Protein 4LMG (pdb70)

B-factor: mean 43.49, std 18.52, range [9.23, 263.34]

Foldseek 3Di:
DAWDPDDDADPFPVVVQLVVCLVCLLVLFAKDWPDDDGFKTKIDGDPCPFPWIKIWGADPPVRGIIIGIPPPDTPDDRANLVVCVDPVVVVSLVVCVVVVVVVSNVVVVVSNVCVVVVHD/DFKDPPDDADPDPVVVQLVVCLVCLLVLFDKDWPDDDDFKTKIDGDPCPFPWIKIWGQDPVVRGIIIGTPPDDGPDDRDNLVVCPDPVNVVSLVVCVVVVVVVSNVVVVVVNVCVVVVHDD/DAWDPDDDADPFPVVPVLVVCLVCLLVLFAKDWPDDDRFKTKIDGDPVPFPWIWIWGADPVVRGIIIDGPDDDGPDDRQSQVVCVDPVVVVSLVVCVVVVVVVSNVVVVVSNVCVVVVHDD/DDKDPDDDADPAPVVVVLVVCLVCLLVLFAWDFPDDDRFWTKIDGDDPWPWIWIWGQDPVVRGIIIDTPDPDTPDDRQSQVVCPDPVNVVSLVVCVVVPVVVSNVVVVVSNVCVVVVHDD

Organism: Saccharomyces cerevisiae (strain ATCC 204508 / S288c) (NCBI:txid559292)

Nearest PDB structures (foldseek):
  4lmg-assembly1_D  TM=1.008E+00  e=1.379E-22  Saccharomyces cerevisiae S288C
  4lmg-assembly1_A  TM=9.923E-01  e=2.365E-20  Saccharomyces cerevisiae S288C
  8iha-assembly1_B  TM=4.458E-01  e=4.469E-01  Mycobacterium tuberculosis H37Rv
  3dpt-assembly1_A  TM=5.019E-01  e=1.569E+00  Chlorobaculum tepidum
  5tre-assembly1_M  TM=2.528E-01  e=3.626E+00  Saccharomyces cerevisiae

GO terms:
  GO:0000978 RNA polymerase II cis-regulatory region sequence-specific DNA binding (F, IDA)
  GO:0000981 DNA-binding transcription factor activity, RNA polymerase II-specific (F, IDA)
  GO:0045944 positive regulation of transcription by RNA polymerase II (P, IDA)
  GO:0045944 positive regulation of transcription by RNA polymerase II (P, IGI)
  GO:0010106 cellular response to iron ion starvation (P, IGI)
  GO:0006879 intracellular iron ion homeostasis (P, IGI)
  GO:0051536 iron-sulfur cluster binding (F, IMP)
  GO:0005739 mitochondrion (C, HDA)
  GO:0045944 positive regulation of transcription by RNA polymerase II (P, IMP)
  GO:2000185 regulation of phosphate transmembrane transport (P, IMP)
  GO:0032048 cardiolipin metabolic process (P, IMP)

InterPro domains:
  IPR014842 Iron-regulated transcriptional activator AFT [PF08731] (51-137)

Structure (mmCIF, N/CA/C/O backbone):
data_4LMG
#
_entry.id   4LMG
#
_cell.length_a   41.536
_cell.length_b   127.453
_cell.length_c   70.766
_cell.angle_alpha   90.00
_cell.angle_beta   90.04
_cell.angle_gamma   90.00
#
_symmetry.space_group_name_H-M   'P 1 21 1'
#
loop_
_entity.id
_entity.type
_entity.pdbx_description
1 polymer 'Iron-regulated transcriptional activator AFT2'
2 polymer "5'-D(*TP*AP*AP*TP*GP*GP*GP*TP*GP*CP*AP*CP*T)-3'"
3 polymer "5'-D(*AP*AP*GP*TP*GP*CP*AP*CP*CP*CP*AP*TP*T)-3'"
4 non-polymer 'ZINC ION'
5 water water
#
loop_
_atom_site.group_PDB
_atom_site.id
_atom_site.type_symbol
_atom_site.label_atom_id
_atom_site.label_alt_id
_atom_site.label_comp_id
_atom_site.label_asym_id
_atom_site.label_entity_id
_atom_site.label_seq_id
_atom_site.pdbx_PDB_ins_code
_atom_site.Cartn_x
_atom_site.Cartn_y
_atom_site.Cartn_z
_atom_site.occupancy
_atom_site.B_iso_or_equiv
_atom_site.auth_seq_id
_atom_site.auth_comp_id
_atom_site.auth_asym_id
_atom_site.auth_atom_id
_atom_site.pdbx_PDB_model_num
ATOM 1 N N . LEU A 1 6 ? 46.833 62.055 41.607 1.00 58.45 42 LEU A N 1
ATOM 2 C CA . LEU A 1 6 ? 47.516 62.700 40.492 1.00 56.81 42 LEU A CA 1
ATOM 3 C C . LEU A 1 6 ? 47.863 61.680 39.416 1.00 54.07 42 LEU A C 1
ATOM 4 O O . LEU A 1 6 ? 48.868 60.978 39.519 1.00 59.61 42 LEU A O 1
ATOM 9 N N . ILE A 1 7 ? 47.033 61.605 38.381 1.00 50.19 43 ILE A N 1
ATOM 10 C CA . ILE A 1 7 ? 47.203 60.599 37.338 1.00 48.14 43 ILE A CA 1
ATOM 11 C C . ILE A 1 7 ? 47.397 61.221 35.959 1.00 45.84 43 ILE A C 1
ATOM 12 O O . ILE A 1 7 ? 46.511 61.903 35.446 1.00 44.50 43 ILE A O 1
ATOM 17 N N . HIS A 1 8 ? 48.559 60.981 35.361 1.00 42.66 44 HIS A N 1
ATOM 18 C CA . HIS A 1 8 ? 48.838 61.470 34.016 1.00 47.62 44 HIS A CA 1
ATOM 19 C C . HIS A 1 8 ? 48.244 60.538 32.970 1.00 48.81 44 HIS A C 1
ATOM 20 O O . HIS A 1 8 ? 48.376 59.320 33.069 1.00 59.55 44 HIS A O 1
ATOM 27 N N . LEU A 1 9 ? 47.587 61.117 31.970 1.00 43.00 45 LEU A N 1
ATOM 28 C CA . LEU A 1 9 ? 46.970 60.339 30.903 1.00 47.04 45 LEU A CA 1
ATOM 29 C C . LEU A 1 9 ? 47.918 60.151 29.724 1.00 55.69 45 LEU A C 1
ATOM 30 O O . LEU A 1 9 ? 48.602 61.086 29.313 1.00 52.29 45 LEU A O 1
ATOM 35 N N . ASP A 1 10 ? 47.952 58.933 29.191 1.00 67.25 46 ASP A N 1
ATOM 36 C CA . ASP A 1 10 ? 48.783 58.609 28.037 1.00 73.56 46 ASP A CA 1
ATOM 37 C C . ASP A 1 10 ? 48.138 57.515 27.194 1.00 78.60 46 ASP A C 1
ATOM 38 O O . ASP A 1 10 ? 47.535 56.586 27.731 1.00 81.25 46 ASP A O 1
ATOM 43 N N . PRO A 1 11 ? 48.261 57.626 25.863 1.00 77.04 47 PRO A N 1
ATOM 44 C CA . PRO A 1 11 ? 48.936 58.750 25.210 1.00 70.85 47 PRO A CA 1
ATOM 45 C C . PRO A 1 11 ? 47.978 59.914 24.988 1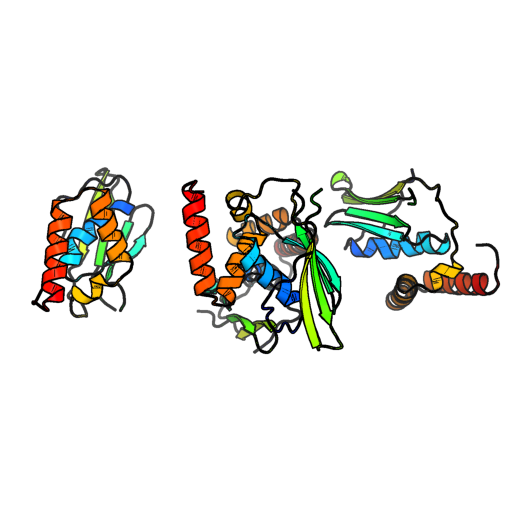.00 64.33 47 PRO A C 1
ATOM 46 O O . PRO A 1 11 ? 46.761 59.722 25.009 1.00 65.50 47 PRO A O 1
ATOM 50 N N . VAL A 1 12 ? 48.524 61.107 24.781 1.00 54.68 48 VAL A N 1
ATOM 51 C CA . VAL A 1 12 ? 47.706 62.284 24.523 1.00 54.41 48 VAL A CA 1
ATOM 52 C C . VAL A 1 12 ? 47.891 62.755 23.085 1.00 54.25 48 VAL A C 1
ATOM 53 O O . VAL A 1 12 ? 49.012 63.026 22.657 1.00 64.02 48 VAL A O 1
ATOM 57 N N . PRO A 1 13 ? 46.787 62.845 22.330 1.00 52.02 49 PRO A N 1
ATOM 58 C CA . PRO A 1 13 ? 46.831 63.296 20.935 1.00 53.85 49 PRO A CA 1
ATOM 59 C C . PRO A 1 13 ? 47.450 64.685 20.801 1.00 54.92 49 PRO A C 1
ATOM 60 O O . PRO A 1 13 ? 47.548 65.414 21.788 1.00 54.63 49 PRO A O 1
ATOM 64 N N . SER A 1 14 ? 47.863 65.042 19.590 1.00 53.66 50 SER A N 1
ATOM 65 C CA . SER A 1 14 ? 48.532 66.317 19.358 1.00 55.79 50 SER A CA 1
ATOM 66 C C . SER A 1 14 ? 47.542 67.459 19.135 1.00 53.49 50 SER A C 1
ATOM 67 O O . SER A 1 14 ? 47.397 67.957 18.018 1.00 52.65 50 SER A O 1
ATOM 70 N N . PHE A 1 15 ? 46.869 67.873 20.204 1.00 43.80 51 PHE A N 1
ATOM 71 C CA . PHE A 1 15 ? 45.915 68.973 20.132 1.00 48.62 51 PHE A CA 1
ATOM 72 C C . PHE A 1 15 ? 46.561 70.246 19.591 1.00 56.39 51 PHE A C 1
ATOM 73 O O . PHE A 1 15 ? 47.683 70.590 19.962 1.00 54.34 51 PHE A O 1
ATOM 81 N N . GLU A 1 16 ? 45.844 70.943 18.717 1.00 60.82 52 GLU A N 1
ATOM 82 C CA . GLU A 1 16 ? 46.324 72.210 18.180 1.00 63.05 52 GLU A CA 1
ATOM 83 C C . GLU A 1 16 ? 45.532 73.386 18.746 1.00 52.26 52 GLU A C 1
ATOM 84 O O . GLU A 1 16 ? 45.766 74.540 18.382 1.00 47.56 52 GLU A O 1
ATOM 90 N N . ASP A 1 17 ? 44.600 73.085 19.644 1.00 48.38 53 ASP A N 1
ATOM 91 C CA . ASP A 1 17 ? 43.752 74.109 20.243 1.00 45.79 53 ASP A CA 1
ATOM 92 C C . ASP A 1 17 ? 43.072 73.574 21.501 1.00 38.66 53 ASP A C 1
ATOM 93 O O . ASP A 1 17 ? 42.640 72.423 21.542 1.00 34.99 53 ASP A O 1
ATOM 98 N N . ARG A 1 18 ? 42.990 74.417 22.527 1.00 33.94 54 ARG A N 1
ATOM 99 C CA . ARG A 1 18 ? 42.337 74.060 23.783 1.00 36.05 54 ARG A CA 1
ATOM 100 C C . ARG A 1 18 ? 40.963 73.428 23.565 1.00 40.28 54 ARG A C 1
ATOM 101 O O . ARG A 1 18 ? 40.543 72.558 24.326 1.00 41.55 54 ARG A O 1
ATOM 109 N N . HIS A 1 19 ? 40.269 73.869 22.521 1.00 41.02 55 HIS A N 1
ATOM 110 C CA . HIS A 1 19 ? 38.884 73.472 22.293 1.00 49.02 55 HIS A CA 1
ATOM 111 C C . HIS A 1 19 ? 38.724 72.051 21.755 1.00 48.79 55 HIS A C 1
ATOM 112 O O . HIS A 1 19 ? 37.619 71.512 21.735 1.00 46.99 55 HIS A O 1
ATOM 119 N N . GLU A 1 20 ? 39.827 71.445 21.330 1.00 40.59 56 GLU A N 1
ATOM 120 C CA . GLU A 1 20 ? 39.791 70.080 20.814 1.00 39.01 56 GLU A CA 1
ATOM 121 C C . GLU A 1 20 ? 39.867 69.064 21.949 1.00 37.84 56 GLU A C 1
ATOM 122 O O . GLU A 1 20 ? 39.684 67.865 21.740 1.00 40.60 56 GLU A O 1
ATOM 128 N N . ILE A 1 21 ? 40.132 69.552 23.155 1.00 37.10 57 ILE A N 1
ATOM 129 C CA . ILE A 1 21 ? 40.382 68.673 24.292 1.00 30.61 57 ILE A CA 1
ATOM 130 C C . ILE A 1 21 ? 39.103 68.114 24.916 1.00 27.61 57 ILE A C 1
ATOM 131 O O . ILE A 1 21 ? 39.021 66.919 25.202 1.00 30.02 57 ILE A O 1
ATOM 136 N N . LYS A 1 22 ? 38.112 68.976 25.124 1.00 19.88 58 LYS A N 1
ATOM 137 C CA . LYS A 1 22 ? 36.851 68.559 25.734 1.00 24.83 58 LYS A CA 1
ATOM 138 C C . LYS A 1 22 ? 36.192 67.380 25.008 1.00 26.08 58 LYS A C 1
ATOM 139 O O . LYS A 1 22 ? 35.832 66.388 25.643 1.00 25.00 58 LYS A O 1
ATOM 145 N N . PRO A 1 23 ? 36.035 67.483 23.675 1.00 31.72 59 PRO A N 1
ATOM 146 C CA . PRO A 1 23 ? 35.438 66.394 22.890 1.00 33.03 59 PRO A CA 1
ATOM 147 C C . PRO A 1 23 ? 36.189 65.075 23.061 1.00 32.86 59 PRO A C 1
ATOM 148 O O . PRO A 1 23 ? 35.574 64.008 23.095 1.00 32.40 59 PRO A O 1
ATOM 152 N N . TRP A 1 24 ? 37.510 65.150 23.164 1.00 29.98 60 TRP A N 1
ATOM 153 C CA . TRP A 1 24 ? 38.317 63.954 23.356 1.00 31.73 60 TRP A CA 1
ATOM 154 C C . TRP A 1 24 ? 38.054 63.356 24.731 1.00 25.22 60 TRP A C 1
ATOM 155 O O . TRP A 1 24 ? 37.877 62.147 24.872 1.00 29.43 60 TRP A O 1
ATOM 166 N N . LEU A 1 25 ? 38.014 64.213 25.744 1.00 30.38 61 LEU A N 1
ATOM 167 C CA . LEU A 1 25 ? 37.767 63.767 27.109 1.00 26.30 61 LEU A CA 1
ATOM 168 C C . LEU A 1 25 ? 36.374 63.162 27.273 1.00 28.38 61 LEU A C 1
ATOM 169 O O . LEU A 1 25 ? 36.184 62.236 28.060 1.00 31.22 61 LEU A O 1
ATOM 174 N N . GLN A 1 26 ? 35.404 63.686 26.528 1.00 24.23 62 GLN A N 1
ATOM 175 C CA . GLN A 1 26 ? 34.038 63.173 26.587 1.00 26.26 62 GLN A CA 1
ATOM 176 C C . GLN A 1 26 ? 33.965 61.738 26.077 1.00 28.54 62 GLN A C 1
ATOM 177 O O . GLN A 1 26 ? 33.254 60.908 26.638 1.00 27.51 62 GLN A O 1
ATOM 183 N N . LYS A 1 27 ? 34.699 61.452 25.007 1.00 29.11 63 LYS A N 1
ATOM 184 C CA . LYS A 1 27 ? 34.744 60.104 24.463 1.00 32.53 63 LYS A CA 1
ATOM 185 C C . LYS A 1 27 ? 35.228 59.118 25.515 1.00 33.80 63 LYS A C 1
ATOM 186 O O . LYS A 1 27 ? 34.795 57.969 25.543 1.00 37.79 63 LYS A O 1
ATOM 192 N N . ILE A 1 28 ? 36.117 59.579 26.387 1.00 30.72 64 ILE A N 1
ATOM 193 C CA . ILE A 1 28 ? 36.725 58.712 27.389 1.00 27.77 64 ILE A CA 1
ATOM 194 C C . ILE A 1 28 ? 35.897 58.612 28.666 1.00 26.13 64 ILE A C 1
ATOM 195 O O . ILE A 1 28 ? 35.754 57.531 29.239 1.00 26.71 64 ILE A O 1
ATOM 200 N N . PHE A 1 29 ? 35.348 59.735 29.113 1.00 24.32 65 PHE A N 1
ATOM 201 C CA . PHE A 1 29 ? 34.699 59.764 30.420 1.00 29.59 65 PHE A CA 1
ATOM 202 C C . PHE A 1 29 ? 33.189 59.535 30.414 1.00 28.79 65 PHE A C 1
ATOM 203 O O . PHE A 1 29 ? 32.630 59.056 31.401 1.00 26.95 65 PHE A O 1
ATOM 211 N N . TYR A 1 30 ? 32.533 59.865 29.308 1.00 28.63 66 TYR A N 1
ATOM 212 C CA . TYR A 1 30 ? 31.105 59.593 29.177 1.00 31.31 66 TYR A CA 1
ATOM 213 C C . TYR A 1 30 ? 30.774 58.127 29.476 1.00 29.25 66 TYR A C 1
ATOM 214 O O . TYR A 1 30 ? 29.849 57.845 30.232 1.00 28.10 66 TYR A O 1
ATOM 223 N N . PRO A 1 31 ? 31.531 57.187 28.886 1.00 28.95 67 PRO A N 1
ATOM 224 C CA . PRO A 1 31 ? 31.252 55.775 29.168 1.00 33.70 67 PRO A CA 1
ATOM 225 C C . PRO A 1 31 ? 31.406 55.437 30.649 1.00 31.45 67 PRO A C 1
ATOM 226 O O . PRO A 1 31 ? 30.884 54.417 31.091 1.00 26.25 67 PRO A O 1
ATOM 230 N N . GLN A 1 32 ? 32.102 56.284 31.401 1.00 32.06 68 GLN A N 1
ATOM 231 C CA . GLN A 1 32 ? 32.323 56.040 32.824 1.00 31.90 68 GLN A CA 1
ATOM 232 C C . GLN A 1 32 ? 31.259 56.712 33.694 1.00 30.56 68 GLN A C 1
ATOM 233 O O . GLN A 1 32 ? 31.386 56.762 34.918 1.00 31.74 68 GLN A O 1
ATOM 239 N N . GLY A 1 33 ? 30.214 57.233 33.061 1.00 28.94 69 GLY A N 1
ATOM 240 C CA . GLY A 1 33 ? 29.166 57.929 33.787 1.00 33.48 69 GLY A CA 1
ATOM 241 C C . GLY A 1 33 ? 29.653 59.264 34.320 1.00 28.73 69 GLY A C 1
ATOM 242 O O . GLY A 1 33 ? 29.148 59.775 35.321 1.00 24.99 69 GLY A O 1
ATOM 243 N N . ILE A 1 34 ? 30.647 59.827 33.644 1.00 22.62 70 ILE A N 1
ATOM 244 C CA . ILE A 1 34 ? 31.223 61.102 34.050 1.00 24.92 70 ILE A CA 1
ATOM 245 C C . ILE A 1 34 ? 30.955 62.164 32.996 1.00 22.87 70 ILE A C 1
ATOM 246 O O . ILE A 1 34 ? 31.339 62.011 31.835 1.00 23.25 70 ILE A O 1
ATOM 251 N N . ASP A 1 35 ? 30.289 63.237 33.417 1.00 27.39 71 ASP A N 1
ATOM 252 C CA . ASP A 1 35 ? 29.873 64.312 32.525 1.00 24.53 71 ASP A CA 1
ATOM 253 C C . ASP A 1 35 ? 30.768 65.532 32.739 1.00 26.52 71 ASP A C 1
ATOM 254 O O . ASP A 1 35 ? 30.573 66.294 33.684 1.00 24.52 71 ASP A O 1
ATOM 259 N N . ILE A 1 36 ? 31.748 65.715 31.862 1.00 25.16 72 ILE A N 1
ATOM 260 C CA . ILE A 1 36 ? 32.735 66.774 32.047 1.00 25.45 72 ILE A CA 1
ATOM 261 C C . ILE A 1 36 ? 32.268 68.132 31.528 1.00 22.28 72 ILE A C 1
ATOM 262 O O . ILE A 1 36 ? 31.693 68.235 30.445 1.00 24.80 72 ILE A O 1
ATOM 267 N N . VAL A 1 37 ? 32.523 69.172 32.313 1.00 17.36 73 VAL A N 1
ATOM 268 C CA . VAL A 1 37 ? 32.328 70.542 31.851 1.00 22.90 73 VAL A CA 1
ATOM 269 C C . VAL A 1 37 ? 33.619 71.335 32.037 1.00 19.80 73 VAL A C 1
ATOM 270 O O . VAL A 1 37 ? 34.509 70.918 32.780 1.00 26.28 73 VAL A O 1
ATOM 274 N N . ILE A 1 38 ? 33.722 72.469 31.352 1.00 26.01 74 ILE A N 1
ATOM 275 C CA . ILE A 1 38 ? 34.881 73.340 31.498 1.00 30.17 74 ILE A CA 1
ATOM 276 C C . ILE A 1 38 ? 34.693 74.299 32.666 1.00 32.29 74 ILE A C 1
ATOM 277 O O . ILE A 1 38 ? 33.748 75.093 32.692 1.00 28.22 74 ILE A O 1
ATOM 282 N N . GLU A 1 39 ? 35.590 74.210 33.640 1.00 19.68 75 GLU A N 1
ATOM 283 C CA . GLU A 1 39 ? 35.588 75.141 34.756 1.00 24.73 75 GLU A CA 1
ATOM 284 C C . GLU A 1 39 ? 36.227 76.444 34.310 1.00 33.49 75 GLU A C 1
ATOM 285 O O . GLU A 1 39 ? 35.780 77.532 34.679 1.00 33.68 75 GLU A O 1
ATOM 291 N N . ARG A 1 40 ? 37.270 76.320 33.497 1.00 26.20 76 ARG A N 1
ATOM 292 C CA . ARG A 1 40 ? 38.070 77.465 33.091 1.00 34.73 76 ARG A CA 1
ATOM 293 C C . ARG A 1 40 ? 38.963 77.089 31.919 1.00 27.66 76 ARG A C 1
ATOM 294 O O . ARG A 1 40 ? 39.419 75.953 31.819 1.00 30.69 76 ARG A O 1
ATOM 302 N N . SER A 1 41 ? 39.207 78.041 31.026 1.00 25.88 77 SER A N 1
ATOM 303 C CA . SER A 1 41 ? 40.155 77.817 29.942 1.00 26.89 77 SER A CA 1
ATOM 304 C C . SER A 1 41 ? 40.882 79.091 29.523 1.00 26.39 77 SER A C 1
ATOM 305 O O . SER A 1 41 ? 40.355 80.199 29.652 1.00 23.05 77 SER A O 1
ATOM 308 N N . ASP A 1 42 ? 42.109 78.911 29.045 1.00 24.11 78 ASP A N 1
ATOM 309 C CA . ASP A 1 42 ? 42.850 79.948 28.340 1.00 32.71 78 ASP A CA 1
ATOM 310 C C . ASP A 1 42 ? 43.617 79.256 27.216 1.00 32.97 78 ASP A C 1
ATOM 311 O O . ASP A 1 42 ? 43.488 78.048 27.037 1.00 28.69 78 ASP A O 1
ATOM 316 N N . SER A 1 43 ? 44.406 80.005 26.455 1.00 25.32 79 SER A N 1
ATOM 317 C CA . SER A 1 43 ? 45.050 79.439 25.270 1.00 34.68 79 SER A CA 1
ATOM 318 C C . SER A 1 43 ? 46.000 78.270 25.557 1.00 35.82 79 SER A C 1
ATOM 319 O O . SER A 1 43 ? 46.313 77.488 24.659 1.00 36.10 79 SER A O 1
ATOM 322 N N . SER A 1 44 ? 46.448 78.144 26.801 1.00 28.08 80 SER A N 1
ATOM 323 C CA . SER A 1 44 ? 47.424 77.114 27.142 1.00 27.61 80 SER A CA 1
ATOM 324 C C . SER A 1 44 ? 47.037 76.274 28.356 1.00 28.58 80 SER A C 1
ATOM 325 O O . SER A 1 44 ? 47.890 75.622 28.955 1.00 31.31 80 SER A O 1
ATOM 328 N N . LYS A 1 45 ? 45.757 76.285 28.716 1.00 32.94 81 LYS A N 1
ATOM 329 C CA . LYS A 1 45 ? 45.285 75.494 29.849 1.00 30.18 81 LYS A CA 1
ATOM 330 C C . LYS A 1 45 ? 43.766 75.380 29.888 1.00 34.25 81 LYS A C 1
ATOM 331 O O . LYS A 1 45 ? 43.052 76.368 29.710 1.00 38.54 81 LYS A O 1
ATOM 337 N N . VAL A 1 46 ? 43.280 74.167 30.125 1.00 27.00 82 VAL A N 1
ATOM 338 C CA . VAL A 1 46 ? 41.853 73.936 30.304 1.00 28.68 82 VAL A CA 1
ATOM 339 C C . VAL A 1 46 ? 41.621 73.072 31.535 1.00 34.29 82 VAL A C 1
ATOM 340 O O . VAL A 1 46 ? 42.244 72.022 31.695 1.00 29.63 82 VAL A O 1
ATOM 344 N N . THR A 1 47 ? 40.733 73.527 32.410 1.00 30.62 83 THR A N 1
ATOM 345 C CA . THR A 1 47 ? 40.382 72.768 33.601 1.00 32.85 83 THR A CA 1
ATOM 346 C C . THR A 1 47 ? 38.955 72.252 33.483 1.00 31.60 83 THR A C 1
ATOM 347 O O . THR A 1 47 ? 38.033 73.009 33.192 1.00 35.21 83 THR A O 1
ATOM 351 N N . PHE A 1 48 ? 38.787 70.954 33.704 1.00 29.40 84 PHE A N 1
ATOM 352 C CA . PHE A 1 48 ? 37.489 70.313 33.580 1.00 27.07 84 PHE A CA 1
ATOM 353 C C . PHE A 1 48 ? 37.005 69.815 34.933 1.00 29.70 84 PHE A C 1
ATOM 354 O O . PHE A 1 48 ? 37.806 69.544 35.828 1.00 27.99 84 PHE A O 1
ATOM 362 N N . LYS A 1 49 ? 35.690 69.697 35.074 1.00 28.10 85 LYS A N 1
ATOM 363 C CA . LYS A 1 49 ? 35.100 69.090 36.261 1.00 31.46 85 LYS A CA 1
ATOM 364 C C . LYS A 1 49 ? 33.755 68.461 35.917 1.00 21.49 85 LYS A C 1
ATOM 365 O O . LYS A 1 49 ? 33.286 68.562 34.783 1.00 17.16 85 LYS A O 1
ATOM 371 N N . CYS A 1 50 ? 33.139 67.807 36.895 1.00 20.50 86 CYS A N 1
ATOM 372 C CA . CYS A 1 50 ? 31.827 67.207 36.683 1.00 34.35 86 CYS A CA 1
ATOM 373 C C . CYS A 1 50 ? 30.764 68.286 36.584 1.00 30.11 86 CYS A C 1
ATOM 374 O O . CYS A 1 50 ? 30.754 69.229 37.374 1.00 25.98 86 CYS A O 1
ATOM 377 N N . ARG A 1 51 ? 29.873 68.150 35.609 1.00 23.35 87 ARG A N 1
ATOM 378 C CA . ARG A 1 51 ? 28.734 69.048 35.521 1.00 28.25 87 ARG A CA 1
ATOM 379 C C . ARG A 1 51 ? 28.047 69.108 36.876 1.00 31.00 87 ARG A C 1
ATOM 380 O O . ARG A 1 51 ? 27.910 68.091 37.560 1.00 30.53 87 ARG A O 1
ATOM 388 N N . SER A 1 52 ? 27.625 70.305 37.264 1.00 26.17 88 SER A N 1
ATOM 389 C CA . SER A 1 52 ? 26.947 70.498 38.533 1.00 31.03 88 SER A CA 1
ATOM 390 C C . SER A 1 52 ? 25.486 70.075 38.402 1.00 45.09 88 SER A C 1
ATOM 391 O O . SER A 1 52 ? 24.738 70.630 37.593 1.00 45.98 88 SER A O 1
ATOM 394 N N . VAL A 1 53 ? 25.087 69.082 39.190 1.00 38.96 89 VAL A N 1
ATOM 395 C CA . VAL A 1 53 ? 23.706 68.608 39.184 1.00 53.52 89 VAL A CA 1
ATOM 396 C C . VAL A 1 53 ? 23.080 68.708 40.572 1.00 52.77 89 VAL A C 1
ATOM 397 O O . VAL A 1 53 ? 22.185 69.521 40.805 1.00 50.85 89 VAL A O 1
ATOM 401 N N . ALA A 1 72 ? 29.282 69.432 46.234 1.00 48.57 108 ALA A N 1
ATOM 402 C CA . ALA A 1 72 ? 30.266 69.756 45.206 1.00 48.95 108 ALA A CA 1
ATOM 403 C C . ALA A 1 72 ? 31.278 68.628 45.032 1.00 52.80 108 ALA A C 1
ATOM 404 O O . ALA A 1 72 ? 31.817 68.107 46.009 1.00 57.45 108 ALA A O 1
ATOM 406 N N . CYS A 1 73 ? 31.532 68.256 43.781 1.00 43.86 109 CYS A N 1
ATOM 407 C CA . CYS A 1 73 ? 32.455 67.171 43.477 1.00 42.92 109 CYS A CA 1
ATOM 408 C C . CYS A 1 73 ? 33.870 67.688 43.243 1.00 35.89 109 CYS A C 1
ATOM 409 O O . CYS A 1 73 ? 34.071 68.625 42.473 1.00 30.53 109 CYS A O 1
ATOM 412 N N . PRO A 1 74 ? 34.858 67.064 43.903 1.00 40.60 110 PRO A N 1
ATOM 413 C CA . PRO A 1 74 ? 36.265 67.479 43.872 1.00 40.56 110 PRO A CA 1
ATOM 414 C C . PRO A 1 74 ? 37.004 67.034 42.610 1.00 41.30 110 PRO A C 1
ATOM 415 O O . PRO A 1 74 ? 38.067 67.576 42.308 1.00 41.59 110 PRO A O 1
ATOM 419 N N . PHE A 1 75 ? 36.451 66.057 41.896 1.00 38.18 111 PHE A N 1
ATOM 420 C CA . PHE A 1 75 ? 37.061 65.547 40.669 1.00 32.39 111 PHE A CA 1
ATOM 421 C C . PHE A 1 75 ? 37.502 66.681 39.747 1.00 37.44 111 PHE A C 1
ATOM 422 O O . PHE A 1 75 ? 36.743 67.619 39.496 1.00 35.42 111 PHE A O 1
ATOM 430 N N . ARG A 1 76 ? 38.732 66.592 39.247 1.00 24.35 112 ARG A N 1
ATOM 431 C CA . ARG A 1 76 ? 39.270 67.617 38.359 1.00 31.15 112 ARG A CA 1
ATOM 432 C C . ARG A 1 76 ? 40.167 67.031 37.276 1.00 35.78 112 ARG A C 1
ATOM 433 O O . ARG A 1 76 ? 40.968 66.135 37.534 1.00 29.46 112 ARG A O 1
ATOM 441 N N . ILE A 1 77 ? 40.025 67.544 36.061 1.00 34.28 113 ILE A N 1
ATOM 442 C CA . ILE A 1 77 ? 40.951 67.218 34.986 1.00 30.74 113 ILE A CA 1
ATOM 443 C C . ILE A 1 77 ? 41.623 68.500 34.513 1.00 38.30 113 ILE A C 1
ATOM 444 O O . ILE A 1 77 ? 40.956 69.504 34.258 1.00 34.15 113 ILE A O 1
ATOM 449 N N . ARG A 1 78 ? 42.945 68.470 34.407 1.00 32.63 114 ARG A N 1
ATOM 450 C CA . ARG A 1 78 ? 43.690 69.649 33.990 1.00 29.73 114 ARG A CA 1
ATOM 451 C C . ARG A 1 78 ? 44.568 69.348 32.783 1.00 25.81 114 ARG A C 1
ATOM 452 O O . ARG A 1 78 ? 45.463 68.510 32.848 1.00 28.35 114 ARG A O 1
ATOM 460 N N . ALA A 1 79 ? 44.285 70.018 31.673 1.00 24.85 115 ALA A N 1
ATOM 461 C CA . ALA A 1 79 ? 45.114 69.910 30.484 1.00 28.56 115 ALA A CA 1
ATOM 462 C C . ALA A 1 79 ? 45.947 71.175 30.355 1.00 33.19 115 ALA A C 1
ATOM 463 O O . ALA A 1 79 ? 45.408 72.281 30.351 1.00 39.09 115 ALA A O 1
ATOM 465 N N . ALA A 1 80 ? 47.261 71.011 30.256 1.00 33.67 116 ALA A N 1
ATOM 466 C CA . ALA A 1 80 ? 48.169 72.151 30.203 1.00 32.38 116 ALA A CA 1
ATOM 467 C C . ALA A 1 80 ? 49.166 72.035 29.054 1.00 32.55 116 ALA A C 1
ATOM 468 O O . ALA A 1 80 ? 49.738 70.974 28.819 1.00 37.50 116 ALA A O 1
ATOM 470 N N . TYR A 1 81 ? 49.375 73.138 28.345 1.00 30.04 117 TYR A N 1
ATOM 471 C CA . TYR A 1 81 ? 50.309 73.151 27.231 1.00 29.49 117 TYR A CA 1
ATOM 472 C C . TYR A 1 81 ? 51.724 73.492 27.683 1.00 32.65 117 TYR A C 1
ATOM 473 O O . TYR A 1 81 ? 51.971 74.561 28.241 1.00 38.79 117 TYR A O 1
ATOM 482 N N . SER A 1 82 ? 52.648 72.569 27.445 1.00 30.28 118 SER A N 1
ATOM 483 C CA . SER A 1 82 ? 54.060 72.822 27.690 1.00 30.00 118 SER A CA 1
ATOM 484 C C . SER A 1 82 ? 54.655 73.536 26.483 1.00 31.85 118 SER A C 1
ATOM 485 O O . SER A 1 82 ? 54.717 72.975 25.392 1.00 44.66 118 SER A O 1
ATOM 488 N N . VAL A 1 83 ? 55.069 74.783 26.671 1.00 37.22 119 VAL A N 1
ATOM 489 C CA . VAL A 1 83 ? 55.745 75.515 25.610 1.00 46.59 119 VAL A CA 1
ATOM 490 C C . VAL A 1 83 ? 57.078 74.836 25.309 1.00 49.74 119 VAL A C 1
ATOM 491 O O . VAL A 1 83 ? 57.495 74.734 24.154 1.00 46.12 119 VAL A O 1
ATOM 495 N N . ARG A 1 84 ? 57.729 74.357 26.364 1.00 43.97 120 ARG A N 1
ATOM 496 C CA . ARG A 1 84 ? 59.026 73.695 26.253 1.00 50.79 120 ARG A CA 1
ATOM 497 C C . ARG A 1 84 ? 58.948 72.428 25.406 1.00 45.34 120 ARG A C 1
ATOM 498 O O . ARG A 1 84 ? 59.755 72.227 24.499 1.00 53.39 120 ARG A O 1
ATOM 506 N N . LEU A 1 85 ? 57.972 71.576 25.707 1.00 42.22 121 LEU A N 1
ATOM 507 C CA . LEU A 1 85 ? 57.799 70.317 24.988 1.00 38.00 121 LEU A CA 1
ATOM 508 C C . LEU A 1 85 ? 56.880 70.479 23.785 1.00 43.53 121 LEU A C 1
ATOM 509 O O . LEU A 1 85 ? 56.752 69.570 22.963 1.00 41.21 121 LEU A O 1
ATOM 514 N N . GLN A 1 86 ? 56.240 71.641 23.695 1.00 47.03 122 GLN A N 1
ATOM 515 C CA . GLN A 1 86 ? 55.276 71.920 22.635 1.00 48.39 122 GLN A CA 1
ATOM 516 C C . GLN A 1 86 ? 54.229 70.817 22.514 1.00 52.05 122 GLN A C 1
ATOM 517 O O . GLN A 1 86 ? 53.874 70.401 21.412 1.00 56.23 122 GLN A O 1
ATOM 523 N N . LYS A 1 87 ? 53.740 70.347 23.658 1.00 49.43 123 LYS A N 1
ATOM 524 C CA . LYS A 1 87 ? 52.680 69.347 23.685 1.00 48.43 123 LYS A CA 1
ATOM 525 C C . LYS A 1 87 ? 51.763 69.586 24.877 1.00 40.63 123 LYS A C 1
ATOM 526 O O . LYS A 1 87 ? 52.144 70.252 25.841 1.00 43.65 123 LYS A O 1
ATOM 532 N N . TRP A 1 88 ? 50.554 69.038 24.809 1.00 43.02 124 TRP A N 1
ATOM 533 C CA . TRP A 1 88 ? 49.612 69.122 25.917 1.00 36.31 124 TRP A CA 1
ATOM 534 C C . TRP A 1 88 ? 49.776 67.927 26.839 1.00 32.98 124 TRP A C 1
ATOM 535 O O . TRP A 1 88 ? 49.888 66.793 26.376 1.00 34.41 124 TRP A O 1
ATOM 546 N N . ASN A 1 89 ? 49.797 68.173 28.143 1.00 29.36 125 ASN A N 1
ATOM 547 C CA . ASN A 1 89 ? 49.715 67.075 29.095 1.00 34.61 125 ASN A CA 1
ATOM 548 C C . ASN A 1 89 ? 48.391 67.103 29.859 1.00 39.95 125 ASN A C 1
ATOM 549 O O . ASN A 1 89 ? 47.873 68.171 30.197 1.00 30.57 125 ASN A O 1
ATOM 554 N N . VAL A 1 90 ? 47.832 65.924 30.103 1.00 31.63 126 VAL A N 1
ATOM 555 C CA . VAL A 1 90 ? 46.541 65.830 30.762 1.00 33.00 126 VAL A CA 1
ATOM 556 C C . VAL A 1 90 ? 46.656 65.042 32.057 1.00 34.20 126 VAL A C 1
ATOM 557 O O . VAL A 1 90 ? 47.148 63.912 32.069 1.00 40.30 126 VAL A O 1
ATOM 561 N N . VAL A 1 91 ? 46.205 65.648 33.149 1.00 33.22 127 VAL A N 1
ATOM 562 C CA . VAL A 1 91 ? 46.283 65.011 34.454 1.00 35.74 127 VAL A CA 1
ATOM 563 C C . VAL A 1 91 ? 44.921 64.967 35.135 1.00 41.78 127 VAL A C 1
ATOM 564 O O . VAL A 1 91 ? 44.161 65.937 35.091 1.00 41.53 127 VAL A O 1
ATOM 568 N N . VAL A 1 92 ? 44.619 63.834 35.759 1.00 40.98 128 VAL A N 1
ATOM 569 C CA . VAL A 1 92 ? 43.405 63.691 36.548 1.00 36.62 128 VAL A CA 1
ATOM 570 C C . VAL A 1 92 ? 43.729 63.879 38.027 1.00 42.48 128 VAL A C 1
ATOM 571 O O . VAL A 1 92 ? 44.671 63.280 38.546 1.00 42.04 128 VAL A O 1
ATOM 575 N N . MET A 1 93 ? 42.944 64.715 38.698 1.00 43.49 129 MET A N 1
ATOM 576 C CA . MET A 1 93 ? 43.137 64.996 40.115 1.00 50.27 129 MET A CA 1
ATOM 577 C C . MET A 1 93 ? 41.899 64.587 40.908 1.00 59.74 129 MET A C 1
ATOM 578 O O . MET A 1 93 ? 40.807 64.480 40.351 1.00 60.49 129 MET A O 1
ATOM 583 N N . ASN A 1 94 ? 42.074 64.369 42.209 1.00 68.48 130 ASN A N 1
ATOM 584 C CA . ASN A 1 94 ? 40.972 63.966 43.080 1.00 71.08 130 ASN A CA 1
ATOM 585 C C . ASN A 1 94 ? 40.013 63.011 42.385 1.00 71.43 130 ASN A C 1
ATOM 586 O O . ASN A 1 94 ? 38.869 63.362 42.100 1.00 79.48 130 ASN A O 1
ATOM 591 N N . ASN A 1 95 ? 40.487 61.800 42.116 1.00 64.37 131 ASN A N 1
ATOM 592 C CA . ASN A 1 95 ? 39.702 60.820 41.379 1.00 69.37 131 ASN A CA 1
ATOM 593 C C . ASN A 1 95 ? 38.434 60.385 42.114 1.00 65.44 131 ASN A C 1
ATOM 594 O O . ASN A 1 95 ? 37.700 59.517 41.641 1.00 60.06 131 ASN A O 1
ATOM 599 N N . ILE A 1 96 ? 38.182 60.998 43.267 1.00 68.19 132 ILE A N 1
ATOM 600 C CA . ILE A 1 96 ? 37.015 60.672 44.076 1.00 72.56 132 ILE A CA 1
ATOM 601 C C . ILE A 1 96 ? 35.832 61.561 43.717 1.00 72.13 132 ILE A C 1
ATOM 602 O O . ILE A 1 96 ? 35.991 62.762 43.505 1.00 81.76 132 ILE A O 1
ATOM 607 N N . HIS A 1 97 ? 34.646 60.967 43.652 1.00 62.70 133 HIS A N 1
ATOM 608 C CA . HIS A 1 97 ? 33.432 61.720 43.357 1.00 53.00 133 HIS A CA 1
ATOM 609 C C . HIS A 1 97 ? 32.507 61.781 44.567 1.00 54.79 133 HIS A C 1
ATOM 610 O O . HIS A 1 97 ? 32.525 60.894 45.420 1.00 65.66 133 HIS A O 1
ATOM 617 N N . SER A 1 98 ? 31.699 62.833 44.632 1.00 48.72 134 SER A N 1
ATOM 618 C CA . SER A 1 98 ? 30.758 63.016 45.728 1.00 52.77 134 SER A CA 1
ATOM 619 C C . SER A 1 98 ? 29.356 62.626 45.284 1.00 57.93 134 SER A C 1
ATOM 620 O O . SER A 1 98 ? 28.365 63.028 45.895 1.00 59.58 134 SER A O 1
ATOM 623 N N . HIS A 1 99 ? 29.281 61.843 44.213 1.00 50.08 135 HIS A N 1
ATOM 624 C CA . HIS A 1 99 ? 28.003 61.522 43.597 1.00 43.71 135 HIS A CA 1
ATOM 625 C C . HIS A 1 99 ? 28.097 60.231 42.803 1.00 46.96 135 HIS A C 1
ATOM 626 O O . HIS A 1 99 ? 29.190 59.772 42.472 1.00 52.87 135 HIS A O 1
ATOM 633 N N . GLU A 1 100 ? 26.943 59.652 42.491 1.00 44.42 136 GLU A N 1
ATOM 634 C CA . GLU A 1 100 ? 26.897 58.424 41.714 1.00 51.65 136 GLU A CA 1
ATOM 635 C C . GLU A 1 100 ? 27.161 58.714 40.243 1.00 44.32 136 GLU A C 1
ATOM 636 O O . GLU A 1 100 ? 26.807 59.779 39.735 1.00 44.00 136 GLU A O 1
ATOM 642 N N . LEU A 1 101 ? 27.792 57.763 39.567 1.00 36.34 137 LEU A N 1
ATOM 643 C CA . LEU A 1 101 ? 28.096 57.907 38.151 1.00 38.32 137 LEU A CA 1
ATOM 644 C C . LEU A 1 101 ? 27.097 57.107 37.324 1.00 46.23 137 LEU A C 1
ATOM 645 O O . LEU A 1 101 ? 27.176 55.879 37.250 1.00 44.05 137 LEU A O 1
ATOM 650 N N . ARG A 1 102 ? 26.152 57.808 36.709 1.00 50.66 138 ARG A N 1
ATOM 651 C CA . ARG A 1 102 ? 25.107 57.151 35.937 1.00 59.71 138 ARG A CA 1
ATOM 652 C C . ARG A 1 102 ? 25.126 57.601 34.483 1.00 56.01 138 ARG A C 1
ATOM 653 O O . ARG A 1 102 ? 24.923 58.777 34.183 1.00 55.81 138 ARG A O 1
ATOM 661 N N . PHE A 1 103 ? 25.373 56.654 33.586 1.00 46.27 139 PHE A N 1
ATOM 662 C CA . PHE A 1 103 ? 25.400 56.941 32.159 1.00 40.99 139 PHE A CA 1
ATOM 663 C C . PHE A 1 103 ? 23.993 57.130 31.600 1.00 46.61 139 PHE A C 1
ATOM 664 O O . PHE A 1 103 ? 23.779 57.940 30.698 1.00 44.95 139 PHE A O 1
ATOM 672 N N . ASP A 1 104 ? 23.035 56.382 32.138 1.00 44.72 140 ASP A N 1
ATOM 673 C CA . ASP A 1 104 ? 21.654 56.476 31.677 1.00 47.84 140 ASP A CA 1
ATOM 674 C C . ASP A 1 104 ? 21.107 57.901 31.782 1.00 49.82 140 ASP A C 1
ATOM 675 O O . ASP A 1 104 ? 20.437 58.383 30.870 1.00 56.52 140 ASP A O 1
ATOM 680 N N . LEU A 1 105 ? 21.401 58.571 32.892 1.00 42.19 141 LEU A N 1
ATOM 681 C CA . LEU A 1 105 ? 20.943 59.938 33.098 1.00 46.42 141 LEU A CA 1
ATOM 682 C C . LEU A 1 105 ? 21.657 60.884 32.142 1.00 51.34 141 LEU A C 1
ATOM 683 O O . LEU A 1 105 ? 21.071 61.846 31.644 1.00 54.82 141 LEU A O 1
ATOM 688 N N . ILE A 1 106 ? 22.930 60.598 31.889 1.00 39.47 142 ILE A N 1
ATOM 689 C CA . ILE A 1 106 ? 23.738 61.402 30.983 1.00 29.32 142 ILE A CA 1
ATOM 690 C C . ILE A 1 106 ? 23.158 61.447 29.570 1.00 33.07 142 ILE A C 1
ATOM 691 O O . ILE A 1 106 ? 23.158 62.496 28.925 1.00 38.00 142 ILE A O 1
ATOM 696 N N . THR A 1 107 ? 22.655 60.310 29.097 1.00 29.03 143 THR A N 1
ATOM 697 C CA . THR A 1 107 ? 22.154 60.206 27.729 1.00 36.21 143 THR A CA 1
ATOM 698 C C . THR A 1 10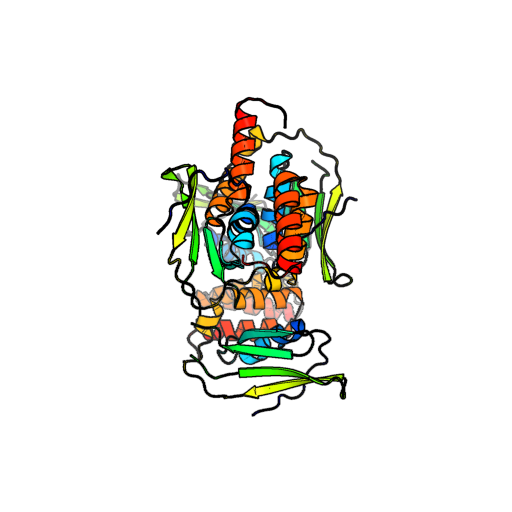7 ? 20.939 61.093 27.467 1.00 45.64 143 THR A C 1
ATOM 699 O O . THR A 1 107 ? 20.546 61.293 26.318 1.00 46.70 143 THR A O 1
ATOM 703 N N . LYS A 1 108 ? 20.344 61.617 28.533 1.00 48.28 144 LYS A N 1
ATOM 704 C CA . LYS A 1 108 ? 19.135 62.424 28.406 1.00 58.26 144 LYS A CA 1
ATOM 705 C C . LYS A 1 108 ? 19.453 63.916 28.391 1.00 56.13 144 LYS A C 1
ATOM 706 O O . LYS A 1 108 ? 18.554 64.751 28.283 1.00 58.62 144 LYS A O 1
ATOM 712 N N . THR A 1 109 ? 20.737 64.242 28.493 1.00 43.19 145 THR A N 1
ATOM 713 C CA . THR A 1 109 ? 21.173 65.631 28.540 1.00 41.78 145 THR A CA 1
ATOM 714 C C . THR A 1 109 ? 21.380 66.198 27.144 1.00 44.22 145 THR A C 1
ATOM 715 O O . THR A 1 109 ? 21.576 65.454 26.182 1.00 43.25 145 THR A O 1
ATOM 719 N N . ASP A 1 110 ? 21.345 67.523 27.047 1.00 47.96 146 ASP A N 1
ATOM 720 C CA . ASP A 1 110 ? 21.528 68.211 25.776 1.00 46.37 146 ASP A CA 1
ATOM 721 C C . ASP A 1 110 ? 22.972 68.141 25.290 1.00 41.45 146 ASP A C 1
ATOM 722 O O . ASP A 1 110 ? 23.229 68.084 24.087 1.00 38.83 146 ASP A O 1
ATOM 727 N N . ASP A 1 111 ? 23.916 68.147 26.225 1.00 39.92 147 ASP A N 1
ATOM 728 C CA . ASP A 1 111 ? 25.326 68.101 25.855 1.00 46.37 147 ASP A CA 1
ATOM 729 C C . ASP A 1 111 ? 25.732 66.737 25.305 1.00 36.79 147 ASP A C 1
ATOM 730 O O . ASP A 1 111 ? 26.552 66.654 24.392 1.00 39.36 147 ASP A O 1
ATOM 735 N N . TYR A 1 112 ? 25.159 65.669 25.851 1.00 31.36 148 TYR A N 1
ATOM 736 C CA . TYR A 1 112 ? 25.427 64.342 25.312 1.00 31.84 148 TYR A CA 1
ATOM 737 C C . TYR A 1 112 ? 24.884 64.234 23.894 1.00 34.51 148 TYR A C 1
ATOM 738 O O . TYR A 1 112 ? 25.562 63.748 22.990 1.00 28.87 148 TYR A O 1
ATOM 747 N N . LYS A 1 113 ? 23.655 64.697 23.703 1.00 36.09 149 LYS A N 1
ATOM 748 C CA . LYS A 1 113 ? 23.033 64.664 22.388 1.00 38.54 149 LYS A CA 1
ATOM 749 C C . LYS A 1 113 ? 23.847 65.481 21.393 1.00 34.03 149 LYS A C 1
ATOM 750 O O . LYS A 1 113 ? 24.056 65.060 20.255 1.00 41.36 149 LYS A O 1
ATOM 756 N N . LYS A 1 114 ? 24.315 66.645 21.831 1.00 34.31 150 LYS A N 1
ATOM 757 C CA . LYS A 1 114 ? 25.179 67.471 20.999 1.00 29.88 150 LYS A CA 1
ATOM 758 C C . LYS A 1 114 ? 26.514 66.770 20.767 1.00 27.49 150 LYS A C 1
ATOM 759 O O . LYS A 1 114 ? 27.084 66.847 19.679 1.00 26.23 150 LYS A O 1
ATOM 765 N N . PHE A 1 115 ? 27.007 66.090 21.797 1.00 27.27 151 PHE A N 1
ATOM 766 C CA . PHE A 1 115 ? 28.234 65.305 21.685 1.00 30.35 151 PHE A CA 1
ATOM 767 C C . PHE A 1 115 ? 28.060 64.210 20.642 1.00 31.19 151 PHE A C 1
ATOM 768 O O . PHE A 1 115 ? 28.939 63.976 19.814 1.00 31.29 151 PHE A O 1
ATOM 776 N N . LYS A 1 116 ? 26.908 63.549 20.688 1.00 33.60 152 LYS A N 1
ATOM 777 C CA . LYS A 1 116 ? 26.602 62.459 19.773 1.00 32.16 152 LYS A CA 1
ATOM 778 C C . LYS A 1 116 ? 26.498 62.962 18.337 1.00 33.19 152 LYS A C 1
ATOM 779 O O . LYS A 1 116 ? 26.978 62.314 17.407 1.00 33.37 152 LYS A O 1
ATOM 785 N N . GLU A 1 117 ? 25.870 64.121 18.159 1.00 32.39 153 GLU A N 1
ATOM 786 C CA . GLU A 1 117 ? 25.714 64.709 16.832 1.00 32.50 153 GLU A CA 1
ATOM 787 C C . GLU A 1 117 ? 27.059 65.163 16.265 1.00 30.72 153 GLU A C 1
ATOM 788 O O . GLU A 1 117 ? 27.279 65.128 15.053 1.00 25.32 153 GLU A O 1
ATOM 794 N N . ASN A 1 118 ? 27.955 65.593 17.146 1.00 26.22 154 ASN A N 1
ATOM 795 C CA . ASN A 1 118 ? 29.288 66.009 16.727 1.00 32.16 154 ASN A CA 1
ATOM 796 C C . ASN A 1 118 ? 30.081 64.837 16.149 1.00 34.79 154 ASN A C 1
ATOM 797 O O . ASN A 1 118 ? 30.795 64.985 15.156 1.00 34.63 154 ASN A O 1
ATOM 802 N N . LEU A 1 119 ? 29.942 63.671 16.772 1.00 31.34 155 LEU A N 1
ATOM 803 C CA . LEU A 1 119 ? 30.563 62.452 16.267 1.00 35.03 155 LEU A CA 1
ATOM 804 C C . LEU A 1 119 ? 30.088 62.162 14.850 1.00 39.39 155 LEU A C 1
ATOM 805 O O . LEU A 1 119 ? 30.888 61.843 13.970 1.00 33.43 155 LEU A O 1
ATOM 810 N N . ARG A 1 120 ? 28.780 62.270 14.637 1.00 34.13 156 ARG A N 1
ATOM 811 C CA . ARG A 1 120 ? 28.206 62.040 13.317 1.00 36.35 156 ARG A CA 1
ATOM 812 C C . ARG A 1 120 ? 28.736 63.057 12.316 1.00 34.39 156 ARG A C 1
ATOM 813 O O . ARG A 1 120 ? 29.075 62.708 11.187 1.00 44.55 156 ARG A O 1
ATOM 821 N N . GLN A 1 121 ? 28.811 64.314 12.739 1.00 35.32 157 GLN A N 1
ATOM 822 C CA . GLN A 1 121 ? 29.375 65.365 11.902 1.00 38.96 157 GLN A CA 1
ATOM 823 C C . GLN A 1 121 ? 30.794 65.006 11.474 1.00 43.13 157 GLN A C 1
ATOM 824 O O . GLN A 1 121 ? 31.149 65.140 10.305 1.00 41.59 157 GLN A O 1
ATOM 830 N N . LYS A 1 122 ? 31.597 64.540 12.427 1.00 46.94 158 LYS A N 1
ATOM 831 C CA . LYS A 1 122 ? 32.997 64.209 12.168 1.00 49.14 158 LYS A CA 1
ATOM 832 C C . LYS A 1 122 ? 33.175 62.845 11.504 1.00 50.06 158 LYS A C 1
ATOM 833 O O . LYS A 1 122 ? 34.299 62.437 11.211 1.00 54.61 158 LYS A O 1
ATOM 839 N N . ASN A 1 123 ? 32.071 62.141 11.277 1.00 48.58 159 ASN A N 1
ATOM 840 C CA . ASN A 1 123 ? 32.118 60.818 10.660 1.00 44.01 159 ASN A CA 1
ATOM 841 C C . ASN A 1 123 ? 32.906 59.811 11.491 1.00 47.87 159 ASN A C 1
ATOM 842 O O . ASN A 1 123 ? 33.505 58.882 10.949 1.00 47.93 159 ASN A O 1
ATOM 847 N N . ASP A 1 124 ? 32.906 59.998 12.807 1.00 49.85 160 ASP A N 1
ATOM 848 C CA . ASP A 1 124 ? 33.609 59.090 13.704 1.00 52.01 160 ASP A CA 1
ATOM 849 C C . ASP A 1 124 ? 32.827 57.789 13.853 1.00 53.86 160 ASP A C 1
ATOM 850 O O . ASP A 1 124 ? 32.156 57.566 14.862 1.00 53.05 160 ASP A O 1
ATOM 855 N N . GLU A 1 125 ? 32.925 56.932 12.842 1.00 55.95 161 GLU A N 1
ATOM 856 C CA . GLU A 1 125 ? 32.140 55.702 12.784 1.00 59.16 161 GLU A CA 1
ATOM 857 C C . GLU A 1 125 ? 32.324 54.797 14.001 1.00 58.46 161 GLU A C 1
ATOM 858 O O . GLU A 1 125 ? 31.349 54.282 14.548 1.00 60.07 161 GLU A O 1
ATOM 864 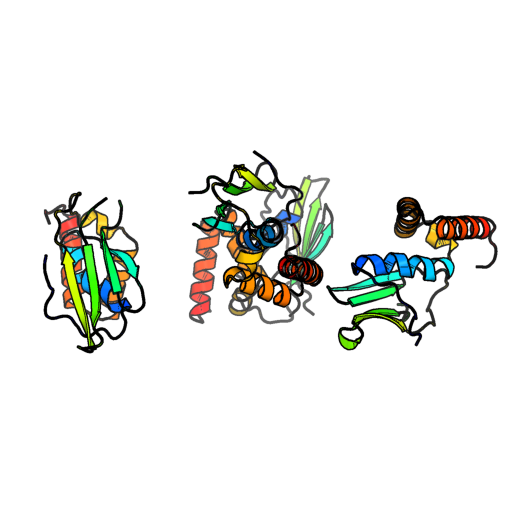N N . LYS A 1 126 ? 33.570 54.601 14.421 1.00 53.97 162 LYS A N 1
ATOM 865 C CA . LYS A 1 126 ? 33.856 53.714 15.544 1.00 53.95 162 LYS A CA 1
ATOM 866 C C . LYS A 1 126 ? 33.248 54.224 16.849 1.00 50.99 162 LYS A C 1
ATOM 867 O O . LYS A 1 126 ? 32.647 53.457 17.604 1.00 46.90 162 LYS A O 1
ATOM 873 N N . ALA A 1 127 ? 33.406 55.517 17.113 1.00 44.41 163 ALA A N 1
ATOM 874 C CA . ALA A 1 127 ? 32.864 56.106 18.332 1.00 37.05 163 ALA A CA 1
ATOM 875 C C . ALA A 1 127 ? 31.344 55.987 18.354 1.00 39.60 163 ALA A C 1
ATOM 876 O O . ALA A 1 127 ? 30.755 55.636 19.375 1.00 36.90 163 ALA A O 1
ATOM 878 N N . ILE A 1 128 ? 30.716 56.279 17.219 1.00 39.62 164 ILE A N 1
ATOM 879 C CA . ILE A 1 128 ? 29.266 56.177 17.102 1.00 38.85 164 ILE A CA 1
ATOM 880 C C . ILE A 1 128 ? 28.794 54.767 17.450 1.00 49.00 164 ILE A C 1
ATOM 881 O O . ILE A 1 128 ? 27.826 54.593 18.191 1.00 44.47 164 ILE A O 1
ATOM 886 N N . LYS A 1 129 ? 29.487 53.766 16.918 1.00 52.48 165 LYS A N 1
ATOM 887 C CA . LYS A 1 129 ? 29.179 52.374 17.229 1.00 61.34 165 LYS A CA 1
ATOM 888 C C . LYS A 1 129 ? 29.296 52.117 18.727 1.00 52.56 165 LYS A C 1
ATOM 889 O O . LYS A 1 129 ? 28.393 51.551 19.343 1.00 47.14 165 LYS A O 1
ATOM 895 N N . THR A 1 130 ? 30.415 52.540 19.307 1.00 49.54 166 THR A N 1
ATOM 896 C CA . THR A 1 130 ? 30.666 52.341 20.729 1.00 42.77 166 THR A CA 1
ATOM 897 C C . THR A 1 130 ? 29.542 52.897 21.594 1.00 42.39 166 THR A C 1
ATOM 898 O O . THR A 1 130 ? 29.038 52.214 22.485 1.00 40.13 166 THR A O 1
ATOM 902 N N . PHE A 1 131 ? 29.150 54.139 21.328 1.00 37.89 167 PHE A N 1
ATOM 903 C CA . PHE A 1 131 ? 28.128 54.796 22.136 1.00 34.38 167 PHE A CA 1
ATOM 904 C C . PHE A 1 131 ? 26.720 54.289 21.841 1.00 36.94 167 PHE A C 1
ATOM 905 O O . PHE A 1 131 ? 25.853 54.315 22.714 1.00 41.50 167 PHE A O 1
ATOM 913 N N . ASP A 1 132 ? 26.498 53.819 20.618 1.00 39.70 168 ASP A N 1
ATOM 914 C CA . ASP A 1 132 ? 25.233 53.174 20.284 1.00 50.22 168 ASP A CA 1
ATOM 915 C C . ASP A 1 132 ? 24.999 51.972 21.193 1.00 52.00 168 ASP A C 1
ATOM 916 O O . ASP A 1 132 ? 23.900 51.779 21.711 1.00 51.60 168 ASP A O 1
ATOM 921 N N . GLU A 1 133 ? 26.043 51.173 21.385 1.00 55.45 169 GLU A N 1
ATOM 922 C CA . GLU A 1 133 ? 25.965 49.995 22.242 1.00 55.10 169 GLU A CA 1
ATOM 923 C C . GLU A 1 133 ? 25.801 50.380 23.709 1.00 50.07 169 GLU A C 1
ATOM 924 O O . GLU A 1 133 ? 25.062 49.732 24.448 1.00 51.02 169 GLU A O 1
ATOM 930 N N . LEU A 1 134 ? 26.495 51.434 24.125 1.00 41.26 170 LEU A N 1
ATOM 931 C CA . LEU A 1 134 ? 26.384 51.921 25.495 1.00 42.93 170 LEU A CA 1
ATOM 932 C C . LEU A 1 134 ? 24.964 52.391 25.796 1.00 45.34 170 LEU A C 1
ATOM 933 O O . LEU A 1 134 ? 24.444 52.162 26.886 1.00 48.84 170 LEU A O 1
ATOM 938 N N . GLU A 1 135 ? 24.343 53.051 24.824 1.00 43.96 171 GLU A N 1
ATOM 939 C CA . GLU A 1 135 ? 22.969 53.511 24.971 1.00 44.20 171 GLU A CA 1
ATOM 940 C C . GLU A 1 135 ? 22.022 52.317 24.955 1.00 50.79 171 GLU A C 1
ATOM 941 O O . GLU A 1 135 ? 21.079 52.249 25.742 1.00 51.17 171 GLU A O 1
ATOM 947 N N . TYR A 1 136 ? 22.287 51.376 24.053 1.00 57.45 172 TYR A N 1
ATOM 948 C CA . TYR A 1 136 ? 21.477 50.169 23.935 1.00 68.08 172 TYR A CA 1
ATOM 949 C C . TYR A 1 136 ? 21.453 49.395 25.246 1.00 66.61 172 TYR A C 1
ATOM 950 O O . TYR A 1 136 ? 20.391 48.991 25.720 1.00 64.70 172 TYR A O 1
ATOM 959 N N . LYS A 1 137 ? 22.628 49.189 25.830 1.00 62.51 173 LYS A N 1
ATOM 960 C CA . LYS A 1 137 ? 22.725 48.490 27.104 1.00 65.45 173 LYS A CA 1
ATOM 961 C C . LYS A 1 137 ? 22.071 49.303 28.219 1.00 63.42 173 LYS A C 1
ATOM 962 O O . LYS A 1 137 ? 21.462 48.747 29.131 1.00 63.74 173 LYS A O 1
ATOM 968 N N . ALA A 1 138 ? 22.194 50.624 28.131 1.00 61.41 174 ALA A N 1
ATOM 969 C CA . ALA A 1 138 ? 21.600 51.512 29.123 1.00 57.21 174 ALA A CA 1
ATOM 970 C C . ALA A 1 138 ? 20.078 51.417 29.102 1.00 61.92 174 ALA A C 1
ATOM 971 O O . ALA A 1 138 ? 19.433 51.430 30.150 1.00 60.93 174 ALA A O 1
ATOM 973 N N . SER A 1 139 ? 19.509 51.321 27.905 1.00 62.77 175 SER A N 1
ATOM 974 C CA . SER A 1 139 ? 18.061 51.264 27.752 1.00 71.02 175 SER A CA 1
ATOM 975 C C . SER A 1 139 ? 17.506 49.958 28.308 1.00 80.24 175 SER A C 1
ATOM 976 O O . SER A 1 139 ? 16.334 49.875 28.675 1.00 84.70 175 SER A O 1
ATOM 979 N N . LEU A 1 140 ? 18.357 48.940 28.370 1.00 78.63 176 LEU A N 1
ATOM 980 C CA . LEU A 1 140 ? 17.948 47.638 28.875 1.00 81.50 176 LEU A CA 1
ATOM 981 C C . LEU A 1 140 ? 18.310 47.476 30.348 1.00 81.05 176 LEU A C 1
ATOM 982 O O . LEU A 1 140 ? 18.357 46.360 30.865 1.00 84.68 176 LEU A O 1
ATOM 987 N N . ASN A 1 141 ? 18.568 48.596 31.017 1.00 75.80 177 ASN A N 1
ATOM 988 C CA . ASN A 1 141 ? 18.918 48.587 32.434 1.00 81.46 177 ASN A CA 1
ATOM 989 C C . ASN A 1 141 ? 20.165 47.758 32.726 1.00 82.59 177 ASN A C 1
ATOM 990 O O . ASN A 1 141 ? 20.492 47.498 33.884 1.00 83.57 177 ASN A O 1
ATOM 995 N N . LEU A 1 142 ? 20.857 47.347 31.669 1.00 80.24 178 LEU A N 1
ATOM 996 C CA . LEU A 1 142 ? 22.054 46.528 31.808 1.00 81.22 178 LEU A CA 1
ATOM 997 C C . LEU A 1 142 ? 23.201 47.330 32.410 1.00 90.09 178 LEU A C 1
ATOM 998 O O . LEU A 1 142 ? 23.524 48.416 31.928 1.00 97.34 178 LEU A O 1
ATOM 1003 N N . PRO A 1 143 ? 23.818 46.796 33.474 1.00 95.89 179 PRO A N 1
ATOM 1004 C CA . PRO A 1 143 ? 24.955 47.445 34.134 1.00 103.09 179 PRO A CA 1
ATOM 1005 C C . PRO A 1 143 ? 26.235 47.308 33.316 1.00 106.89 179 PRO A C 1
ATOM 1006 O O . PRO A 1 143 ? 26.395 46.303 32.622 1.00 110.40 179 PRO A O 1
ATOM 1010 N N . LEU B 1 6 ? -4.476 43.795 -13.563 1.00 63.69 42 LEU B N 1
ATOM 1011 C CA . LEU B 1 6 ? -5.096 44.304 -12.345 1.00 63.73 42 LEU B CA 1
ATOM 1012 C C . LEU B 1 6 ? -5.646 43.154 -11.506 1.00 62.58 42 LEU B C 1
ATOM 1013 O O . LEU B 1 6 ? -6.428 42.340 -11.994 1.00 67.66 42 LEU B O 1
ATOM 1018 N N . ILE B 1 7 ? -5.235 43.090 -10.244 1.00 59.61 43 ILE B N 1
ATOM 1019 C CA . ILE B 1 7 ? -5.604 41.973 -9.380 1.00 58.92 43 ILE B CA 1
ATOM 1020 C C . ILE B 1 7 ? -6.111 42.434 -8.018 1.00 61.79 43 ILE B C 1
ATOM 1021 O O . ILE B 1 7 ? -5.429 43.171 -7.311 1.00 58.39 43 ILE B O 1
ATOM 1026 N N . HIS B 1 8 ? -7.309 41.988 -7.654 1.00 63.29 44 HIS B N 1
ATOM 1027 C CA . HIS B 1 8 ? -7.870 42.287 -6.342 1.00 53.66 44 HIS B CA 1
ATOM 1028 C C . HIS B 1 8 ? -7.606 41.138 -5.377 1.00 46.43 44 HIS B C 1
ATOM 1029 O O . HIS B 1 8 ? -8.157 40.049 -5.531 1.00 51.60 44 HIS B O 1
ATOM 1036 N N . LEU B 1 9 ? -6.755 41.381 -4.387 1.00 46.59 45 LEU B N 1
ATOM 1037 C CA . LEU B 1 9 ? -6.442 40.364 -3.391 1.00 51.25 45 LEU B CA 1
ATOM 1038 C C . LEU B 1 9 ? -7.676 39.997 -2.577 1.00 63.10 45 LEU B C 1
ATOM 1039 O O . LEU B 1 9 ? -8.498 40.854 -2.254 1.00 70.23 45 LEU B O 1
ATOM 1044 N N . ASP B 1 10 ? -7.794 38.714 -2.249 1.00 61.29 46 ASP B N 1
ATOM 1045 C CA . ASP B 1 10 ? -8.942 38.206 -1.510 1.00 68.75 46 ASP B CA 1
ATOM 1046 C C . ASP B 1 10 ? -8.660 36.785 -1.036 1.00 70.79 46 ASP B C 1
ATOM 1047 O O . ASP B 1 10 ? -8.314 35.919 -1.840 1.00 73.96 46 ASP B O 1
ATOM 1052 N N . PRO B 1 11 ? -8.812 36.538 0.274 1.00 71.10 47 PRO B N 1
ATOM 1053 C CA . PRO B 1 11 ? -9.259 37.531 1.254 1.00 70.20 47 PRO B CA 1
ATOM 1054 C C . PRO B 1 11 ? -8.106 38.317 1.873 1.00 59.35 47 PRO B C 1
ATOM 1055 O O . PRO B 1 11 ? -6.954 37.881 1.824 1.00 51.03 47 PRO B O 1
ATOM 1059 N N . VAL B 1 12 ? -8.431 39.469 2.452 1.00 48.08 48 VAL B N 1
ATOM 1060 C CA . VAL B 1 12 ? -7.446 40.311 3.115 1.00 49.18 48 VAL B CA 1
ATOM 1061 C C . VAL B 1 12 ? -7.631 40.264 4.627 1.00 52.43 48 VAL B C 1
ATOM 1062 O O . VAL B 1 12 ? -8.750 40.400 5.123 1.00 63.28 48 VAL B O 1
ATOM 1066 N N . PRO B 1 13 ? -6.530 40.069 5.368 1.00 48.15 49 PRO B N 1
ATOM 1067 C CA . PRO B 1 13 ? -6.574 40.077 6.833 1.00 46.02 49 PRO B CA 1
ATOM 1068 C C . PRO B 1 13 ? -7.206 41.363 7.350 1.00 50.83 49 PRO B C 1
ATOM 1069 O O . PRO B 1 13 ? -7.233 42.362 6.634 1.00 46.26 49 PRO B O 1
ATOM 1073 N N . SER B 1 14 ? -7.708 41.336 8.578 1.00 53.78 50 SER B N 1
ATOM 1074 C CA . SER B 1 14 ? -8.306 42.522 9.176 1.00 65.52 50 SER B CA 1
ATOM 1075 C C . SER B 1 14 ? -7.294 43.263 10.045 1.00 68.88 50 SER B C 1
ATOM 1076 O O . SER B 1 14 ? -7.357 43.210 11.273 1.00 79.69 50 SER B O 1
ATOM 1079 N N . PHE B 1 15 ? -6.360 43.953 9.398 1.00 62.84 51 PHE B N 1
ATOM 1080 C CA . PHE B 1 15 ? -5.326 44.693 10.110 1.00 63.99 51 PHE B CA 1
ATOM 1081 C C . PHE B 1 15 ? -5.937 45.686 11.091 1.00 66.65 51 PHE B C 1
ATOM 1082 O O . PHE B 1 15 ? -6.946 46.322 10.792 1.00 69.37 51 PHE B O 1
ATOM 1090 N N . GLU B 1 16 ? -5.320 45.816 12.262 1.00 71.18 52 GLU B N 1
ATOM 1091 C CA . GLU B 1 16 ? -5.743 46.816 13.235 1.00 84.60 52 GLU B CA 1
ATOM 1092 C C . GLU B 1 16 ? -4.886 48.072 13.111 1.00 79.50 52 GLU B C 1
ATOM 1093 O O . GLU B 1 16 ? -5.194 49.109 13.698 1.00 84.33 52 GLU B O 1
ATOM 1099 N N . ASP B 1 17 ? -3.809 47.963 12.340 1.00 69.88 53 ASP B N 1
ATOM 1100 C CA . ASP B 1 17 ? -2.960 49.107 12.027 1.00 67.00 53 ASP B CA 1
ATOM 1101 C C . ASP B 1 17 ? -2.517 49.019 10.570 1.00 56.46 53 ASP B C 1
ATOM 1102 O O . ASP B 1 17 ? -2.142 47.947 10.092 1.00 50.96 53 ASP B O 1
ATOM 1107 N N . ARG B 1 18 ? -2.564 50.147 9.867 1.00 47.14 54 ARG B N 1
ATOM 1108 C CA . ARG B 1 18 ? -2.168 50.186 8.463 1.00 49.84 54 ARG B CA 1
ATOM 1109 C C . ARG B 1 18 ? -0.689 49.853 8.300 1.00 50.97 54 ARG B C 1
ATOM 1110 O O . ARG B 1 18 ? -0.191 49.735 7.180 1.00 46.16 54 ARG B O 1
ATOM 1118 N N . HIS B 1 19 ? 0.008 49.706 9.422 1.00 54.03 55 HIS B N 1
ATOM 1119 C CA . HIS B 1 19 ? 1.428 49.383 9.407 1.00 57.06 55 HIS B CA 1
ATOM 1120 C C . HIS B 1 19 ? 1.654 47.877 9.416 1.00 47.37 55 HIS B C 1
ATOM 1121 O O . HIS B 1 19 ? 2.791 47.412 9.358 1.00 53.15 55 HIS B O 1
ATOM 1128 N N . GLU B 1 20 ? 0.565 47.120 9.489 1.00 39.18 56 GLU B N 1
ATOM 1129 C CA . GLU B 1 20 ? 0.647 45.668 9.434 1.00 45.92 56 GLU B CA 1
ATOM 1130 C C . GLU B 1 20 ? 0.572 45.200 7.988 1.00 46.09 56 GLU B C 1
ATOM 1131 O O . GLU B 1 20 ? 0.803 44.027 7.690 1.00 47.71 56 GLU B O 1
ATOM 1137 N N . ILE B 1 21 ? 0.256 46.129 7.092 1.00 37.08 57 ILE B N 1
ATOM 1138 C CA . ILE B 1 21 ? 0.069 45.800 5.684 1.00 37.21 57 ILE B CA 1
ATOM 1139 C C . ILE B 1 21 ? 1.383 45.455 4.984 1.00 29.90 57 ILE B C 1
ATOM 1140 O O . ILE B 1 21 ? 1.463 44.464 4.258 1.00 27.82 57 ILE B O 1
ATOM 1145 N N . LYS B 1 22 ? 2.410 46.269 5.206 1.00 35.49 58 LYS B N 1
ATOM 1146 C CA . LYS B 1 22 ? 3.707 46.047 4.571 1.00 32.44 58 LYS B CA 1
ATOM 1147 C C . LYS B 1 22 ? 4.259 44.643 4.840 1.00 25.07 58 LYS B C 1
ATOM 1148 O O . LYS B 1 22 ? 4.552 43.903 3.902 1.00 29.20 58 LYS B O 1
ATOM 1154 N N . PRO B 1 23 ? 4.397 44.267 6.122 1.00 29.19 59 PRO B N 1
ATOM 1155 C CA . PRO B 1 23 ? 4.928 42.937 6.439 1.00 30.59 59 PRO B CA 1
ATOM 1156 C C . PRO B 1 23 ? 4.122 41.830 5.767 1.00 29.25 59 PRO B C 1
ATOM 1157 O O . PRO B 1 23 ? 4.697 40.857 5.279 1.00 37.48 59 PRO B O 1
ATOM 1161 N N . TRP B 1 24 ? 2.802 41.985 5.741 1.00 33.36 60 TRP B N 1
ATOM 1162 C CA . TRP B 1 24 ? 1.930 41.004 5.107 1.00 35.70 60 TRP B CA 1
ATOM 1163 C C . TRP B 1 24 ? 2.226 40.899 3.615 1.00 35.51 60 TRP B C 1
ATOM 1164 O O . TRP B 1 24 ? 2.295 39.802 3.063 1.00 30.20 60 TRP B O 1
ATOM 1175 N N . LEU B 1 25 ? 2.401 42.047 2.967 1.00 26.19 61 LEU B N 1
ATOM 1176 C CA . LEU B 1 25 ? 2.714 42.081 1.543 1.00 24.59 61 LEU B CA 1
ATOM 1177 C C . LEU B 1 25 ? 4.120 41.560 1.256 1.00 23.72 61 LEU B C 1
ATOM 1178 O O . LEU B 1 25 ? 4.379 41.006 0.190 1.00 24.42 61 LEU B O 1
ATOM 1183 N N . GLN B 1 26 ? 5.026 41.744 2.210 1.00 28.27 62 GLN B N 1
ATOM 1184 C CA . GLN B 1 26 ? 6.399 41.274 2.060 1.00 27.69 62 GLN B CA 1
ATOM 1185 C C . GLN B 1 26 ? 6.451 39.752 1.999 1.00 35.17 62 GLN B C 1
ATOM 1186 O O . GLN B 1 26 ? 7.147 39.181 1.159 1.00 38.74 62 GLN B O 1
ATOM 1192 N N . LYS B 1 27 ? 5.710 39.102 2.891 1.00 27.57 63 LYS B N 1
ATOM 1193 C CA . LYS B 1 27 ? 5.606 37.650 2.885 1.00 33.37 63 LYS B CA 1
ATOM 1194 C C . LYS B 1 27 ? 5.245 37.150 1.495 1.00 35.01 63 LYS B C 1
ATOM 1195 O O . LYS B 1 27 ? 5.780 36.152 1.023 1.00 42.23 63 LYS B O 1
ATOM 1201 N N . ILE B 1 28 ? 4.334 37.860 0.844 1.00 29.58 64 ILE B N 1
ATOM 1202 C CA . ILE B 1 28 ? 3.824 37.451 -0.457 1.00 27.20 64 ILE B CA 1
ATOM 1203 C C . ILE B 1 28 ? 4.787 37.746 -1.603 1.00 27.86 64 ILE B C 1
ATOM 1204 O O . ILE B 1 28 ? 4.942 36.932 -2.512 1.00 28.73 64 ILE B O 1
ATOM 1209 N N . PHE B 1 29 ? 5.434 38.906 -1.560 1.00 26.98 65 PHE B N 1
ATOM 1210 C CA . PHE B 1 29 ? 6.170 39.393 -2.726 1.00 28.82 65 PHE B CA 1
ATOM 1211 C C . PHE B 1 29 ? 7.682 39.197 -2.676 1.00 23.16 65 PHE B C 1
ATOM 1212 O O . PHE B 1 29 ? 8.323 39.054 -3.716 1.00 27.70 65 PHE B O 1
ATOM 1220 N N . TYR B 1 30 ? 8.251 39.196 -1.477 1.00 22.64 66 TYR B N 1
ATOM 1221 C CA . TYR B 1 30 ? 9.669 38.898 -1.319 1.00 24.46 66 TYR B CA 1
ATOM 1222 C C . TYR B 1 30 ? 10.053 37.616 -2.062 1.00 32.71 66 TYR B C 1
ATOM 1223 O O . TYR B 1 30 ? 11.025 37.606 -2.816 1.00 32.58 66 TYR B O 1
ATOM 1232 N N . PRO B 1 31 ? 9.286 36.530 -1.858 1.00 31.58 67 PRO B N 1
ATOM 1233 C CA . PRO B 1 31 ? 9.599 35.267 -2.537 1.00 27.23 67 PRO B CA 1
ATOM 1234 C C . PRO B 1 31 ? 9.559 35.398 -4.057 1.00 30.68 67 PRO B C 1
ATOM 1235 O O . PRO B 1 31 ? 10.202 34.614 -4.752 1.00 30.00 67 PRO B O 1
ATOM 1239 N N . GLN B 1 32 ? 8.815 36.377 -4.564 1.00 27.38 68 GLN B N 1
ATOM 1240 C CA . GLN B 1 32 ? 8.714 36.588 -6.004 1.00 25.64 68 GLN B CA 1
ATOM 1241 C C . GLN B 1 32 ? 9.874 37.434 -6.515 1.00 25.68 68 GLN B C 1
ATOM 1242 O O . GLN B 1 32 ? 9.975 37.708 -7.711 1.00 27.43 68 GLN B O 1
ATOM 1248 N N . GLY B 1 33 ? 10.749 37.844 -5.603 1.00 22.15 69 GLY B N 1
ATOM 1249 C CA . GLY B 1 33 ? 11.871 38.696 -5.957 1.00 30.25 69 GLY B CA 1
ATOM 1250 C C . GLY B 1 33 ? 11.443 40.147 -6.063 1.00 31.64 69 GLY B C 1
ATOM 1251 O O . GLY B 1 33 ? 12.072 40.948 -6.755 1.00 30.33 69 GLY B O 1
ATOM 1252 N N . ILE B 1 34 ? 10.356 40.482 -5.376 1.00 29.23 70 ILE B N 1
ATOM 1253 C CA . ILE B 1 34 ? 9.824 41.838 -5.392 1.00 25.26 70 ILE B CA 1
ATOM 1254 C C . ILE B 1 34 ? 10.045 42.517 -4.046 1.00 23.30 70 ILE B C 1
ATOM 1255 O O . ILE B 1 34 ? 9.570 42.041 -3.016 1.00 32.89 70 ILE B O 1
ATOM 1260 N N . ASP B 1 35 ? 10.781 43.625 -4.064 1.00 22.17 71 ASP B N 1
ATOM 1261 C CA . ASP B 1 35 ? 11.084 44.374 -2.852 1.00 18.01 71 ASP B CA 1
ATOM 1262 C C . ASP B 1 35 ? 10.239 45.642 -2.811 1.00 24.14 71 ASP B C 1
ATOM 1263 O O . ASP B 1 35 ? 10.523 46.608 -3.520 1.00 25.88 71 ASP B O 1
ATOM 1268 N N . ILE B 1 36 ? 9.202 45.635 -1.977 1.00 29.25 72 ILE B N 1
ATOM 1269 C CA . ILE B 1 36 ? 8.252 46.742 -1.930 1.00 22.31 72 ILE B CA 1
ATOM 1270 C C . ILE B 1 36 ? 8.640 47.841 -0.943 1.00 21.74 72 ILE B C 1
ATOM 1271 O O . ILE B 1 36 ? 9.158 47.574 0.144 1.00 21.94 72 ILE B O 1
ATOM 1276 N N . VAL B 1 37 ? 8.380 49.080 -1.341 1.00 22.16 73 VAL B N 1
ATOM 1277 C CA . VAL B 1 37 ? 8.548 50.229 -0.467 1.00 22.97 73 VAL B CA 1
ATOM 1278 C C . VAL B 1 37 ? 7.265 51.048 -0.515 1.00 22.58 73 VAL B C 1
ATOM 1279 O O . VAL B 1 37 ? 6.472 50.909 -1.442 1.00 21.89 73 VAL B O 1
ATOM 1283 N N . ILE B 1 38 ? 7.065 51.896 0.487 1.00 24.69 74 ILE B N 1
ATOM 1284 C CA . ILE B 1 38 ? 5.896 52.761 0.535 1.00 27.44 74 ILE B CA 1
ATOM 1285 C C . ILE B 1 38 ? 6.141 54.011 -0.300 1.00 29.37 74 ILE B C 1
ATOM 1286 O O . ILE B 1 38 ? 7.077 54.766 -0.042 1.00 25.05 74 ILE B O 1
ATOM 1291 N N . GLU B 1 39 ? 5.305 54.209 -1.313 1.00 32.54 75 GLU B N 1
ATOM 1292 C CA . GLU B 1 39 ? 5.345 55.419 -2.124 1.00 31.84 75 GLU B CA 1
ATOM 1293 C C . GLU B 1 39 ? 4.629 56.543 -1.392 1.00 28.40 75 GLU B C 1
ATOM 1294 O O . GLU B 1 39 ? 5.094 57.682 -1.366 1.00 25.92 75 GLU B O 1
ATOM 1300 N N . ARG B 1 40 ? 3.488 56.211 -0.798 1.00 28.63 76 ARG B N 1
ATOM 1301 C CA . ARG B 1 40 ? 2.681 57.193 -0.085 1.00 34.94 76 ARG B CA 1
ATOM 1302 C C . ARG B 1 40 ? 1.742 56.522 0.909 1.00 33.43 76 ARG B C 1
ATOM 1303 O O . ARG B 1 40 ? 1.101 55.522 0.595 1.00 32.91 76 ARG B O 1
ATOM 1311 N N . SER B 1 41 ? 1.663 57.078 2.112 1.00 29.52 77 SER B N 1
ATOM 1312 C CA . SER B 1 41 ? 0.691 56.617 3.090 1.00 25.59 77 SER B CA 1
ATOM 1313 C C . SER B 1 41 ? -0.062 57.800 3.676 1.00 33.24 77 SER B C 1
ATOM 1314 O O . SER B 1 41 ? 0.460 58.917 3.735 1.00 22.91 77 SER B O 1
ATOM 1317 N N . ASP B 1 42 ? -1.298 57.550 4.092 1.00 34.26 78 ASP B N 1
ATOM 1318 C CA . ASP B 1 42 ? -2.095 58.550 4.787 1.00 47.20 78 ASP B CA 1
ATOM 1319 C C . ASP B 1 42 ? -3.171 57.877 5.637 1.00 56.00 78 ASP B C 1
ATOM 1320 O O . ASP B 1 42 ? -3.067 56.695 5.965 1.00 54.46 78 ASP B O 1
ATOM 1325 N N . SER B 1 43 ? -4.203 58.636 5.987 1.00 64.44 79 SER B N 1
ATOM 1326 C CA . SER B 1 43 ? -5.265 58.136 6.853 1.00 68.30 79 SER B CA 1
ATOM 1327 C C . SER B 1 43 ? -5.957 56.896 6.288 1.00 64.39 79 SER B C 1
ATOM 1328 O O . SER B 1 43 ? -6.187 55.924 7.007 1.00 61.41 79 SER B O 1
ATOM 1331 N N . SER B 1 44 ? -6.272 56.930 4.997 1.00 63.00 80 SER B N 1
ATOM 1332 C CA . SER B 1 44 ? -7.104 55.896 4.390 1.00 70.22 80 SER B CA 1
ATOM 1333 C C . SER B 1 44 ? -6.380 55.005 3.380 1.00 66.12 80 SER B C 1
ATOM 1334 O O . SER B 1 44 ? -6.852 53.912 3.069 1.00 63.41 80 SER B O 1
ATOM 1337 N N . LYS B 1 45 ? -5.244 55.468 2.866 1.00 57.05 81 LYS B N 1
ATOM 1338 C CA . LYS B 1 45 ? -4.592 54.784 1.753 1.00 40.09 81 LYS B CA 1
ATOM 1339 C C . LYS B 1 45 ? -3.094 54.591 1.946 1.00 38.37 81 LYS B C 1
ATOM 1340 O O . LYS B 1 45 ? -2.398 55.470 2.450 1.00 43.28 81 LYS B O 1
ATOM 1346 N N . VAL B 1 46 ? -2.611 53.424 1.538 1.00 37.01 82 VAL B N 1
ATOM 1347 C CA . VAL B 1 46 ? -1.186 53.138 1.512 1.00 36.50 82 VAL B CA 1
ATOM 1348 C C . VAL B 1 46 ? -0.841 52.560 0.148 1.00 36.06 82 VAL B C 1
ATOM 1349 O O . VAL B 1 46 ? -1.400 51.542 -0.264 1.00 32.29 82 VAL B O 1
ATOM 1353 N N . THR B 1 47 ? 0.068 53.224 -0.557 1.00 28.69 83 THR B N 1
ATOM 1354 C CA . THR B 1 47 ? 0.468 52.792 -1.888 1.00 34.08 83 THR B CA 1
ATOM 1355 C C . THR B 1 47 ? 1.906 52.293 -1.879 1.00 29.18 83 THR B C 1
ATOM 1356 O O . THR B 1 47 ? 2.790 52.943 -1.326 1.00 34.02 83 THR B O 1
ATOM 1360 N N . PHE B 1 48 ? 2.125 51.135 -2.491 1.00 28.13 84 PHE B N 1
ATOM 1361 C CA . PHE B 1 48 ? 3.439 50.505 -2.524 1.00 21.21 84 PHE B CA 1
ATOM 1362 C C . PHE B 1 48 ? 3.974 50.435 -3.948 1.00 24.61 84 PHE B C 1
ATOM 1363 O O . PHE B 1 48 ? 3.207 50.403 -4.909 1.00 24.91 84 PHE B O 1
ATOM 1371 N N . LYS B 1 49 ? 5.295 50.410 -4.076 1.00 24.75 85 LYS B N 1
ATOM 1372 C CA . LYS B 1 49 ? 5.936 50.178 -5.364 1.00 28.80 85 LYS B CA 1
ATOM 1373 C C . LYS B 1 49 ? 7.288 49.507 -5.151 1.00 22.10 85 LYS B C 1
ATOM 1374 O O . LYS B 1 49 ? 7.719 49.316 -4.015 1.00 20.87 85 LYS B O 1
ATOM 1380 N N . CYS B 1 50 ? 7.952 49.150 -6.244 1.00 22.52 86 CYS B N 1
ATOM 1381 C CA . CYS B 1 50 ? 9.276 48.542 -6.166 1.00 31.16 86 CYS B CA 1
ATOM 1382 C C . CYS B 1 50 ? 10.334 49.523 -5.684 1.00 28.33 86 CYS B C 1
ATOM 1383 O O . CYS B 1 50 ? 10.410 50.653 -6.160 1.00 38.62 86 CYS B O 1
ATOM 1386 N N . ARG B 1 51 ? 11.151 49.081 -4.736 1.00 29.32 87 ARG B N 1
ATOM 1387 C CA . ARG B 1 51 ? 12.295 49.865 -4.292 1.00 35.35 87 ARG B CA 1
ATOM 1388 C C . ARG B 1 51 ? 13.165 50.248 -5.487 1.00 31.77 87 ARG B C 1
ATOM 1389 O O . ARG B 1 51 ? 13.358 49.448 -6.401 1.00 25.60 87 ARG B O 1
ATOM 1397 N N . SER B 1 52 ? 13.673 51.477 -5.490 1.00 33.44 88 SER B N 1
ATOM 1398 C CA . SER B 1 52 ? 14.578 51.914 -6.549 1.00 42.50 88 SER B CA 1
ATOM 1399 C C . SER B 1 52 ? 15.981 51.361 -6.314 1.00 47.05 88 SER B C 1
ATOM 1400 O O . SER B 1 52 ? 16.521 51.462 -5.211 1.00 48.22 88 SER B O 1
ATOM 1403 N N . VAL B 1 53 ? 16.568 50.774 -7.351 1.00 59.43 89 VAL B N 1
ATOM 1404 C CA . VAL B 1 53 ? 17.909 50.203 -7.244 1.00 69.04 89 VAL B CA 1
ATOM 1405 C C . VAL B 1 53 ? 18.889 50.849 -8.220 1.00 70.75 89 VAL B C 1
ATOM 1406 O O . VAL B 1 53 ? 18.529 51.189 -9.347 1.00 73.10 89 VAL B O 1
ATOM 1410 N N . ALA B 1 72 ? 12.158 53.413 -12.070 1.00 53.35 108 ALA B N 1
ATOM 1411 C CA . ALA B 1 72 ? 11.024 53.798 -12.901 1.00 52.70 108 ALA B CA 1
ATOM 1412 C C . ALA B 1 72 ? 10.164 52.590 -13.259 1.00 52.04 108 ALA B C 1
ATOM 1413 O O . ALA B 1 72 ? 9.843 52.370 -14.426 1.00 56.08 108 ALA B O 1
ATOM 1415 N N . CYS B 1 73 ? 9.797 51.809 -12.249 1.00 44.80 109 CYS B N 1
ATOM 1416 C CA . CYS B 1 73 ? 8.955 50.636 -12.453 1.00 40.23 109 CYS B CA 1
ATOM 1417 C C . CYS B 1 73 ? 7.498 50.966 -12.148 1.00 36.14 109 CYS B C 1
ATOM 1418 O O . CYS B 1 73 ? 7.199 51.567 -11.118 1.00 38.08 109 CYS B O 1
ATOM 1421 N N . PRO B 1 74 ? 6.588 50.568 -13.049 1.00 32.96 110 PRO B N 1
ATOM 1422 C CA . PRO B 1 74 ? 5.159 50.889 -12.965 1.00 39.70 110 PRO B CA 1
ATOM 1423 C C . PRO B 1 74 ? 4.387 50.016 -11.978 1.00 47.04 110 PRO B C 1
ATOM 1424 O O . PRO B 1 74 ? 3.246 50.341 -11.650 1.00 47.00 110 PRO B O 1
ATOM 1428 N N . PHE B 1 75 ? 4.991 48.924 -11.519 1.00 47.38 111 PHE B N 1
ATOM 1429 C CA . PHE B 1 75 ? 4.321 48.037 -10.573 1.00 38.10 111 PHE B CA 1
ATOM 1430 C C . PHE B 1 75 ? 3.820 48.825 -9.370 1.00 32.48 111 PHE B C 1
ATOM 1431 O O . PHE B 1 75 ? 4.548 49.634 -8.801 1.00 29.78 111 PHE B O 1
ATOM 1439 N N . ARG B 1 76 ? 2.569 48.589 -8.990 1.00 35.23 112 ARG B N 1
ATOM 1440 C CA . ARG B 1 76 ? 1.959 49.307 -7.878 1.00 29.81 112 ARG B CA 1
ATOM 1441 C C . ARG B 1 76 ? 1.015 48.416 -7.085 1.00 31.86 112 ARG B C 1
ATOM 1442 O O . ARG B 1 76 ? 0.265 47.623 -7.656 1.00 26.94 112 ARG B O 1
ATOM 1450 N N . ILE B 1 77 ? 1.053 48.550 -5.765 1.00 30.49 113 ILE B N 1
ATOM 1451 C CA . ILE B 1 77 ? 0.049 47.922 -4.916 1.00 32.07 113 ILE B CA 1
ATOM 1452 C C . ILE B 1 77 ? -0.695 49.017 -4.166 1.00 29.17 113 ILE B C 1
ATOM 1453 O O . ILE B 1 77 ? -0.075 49.930 -3.619 1.00 28.47 113 ILE B O 1
ATOM 1458 N N . ARG B 1 78 ? -2.021 48.944 -4.153 1.00 27.55 114 ARG B N 1
ATOM 1459 C CA . ARG B 1 78 ? -2.807 49.969 -3.475 1.00 37.07 114 ARG B CA 1
ATOM 1460 C C . ARG B 1 78 ? -3.718 49.396 -2.398 1.00 32.65 114 ARG B C 1
ATOM 1461 O O . ARG B 1 78 ? -4.641 48.633 -2.684 1.00 30.01 114 ARG B O 1
ATOM 1469 N N . ALA B 1 79 ? -3.442 49.772 -1.156 1.00 32.45 115 ALA B N 1
ATOM 1470 C CA . ALA B 1 79 ? -4.296 49.407 -0.039 1.00 33.46 115 ALA B CA 1
ATOM 1471 C C . ALA B 1 79 ? -5.147 50.610 0.347 1.00 36.13 115 ALA B C 1
ATOM 1472 O O . ALA B 1 79 ? -4.625 51.696 0.603 1.00 26.40 115 ALA B O 1
ATOM 1474 N N . ALA B 1 80 ? -6.461 50.418 0.369 1.00 33.31 116 ALA B N 1
ATOM 1475 C CA . ALA B 1 80 ? -7.374 51.483 0.764 1.00 40.45 116 ALA B CA 1
ATOM 1476 C C . ALA B 1 80 ? -8.386 50.958 1.769 1.00 42.82 116 ALA B C 1
ATOM 1477 O O . ALA B 1 80 ? -8.959 49.884 1.586 1.00 37.26 116 ALA B O 1
ATOM 1479 N N . TYR B 1 81 ? -8.595 51.716 2.837 1.00 44.65 117 TYR B N 1
ATOM 1480 C CA . TYR B 1 81 ? -9.542 51.327 3.868 1.00 51.94 117 TYR B CA 1
ATOM 1481 C C . TYR B 1 81 ? -10.925 51.869 3.543 1.00 53.29 117 TYR B C 1
ATOM 1482 O O . TYR B 1 81 ? -11.108 53.077 3.404 1.00 48.92 117 TYR B O 1
ATOM 1491 N N . SER B 1 82 ? -11.895 50.970 3.411 1.00 54.83 118 SER B N 1
ATOM 1492 C CA . SER B 1 82 ? -13.272 51.377 3.158 1.00 60.60 118 SER B CA 1
ATOM 1493 C C . SER B 1 82 ? -14.057 51.390 4.461 1.00 62.48 118 SER B C 1
ATOM 1494 O O . SER B 1 82 ? -14.232 50.353 5.101 1.00 60.64 118 SER B O 1
ATOM 1497 N N . VAL B 1 83 ? -14.518 52.572 4.856 1.00 73.81 119 VAL B N 1
ATOM 1498 C CA . VAL B 1 83 ? -15.306 52.715 6.073 1.00 88.82 119 VAL B CA 1
ATOM 1499 C C . VAL B 1 83 ? -16.602 51.916 5.980 1.00 96.98 119 VAL B C 1
ATOM 1500 O O . VAL B 1 83 ? -17.102 51.407 6.983 1.00 101.98 119 VAL B O 1
ATOM 1504 N N . ARG B 1 84 ? -17.139 51.803 4.769 1.00 100.17 120 ARG B N 1
ATOM 1505 C CA . ARG B 1 84 ? -18.379 51.067 4.546 1.00 109.86 120 ARG B CA 1
ATOM 1506 C C . ARG B 1 84 ? -18.258 49.601 4.943 1.00 107.46 120 ARG B C 1
ATOM 1507 O O . ARG B 1 84 ? -19.185 49.025 5.512 1.00 113.65 120 ARG B O 1
ATOM 1515 N N . LEU B 1 85 ? -17.113 49.000 4.639 1.00 97.79 121 LEU B N 1
ATOM 1516 C CA . LEU B 1 85 ? -16.908 47.583 4.903 1.00 82.84 121 LEU B CA 1
ATOM 1517 C C . LEU B 1 85 ? -16.040 47.361 6.138 1.00 80.72 121 LEU B C 1
ATOM 1518 O O . LEU B 1 85 ? -15.833 46.226 6.566 1.00 83.46 121 LEU B O 1
ATOM 1523 N N . GLN B 1 86 ? -15.535 48.454 6.702 1.00 83.96 122 GLN B N 1
ATOM 1524 C CA . GLN B 1 86 ? -14.700 48.398 7.899 1.00 91.11 122 GLN B CA 1
ATOM 1525 C C . GLN B 1 86 ? -13.409 47.613 7.670 1.00 88.30 122 GLN B C 1
ATOM 1526 O O . GLN B 1 86 ? -12.657 47.355 8.610 1.00 87.87 122 GLN B O 1
ATOM 1532 N N . LYS B 1 87 ? -13.155 47.238 6.419 1.00 81.43 123 LYS B N 1
ATOM 1533 C CA . LYS B 1 87 ? -11.980 46.441 6.085 1.00 70.94 123 LYS B CA 1
ATOM 1534 C C . LYS B 1 87 ? -11.051 47.163 5.114 1.00 62.21 123 LYS B C 1
ATOM 1535 O O . LYS B 1 87 ? -11.367 48.245 4.616 1.00 55.27 123 LYS B O 1
ATOM 1541 N N . TRP B 1 88 ? -9.902 46.548 4.850 1.00 55.76 124 TRP B N 1
ATOM 1542 C CA . TRP B 1 88 ? -8.939 47.080 3.894 1.00 38.51 124 TRP B CA 1
ATOM 1543 C C . TRP B 1 88 ? -9.041 46.349 2.563 1.00 37.56 124 TRP B C 1
ATOM 1544 O O . TRP B 1 88 ? -9.079 45.122 2.524 1.00 40.96 124 TRP B O 1
ATOM 1555 N N . ASN B 1 89 ? -9.090 47.108 1.475 1.00 34.95 125 ASN B N 1
ATOM 1556 C CA . ASN B 1 89 ? -9.030 46.527 0.140 1.00 39.53 125 ASN B CA 1
ATOM 1557 C C . ASN B 1 89 ? -7.626 46.660 -0.437 1.00 40.91 125 ASN B C 1
ATOM 1558 O O . ASN B 1 89 ? -6.995 47.711 -0.319 1.00 37.10 125 ASN B O 1
ATOM 1563 N N . VAL B 1 90 ? -7.137 45.593 -1.056 1.00 32.23 126 VAL B N 1
ATOM 1564 C CA . VAL B 1 90 ? -5.794 45.598 -1.617 1.00 33.21 126 VAL B CA 1
ATOM 1565 C C . VAL B 1 90 ? -5.814 45.173 -3.077 1.00 37.65 126 VAL B C 1
ATOM 1566 O O . VAL B 1 90 ? -6.189 44.049 -3.405 1.00 45.13 126 VAL B O 1
ATOM 1570 N N . VAL B 1 91 ? -5.408 46.084 -3.953 1.00 36.10 127 VAL B N 1
ATOM 1571 C CA . VAL B 1 91 ? -5.391 45.813 -5.382 1.00 37.69 127 VAL B CA 1
ATOM 1572 C C . VAL B 1 91 ? -3.971 45.900 -5.919 1.00 41.43 127 VAL B C 1
ATOM 1573 O O . VAL B 1 91 ? -3.223 46.816 -5.583 1.00 34.35 127 VAL B O 1
ATOM 1577 N N . VAL B 1 92 ? -3.602 44.934 -6.751 1.00 41.49 128 VAL B N 1
ATOM 1578 C CA . VAL B 1 92 ? -2.270 44.900 -7.330 1.00 41.08 128 VAL B CA 1
ATOM 1579 C C . VAL B 1 92 ? -2.304 45.303 -8.798 1.00 49.43 128 VAL B C 1
ATOM 1580 O O . VAL B 1 92 ? -2.872 44.597 -9.629 1.00 57.78 128 VAL B O 1
ATOM 1584 N N . MET B 1 93 ? -1.710 46.449 -9.114 1.00 53.52 129 MET B N 1
ATOM 1585 C CA . MET B 1 93 ? -1.468 46.802 -10.504 1.00 52.86 129 MET B CA 1
ATOM 1586 C C . MET B 1 93 ? -0.303 45.954 -10.990 1.00 54.66 129 MET B C 1
ATOM 1587 O O . MET B 1 93 ? 0.844 46.403 -10.992 1.00 53.92 129 MET B O 1
ATOM 1592 N N . ASN B 1 94 ? -0.608 44.720 -11.383 1.00 60.51 130 ASN B N 1
ATOM 1593 C CA . ASN B 1 94 ? 0.412 43.745 -11.757 1.00 63.02 130 ASN B CA 1
ATOM 1594 C C . ASN B 1 94 ? 0.999 44.130 -13.110 1.00 63.37 130 ASN B C 1
ATOM 1595 O O . ASN B 1 94 ? 0.969 43.345 -14.057 1.00 70.69 130 ASN B O 1
ATOM 1600 N N . ASN B 1 95 ? 1.529 45.344 -13.193 1.00 56.86 131 ASN B N 1
ATOM 1601 C CA . ASN B 1 95 ? 2.258 45.797 -14.365 1.00 60.43 131 ASN B CA 1
ATOM 1602 C C . ASN B 1 95 ? 3.526 44.976 -14.553 1.00 61.41 131 ASN B C 1
ATOM 1603 O O . ASN B 1 95 ? 4.070 44.433 -13.592 1.00 58.64 131 ASN B O 1
ATOM 1608 N N . ILE B 1 96 ? 3.990 44.879 -15.793 1.00 65.67 132 ILE B N 1
ATOM 1609 C CA . ILE B 1 96 ? 5.255 44.216 -16.073 1.00 65.40 132 ILE B CA 1
ATOM 1610 C C . ILE B 1 96 ? 6.399 45.057 -15.522 1.00 58.01 132 ILE B C 1
ATOM 1611 O O . ILE B 1 96 ? 6.552 46.224 -15.879 1.00 63.03 132 ILE B O 1
ATOM 1616 N N . HIS B 1 97 ? 7.194 44.460 -14.642 1.00 48.61 133 HIS B N 1
ATOM 1617 C CA . HIS B 1 97 ? 8.305 45.163 -14.015 1.00 45.72 133 HIS B CA 1
ATOM 1618 C C . HIS B 1 97 ? 9.350 45.609 -15.032 1.00 46.96 133 HIS B C 1
ATOM 1619 O O . HIS B 1 97 ? 9.630 44.905 -16.002 1.00 47.96 133 HIS B O 1
ATOM 1626 N N . SER B 1 98 ? 9.920 46.787 -14.802 1.00 46.72 134 SER B N 1
ATOM 1627 C CA . SER B 1 98 ? 10.925 47.352 -15.695 1.00 44.66 134 SER B CA 1
ATOM 1628 C C . SER B 1 98 ? 12.322 46.870 -15.320 1.00 46.93 134 SER B C 1
ATOM 1629 O O . SER B 1 98 ? 13.324 47.477 -15.697 1.00 48.82 134 SER B O 1
ATOM 1632 N N . HIS B 1 99 ? 12.378 45.770 -14.578 1.00 41.33 135 HIS B N 1
ATOM 1633 C CA . HIS B 1 99 ? 13.635 45.253 -14.061 1.00 41.23 135 HIS B CA 1
ATOM 1634 C C . HIS B 1 99 ? 13.508 43.759 -13.821 1.00 46.35 135 HIS B C 1
ATOM 1635 O O . HIS B 1 99 ? 12.403 43.217 -13.802 1.00 47.18 135 HIS B O 1
ATOM 1642 N N . GLU B 1 100 ? 14.641 43.096 -13.631 1.00 46.48 136 GLU B N 1
ATOM 1643 C CA . GLU B 1 100 ? 14.635 41.675 -13.325 1.00 52.02 136 GLU B CA 1
ATOM 1644 C C . GLU B 1 100 ? 14.354 41.459 -11.841 1.00 44.05 136 GLU B C 1
ATOM 1645 O O . GLU B 1 100 ? 14.825 42.216 -10.993 1.00 45.85 136 GLU B O 1
ATOM 1651 N N . LEU B 1 101 ? 13.577 40.428 -11.535 1.00 38.97 137 LEU B N 1
ATOM 1652 C CA . LEU B 1 101 ? 13.268 40.088 -10.154 1.00 39.53 137 LEU B CA 1
ATOM 1653 C C . LEU B 1 101 ? 14.308 39.113 -9.614 1.00 40.62 137 LEU B C 1
ATOM 1654 O O . LEU B 1 101 ? 14.469 38.013 -10.136 1.00 53.69 137 LEU B O 1
ATOM 1659 N N . ARG B 1 102 ? 15.013 39.525 -8.568 1.00 48.07 138 ARG B N 1
ATOM 1660 C CA . ARG B 1 102 ? 16.068 38.709 -7.982 1.00 52.96 138 ARG B CA 1
ATOM 1661 C C . ARG B 1 102 ? 15.948 38.684 -6.465 1.00 50.70 138 ARG B C 1
ATOM 1662 O O . ARG B 1 102 ? 15.931 39.731 -5.820 1.00 57.56 138 ARG B O 1
ATOM 1670 N N . PHE B 1 103 ? 15.870 37.489 -5.894 1.00 39.90 139 PHE B N 1
ATOM 1671 C CA . PHE B 1 103 ? 15.764 37.366 -4.447 1.00 40.36 139 PHE B CA 1
ATOM 1672 C C . PHE B 1 103 ? 17.106 37.591 -3.758 1.00 40.15 139 PHE B C 1
ATOM 1673 O O . PHE B 1 103 ? 17.165 38.161 -2.668 1.00 39.57 139 PHE B O 1
ATOM 1681 N N . ASP B 1 104 ? 18.181 37.142 -4.398 1.00 45.30 140 ASP B N 1
ATOM 1682 C CA . ASP B 1 104 ? 19.518 37.252 -3.818 1.00 56.19 140 ASP B CA 1
ATOM 1683 C C . ASP B 1 104 ? 19.848 38.664 -3.334 1.00 57.17 140 ASP B C 1
ATOM 1684 O O . ASP B 1 104 ? 20.350 38.845 -2.225 1.00 58.96 140 ASP B O 1
ATOM 1689 N N . LEU B 1 105 ? 19.559 39.660 -4.164 1.00 54.22 141 LEU B N 1
ATOM 1690 C CA . LEU B 1 105 ? 19.865 41.047 -3.833 1.00 49.73 141 LEU B CA 1
ATOM 1691 C C . LEU B 1 105 ? 19.077 41.504 -2.611 1.00 50.32 141 LEU B C 1
ATOM 1692 O O . LEU B 1 105 ? 19.596 42.207 -1.743 1.00 54.46 141 LEU B O 1
ATOM 1697 N N . ILE B 1 106 ? 17.817 41.089 -2.556 1.00 47.24 142 ILE B N 1
ATOM 1698 C CA . ILE B 1 106 ? 16.899 41.470 -1.489 1.00 39.62 142 ILE B CA 1
ATOM 1699 C C . ILE B 1 106 ? 17.408 41.114 -0.091 1.00 37.75 142 ILE B C 1
ATOM 1700 O O . ILE B 1 106 ? 17.157 41.837 0.876 1.00 38.42 142 ILE B O 1
ATOM 1705 N N . THR B 1 107 ? 18.122 39.999 0.009 1.00 34.05 143 THR B N 1
ATOM 1706 C CA . THR B 1 107 ? 18.534 39.465 1.302 1.00 43.15 143 THR B CA 1
ATOM 1707 C C . THR B 1 107 ? 19.533 40.365 2.020 1.00 54.10 143 THR B C 1
ATOM 1708 O O . THR B 1 107 ? 19.783 40.197 3.214 1.00 56.00 143 THR B O 1
ATOM 1712 N N . LYS B 1 108 ? 20.099 41.321 1.293 1.00 58.28 144 LYS B N 1
ATOM 1713 C CA . LYS B 1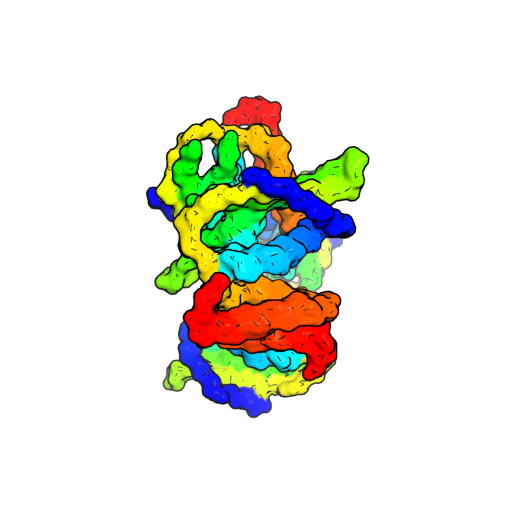 108 ? 21.139 42.176 1.847 1.00 61.66 144 LYS B CA 1
ATOM 1714 C C . LYS B 1 108 ? 20.592 43.477 2.431 1.00 60.30 144 LYS B C 1
ATOM 1715 O O . LYS B 1 108 ? 21.266 44.139 3.218 1.00 72.05 144 LYS B O 1
ATOM 1721 N N . THR B 1 109 ? 19.370 43.837 2.051 1.00 49.54 145 THR B N 1
ATOM 1722 C CA . THR B 1 109 ? 18.776 45.096 2.494 1.00 48.30 145 THR B CA 1
ATOM 1723 C C . THR B 1 109 ? 18.432 45.097 3.981 1.00 46.83 145 THR B C 1
ATOM 1724 O O . THR B 1 109 ? 18.366 44.047 4.619 1.00 46.91 145 THR B O 1
ATOM 1728 N N . ASP B 1 110 ? 18.206 46.290 4.521 1.00 45.41 146 ASP B N 1
ATOM 1729 C CA . ASP B 1 110 ? 17.894 46.460 5.934 1.00 48.57 146 ASP B CA 1
ATOM 1730 C C . ASP B 1 110 ? 16.456 46.034 6.221 1.00 48.65 146 ASP B C 1
ATOM 1731 O O . ASP B 1 110 ? 16.170 45.419 7.250 1.00 39.73 146 ASP B O 1
ATOM 1736 N N . ASP B 1 111 ? 15.553 46.366 5.305 1.00 40.96 147 ASP B N 1
ATOM 1737 C CA . ASP B 1 111 ? 14.159 45.963 5.432 1.00 35.05 147 ASP B CA 1
ATOM 1738 C C . ASP B 1 111 ? 14.018 44.448 5.552 1.00 37.41 147 ASP B C 1
ATOM 1739 O O . ASP B 1 111 ? 13.248 43.957 6.376 1.00 32.79 147 ASP B O 1
ATOM 1744 N N . TYR B 1 112 ? 14.765 43.709 4.736 1.00 32.27 148 TYR B N 1
ATOM 1745 C CA . TYR B 1 112 ? 14.667 42.253 4.753 1.00 36.04 148 TYR B CA 1
ATOM 1746 C C . TYR B 1 112 ? 15.004 41.691 6.126 1.00 31.86 148 TYR B C 1
ATOM 1747 O O . TYR B 1 112 ? 14.281 40.848 6.656 1.00 37.52 148 TYR B O 1
ATOM 1756 N N . LYS B 1 113 ? 16.105 42.166 6.696 1.00 31.10 149 LYS B N 1
ATOM 1757 C CA . LYS B 1 113 ? 16.550 41.699 8.002 1.00 41.45 149 LYS B CA 1
ATOM 1758 C C . LYS B 1 113 ? 15.515 41.990 9.086 1.00 40.39 149 LYS B C 1
ATOM 1759 O O . LYS B 1 113 ? 15.212 41.129 9.911 1.00 38.49 149 LYS B O 1
ATOM 1765 N N . LYS B 1 114 ? 14.968 43.201 9.075 1.00 34.69 150 LYS B N 1
ATOM 1766 C CA . LYS B 1 114 ? 13.929 43.573 10.029 1.00 37.42 150 LYS B CA 1
ATOM 1767 C C . LYS B 1 114 ? 12.652 42.762 9.803 1.00 33.43 150 LYS B C 1
ATOM 1768 O O . LYS B 1 114 ? 11.984 42.361 10.756 1.00 35.09 150 LYS B O 1
ATOM 1774 N N . PHE B 1 115 ? 12.322 42.524 8.536 1.00 25.77 151 PHE B N 1
ATOM 1775 C CA . PHE B 1 115 ? 11.180 41.690 8.175 1.00 35.66 151 PHE B CA 1
ATOM 1776 C C . PHE B 1 115 ? 11.364 40.280 8.717 1.00 42.14 151 PHE B C 1
ATOM 1777 O O . PHE B 1 115 ? 10.449 39.699 9.303 1.00 35.44 151 PHE B O 1
ATOM 1785 N N . LYS B 1 116 ? 12.562 39.740 8.512 1.00 37.26 152 LYS B N 1
ATOM 1786 C CA . LYS B 1 116 ? 12.906 38.398 8.958 1.00 28.99 152 LYS B CA 1
ATOM 1787 C C . LYS B 1 116 ? 12.838 38.300 10.480 1.00 36.59 152 LYS B C 1
ATOM 1788 O O . LYS B 1 116 ? 12.248 37.367 11.027 1.00 39.51 152 LYS B O 1
ATOM 1794 N N . GLU B 1 117 ? 13.442 39.272 11.159 1.00 41.04 153 GLU B N 1
ATOM 1795 C CA . GLU B 1 117 ? 13.410 39.323 12.617 1.00 46.67 153 GLU B CA 1
ATOM 1796 C C . GLU B 1 117 ? 11.975 39.399 13.110 1.00 50.68 153 GLU B C 1
ATOM 1797 O O . GLU B 1 117 ? 11.633 38.844 14.153 1.00 56.51 153 GLU B O 1
ATOM 1803 N N . ASN B 1 118 ? 11.137 40.097 12.351 1.00 51.17 154 ASN B N 1
ATOM 1804 C CA . ASN B 1 118 ? 9.726 40.221 12.684 1.00 50.72 154 ASN B CA 1
ATOM 1805 C C . ASN B 1 118 ? 9.013 38.874 12.610 1.00 42.27 154 ASN B C 1
ATOM 1806 O O . ASN B 1 118 ? 8.188 38.552 13.464 1.00 40.99 154 ASN B O 1
ATOM 1811 N N . LEU B 1 119 ? 9.339 38.087 11.589 1.00 32.16 155 LEU B N 1
ATOM 1812 C CA . LEU B 1 119 ? 8.761 36.756 11.443 1.00 37.80 155 LEU B CA 1
ATOM 1813 C C . LEU B 1 119 ? 9.024 35.910 12.685 1.00 40.81 155 LEU B C 1
ATOM 1814 O O . LEU B 1 119 ? 8.218 35.054 13.049 1.00 38.13 155 LEU B O 1
ATOM 1819 N N . ARG B 1 120 ? 10.157 36.157 13.334 1.00 38.07 156 ARG B N 1
ATOM 1820 C CA . ARG B 1 120 ? 10.530 35.406 14.525 1.00 40.04 156 ARG B CA 1
ATOM 1821 C C . ARG B 1 120 ? 9.751 35.890 15.740 1.00 39.65 156 ARG B C 1
ATOM 1822 O O . ARG B 1 120 ? 9.255 35.090 16.532 1.00 36.65 156 ARG B O 1
ATOM 1830 N N . GLN B 1 121 ? 9.644 37.206 15.878 1.00 43.94 157 GLN B N 1
ATOM 1831 C CA . GLN B 1 121 ? 8.900 37.799 16.981 1.00 51.71 157 GLN B CA 1
ATOM 1832 C C . GLN B 1 121 ? 7.452 37.323 16.970 1.00 41.33 157 GLN B C 1
ATOM 1833 O O . GLN B 1 121 ? 6.854 37.098 18.021 1.00 32.75 157 GLN B O 1
ATOM 1839 N N . LYS B 1 122 ? 6.897 37.166 15.772 1.00 37.93 158 LYS B N 1
ATOM 1840 C CA . LYS B 1 122 ? 5.511 36.744 15.615 1.00 39.50 158 LYS B CA 1
ATOM 1841 C C . LYS B 1 122 ? 5.397 35.226 15.613 1.00 43.52 158 LYS B C 1
ATOM 1842 O O . LYS B 1 122 ? 4.305 34.678 15.467 1.00 41.69 158 LYS B O 1
ATOM 1848 N N . ASN B 1 123 ? 6.533 34.554 15.769 1.00 43.32 159 ASN B N 1
ATOM 1849 C CA . ASN B 1 123 ? 6.566 33.097 15.792 1.00 39.01 159 ASN B CA 1
ATOM 1850 C C . ASN B 1 123 ? 5.862 32.495 14.579 1.00 42.20 159 ASN B C 1
ATOM 1851 O O . ASN B 1 123 ? 5.179 31.476 14.684 1.00 43.06 159 ASN B O 1
ATOM 1856 N N . ASP B 1 124 ? 6.022 33.144 13.430 1.00 42.99 160 ASP B N 1
ATOM 1857 C CA . ASP B 1 124 ? 5.481 32.638 12.174 1.00 41.97 160 ASP B CA 1
ATOM 1858 C C . ASP B 1 124 ? 6.403 31.548 11.633 1.00 45.76 160 ASP B C 1
ATOM 1859 O O . ASP B 1 124 ? 7.104 31.750 10.641 1.00 39.67 160 ASP B O 1
ATOM 1864 N N . GLU B 1 125 ? 6.401 30.396 12.297 1.00 51.72 161 GLU B N 1
ATOM 1865 C CA . GLU B 1 125 ? 7.306 29.300 11.956 1.00 57.91 161 GLU B CA 1
ATOM 1866 C C . GLU B 1 125 ? 7.235 28.906 10.484 1.00 51.73 161 GLU B C 1
ATOM 1867 O O . GLU B 1 125 ? 8.261 28.659 9.850 1.00 53.43 161 GLU B O 1
ATOM 1873 N N . LYS B 1 126 ? 6.023 28.843 9.947 1.00 52.79 162 LYS B N 1
ATOM 1874 C CA . LYS B 1 126 ? 5.832 28.489 8.548 1.00 55.88 162 LYS B CA 1
ATOM 1875 C C . LYS B 1 126 ? 6.645 29.408 7.640 1.00 48.77 162 LYS B C 1
ATOM 1876 O O . LYS B 1 126 ? 7.407 28.944 6.794 1.00 49.75 162 LYS B O 1
ATOM 1882 N N . ALA B 1 127 ? 6.480 30.713 7.827 1.00 40.50 163 ALA B N 1
ATOM 1883 C CA . ALA B 1 127 ? 7.168 31.699 7.002 1.00 33.48 163 ALA B CA 1
ATOM 1884 C C . ALA B 1 127 ? 8.679 31.617 7.181 1.00 37.88 163 ALA B C 1
ATOM 1885 O O . ALA B 1 127 ? 9.433 31.707 6.214 1.00 39.13 163 ALA B O 1
ATOM 1887 N N . ILE B 1 128 ? 9.115 31.448 8.424 1.00 37.34 164 ILE B N 1
ATOM 1888 C CA . ILE B 1 128 ? 10.539 31.384 8.729 1.00 42.87 164 ILE B CA 1
ATOM 1889 C C . ILE B 1 128 ? 11.223 30.263 7.953 1.00 45.19 164 ILE B C 1
ATOM 1890 O O . ILE B 1 128 ? 12.335 30.431 7.450 1.00 38.33 164 ILE B O 1
ATOM 1895 N N . LYS B 1 129 ? 10.552 29.120 7.853 1.00 46.09 165 LYS B N 1
ATOM 1896 C CA . LYS B 1 129 ? 11.094 27.995 7.103 1.00 53.56 165 LYS B CA 1
ATOM 1897 C C . LYS B 1 129 ? 11.155 28.327 5.616 1.00 48.85 165 LYS B C 1
ATOM 1898 O O . LYS B 1 129 ? 12.149 28.044 4.948 1.00 48.28 165 LYS B O 1
ATOM 1904 N N . THR B 1 130 ? 10.087 28.932 5.108 1.00 43.85 166 THR B N 1
ATOM 1905 C CA . THR B 1 130 ? 10.011 29.309 3.702 1.00 43.66 166 THR B CA 1
ATOM 1906 C C . THR B 1 130 ? 11.194 30.175 3.283 1.00 35.58 166 THR B C 1
ATOM 1907 O O . THR B 1 130 ? 11.839 29.916 2.267 1.00 40.68 166 THR B O 1
ATOM 1911 N N . PHE B 1 131 ? 11.477 31.204 4.072 1.00 29.84 167 PHE B N 1
ATOM 1912 C CA . PHE B 1 131 ? 12.540 32.144 3.735 1.00 36.02 167 PHE B CA 1
ATOM 1913 C C . PHE B 1 131 ? 13.931 31.589 4.039 1.00 39.48 167 PHE B C 1
ATOM 1914 O O . PHE B 1 131 ? 14.920 32.025 3.454 1.00 34.92 167 PHE B O 1
ATOM 1922 N N . ASP B 1 132 ? 14.002 30.618 4.946 1.00 43.67 168 ASP B N 1
ATOM 1923 C CA . ASP B 1 132 ? 15.265 29.943 5.234 1.00 46.04 168 ASP B CA 1
ATOM 1924 C C . ASP B 1 132 ? 15.697 29.082 4.052 1.00 39.96 168 ASP B C 1
ATOM 1925 O O . ASP B 1 132 ? 16.886 28.951 3.768 1.00 43.81 168 ASP B O 1
ATOM 1930 N N . GLU B 1 133 ? 14.722 28.498 3.363 1.00 34.04 169 GLU B N 1
ATOM 1931 C CA . GLU B 1 133 ? 15.003 27.708 2.172 1.00 38.70 169 GLU B CA 1
ATOM 1932 C C . GLU B 1 133 ? 15.359 28.609 0.996 1.00 29.21 169 GLU B C 1
ATOM 1933 O O . GLU B 1 133 ? 16.282 28.316 0.238 1.00 32.69 169 GLU B O 1
ATOM 1939 N N . LEU B 1 134 ? 14.621 29.705 0.850 1.00 33.66 170 LEU B N 1
ATOM 1940 C CA . LEU B 1 134 ? 14.885 30.669 -0.211 1.00 35.01 170 LEU B CA 1
ATOM 1941 C C . LEU B 1 134 ? 16.313 31.190 -0.130 1.00 33.33 170 LEU B C 1
ATOM 1942 O O . LEU B 1 134 ? 17.016 31.259 -1.137 1.00 36.08 170 LEU B O 1
ATOM 1947 N N . GLU B 1 135 ? 16.733 31.556 1.075 1.00 30.17 171 GLU B N 1
ATOM 1948 C CA . GLU B 1 135 ? 18.085 32.049 1.291 1.00 34.59 171 GLU B CA 1
ATOM 1949 C C . GLU B 1 135 ? 19.106 30.985 0.913 1.00 38.13 171 GLU B C 1
ATOM 1950 O O . GLU B 1 135 ? 20.094 31.268 0.234 1.00 42.33 171 GLU B O 1
ATOM 1956 N N . TYR B 1 136 ? 18.857 29.755 1.351 1.00 39.97 172 TYR B N 1
ATOM 1957 C CA . TYR B 1 136 ? 19.759 28.651 1.059 1.00 43.22 172 TYR B CA 1
ATOM 1958 C C . TYR B 1 136 ? 19.859 28.415 -0.443 1.00 39.41 172 TYR B C 1
ATOM 1959 O O . TYR B 1 136 ? 20.956 28.340 -0.995 1.00 35.19 172 TYR B O 1
ATOM 1968 N N . LYS B 1 137 ? 18.710 28.300 -1.103 1.00 34.19 173 LYS B N 1
ATOM 1969 C CA . LYS B 1 137 ? 18.691 28.119 -2.548 1.00 33.55 173 LYS B CA 1
ATOM 1970 C C . LYS B 1 137 ? 19.439 29.261 -3.225 1.00 36.68 173 LYS B C 1
ATOM 1971 O O . LYS B 1 137 ? 20.215 29.044 -4.156 1.00 42.87 173 LYS B O 1
ATOM 1977 N N . ALA B 1 138 ? 19.203 30.478 -2.745 1.00 29.90 174 ALA B N 1
ATOM 1978 C CA . ALA B 1 138 ? 19.879 31.653 -3.277 1.00 32.40 174 ALA B CA 1
ATOM 1979 C C . ALA B 1 138 ? 21.391 31.506 -3.155 1.00 39.17 174 ALA B C 1
ATOM 1980 O O . ALA B 1 138 ? 22.127 31.755 -4.111 1.00 41.04 174 ALA B O 1
ATOM 1982 N N . SER B 1 139 ? 21.853 31.100 -1.977 1.00 39.98 175 SER B N 1
ATOM 1983 C CA . SER B 1 139 ? 23.282 30.908 -1.749 1.00 43.02 175 SER B CA 1
ATOM 1984 C C . SER B 1 139 ? 23.861 29.887 -2.727 1.00 42.93 175 SER B C 1
ATOM 1985 O O . SER B 1 139 ? 25.046 29.934 -3.056 1.00 52.34 175 SER B O 1
ATOM 1988 N N . LEU B 1 140 ? 23.021 28.963 -3.186 1.00 36.68 176 LEU B N 1
ATOM 1989 C CA . LEU B 1 140 ? 23.455 27.945 -4.139 1.00 41.61 176 LEU B CA 1
ATOM 1990 C C . LEU B 1 140 ? 23.325 28.444 -5.576 1.00 43.36 176 LEU B C 1
ATOM 1991 O O . LEU B 1 140 ? 23.658 27.733 -6.524 1.00 44.10 176 LEU B O 1
ATOM 1996 N N . ASN B 1 141 ? 22.834 29.669 -5.727 1.00 48.66 177 ASN B N 1
ATOM 1997 C CA . ASN B 1 141 ? 22.597 30.253 -7.044 1.00 52.75 177 ASN B CA 1
ATOM 1998 C C . ASN B 1 141 ? 21.585 29.471 -7.875 1.00 46.28 177 ASN B C 1
ATOM 1999 O O . ASN B 1 141 ? 21.724 29.357 -9.092 1.00 43.93 177 ASN B O 1
ATOM 2004 N N . LEU B 1 142 ? 20.568 28.934 -7.209 1.00 49.40 178 LEU B N 1
ATOM 2005 C CA . LEU B 1 142 ? 19.471 28.265 -7.897 1.00 55.18 178 LEU B CA 1
ATOM 2006 C C . LEU B 1 142 ? 18.448 29.290 -8.370 1.00 51.94 178 LEU B C 1
ATOM 2007 O O . LEU B 1 142 ? 18.158 30.253 -7.662 1.00 38.68 178 LEU B O 1
ATOM 2012 N N . PRO B 1 143 ? 17.900 29.085 -9.576 1.00 66.75 179 PRO B N 1
ATOM 2013 C CA . PRO B 1 143 ? 16.899 29.982 -10.164 1.00 67.53 179 PRO B CA 1
ATOM 2014 C C . PRO B 1 143 ? 15.672 30.142 -9.270 1.00 60.75 179 PRO B C 1
ATOM 2015 O O . PRO B 1 143 ? 15.225 29.174 -8.653 1.00 47.17 179 PRO B O 1
ATOM 2019 N N . LEU B 1 144 ? 15.137 31.356 -9.208 1.00 64.72 180 LEU B N 1
ATOM 2020 C CA . LEU B 1 144 ? 13.941 31.631 -8.421 1.00 68.36 180 LEU B CA 1
ATOM 2021 C C . LEU B 1 144 ? 12.679 31.303 -9.213 1.00 67.70 180 LEU B C 1
ATOM 2022 O O . LEU B 1 144 ? 12.054 30.263 -9.003 1.00 67.42 180 LEU B O 1
ATOM 2027 N N . LEU C 1 6 ? 25.852 84.212 -6.861 1.00 58.74 42 LEU C N 1
ATOM 2028 C CA . LEU C 1 6 ? 26.526 83.579 -5.733 1.00 67.01 42 LEU C CA 1
ATOM 2029 C C . LEU C 1 6 ? 26.802 84.595 -4.630 1.00 65.41 42 LEU C C 1
ATOM 2030 O O . LEU C 1 6 ? 27.818 85.290 -4.655 1.00 71.68 42 LEU C O 1
ATOM 2035 N N . ILE C 1 7 ? 25.896 84.678 -3.662 1.00 61.28 43 ILE C N 1
ATOM 2036 C CA . ILE C 1 7 ? 26.019 85.649 -2.581 1.00 53.28 43 ILE C CA 1
ATOM 2037 C C . ILE C 1 7 ? 26.184 84.973 -1.224 1.00 45.77 43 ILE C C 1
ATOM 2038 O O . ILE C 1 7 ? 25.257 84.339 -0.720 1.00 48.91 43 ILE C O 1
ATOM 2043 N N . HIS C 1 8 ? 27.366 85.112 -0.634 1.00 38.80 44 HIS C N 1
ATOM 2044 C CA . HIS C 1 8 ? 27.610 84.592 0.704 1.00 40.26 44 HIS C CA 1
ATOM 2045 C C . HIS C 1 8 ? 26.918 85.467 1.735 1.00 44.23 44 HIS C C 1
ATOM 2046 O O . HIS C 1 8 ? 26.843 86.683 1.572 1.00 46.17 44 HIS C O 1
ATOM 2053 N N . LEU C 1 9 ? 26.409 84.848 2.794 1.00 41.26 45 LEU C N 1
ATOM 2054 C CA . LEU C 1 9 ? 25.770 85.594 3.871 1.00 41.67 45 LEU C CA 1
ATOM 2055 C C . LEU C 1 9 ? 26.718 85.739 5.054 1.00 48.65 45 LEU C C 1
ATOM 2056 O O . LEU C 1 9 ? 27.422 84.795 5.412 1.00 44.39 45 LEU C O 1
ATOM 2061 N N . ASP C 1 10 ? 26.736 86.927 5.650 1.00 58.28 46 ASP C N 1
ATOM 2062 C CA . ASP C 1 10 ? 27.592 87.204 6.799 1.00 65.13 46 ASP C CA 1
ATOM 2063 C C . ASP C 1 10 ? 26.985 88.289 7.680 1.00 61.80 46 ASP C C 1
ATOM 2064 O O . ASP C 1 10 ? 26.307 89.188 7.182 1.00 63.06 46 ASP C O 1
ATOM 2069 N N . PRO C 1 11 ? 27.226 88.204 8.998 1.00 55.58 47 PRO C N 1
ATOM 2070 C CA . PRO C 1 11 ? 28.004 87.132 9.628 1.00 52.04 47 PRO C CA 1
ATOM 2071 C C . PRO C 1 11 ? 27.163 85.877 9.814 1.00 40.92 47 PRO C C 1
ATOM 2072 O O . PRO C 1 11 ? 25.936 85.967 9.862 1.00 44.65 47 PRO C O 1
ATOM 2076 N N . VAL C 1 12 ? 27.814 84.723 9.921 1.00 42.77 48 VAL C N 1
ATOM 2077 C CA . VAL C 1 12 ? 27.106 83.467 10.140 1.00 47.48 48 VAL C CA 1
ATOM 2078 C C . VAL C 1 12 ? 27.375 82.924 11.539 1.00 43.05 48 VAL C C 1
ATOM 2079 O O . VAL C 1 12 ? 28.529 82.752 11.930 1.00 37.47 48 VAL C O 1
ATOM 2083 N N . PRO C 1 13 ? 26.302 82.653 12.297 1.00 35.70 49 PRO C N 1
ATOM 2084 C CA . PRO C 1 13 ? 26.400 82.128 13.663 1.00 35.01 49 PRO C CA 1
ATOM 2085 C C . PRO C 1 13 ? 27.208 80.836 13.718 1.00 35.90 49 PRO C C 1
ATOM 2086 O O . PRO C 1 13 ? 27.335 80.136 12.713 1.00 31.80 49 PRO C O 1
ATOM 2090 N N . SER C 1 14 ? 27.750 80.527 14.890 1.00 36.84 50 SER C N 1
ATOM 2091 C CA . SER C 1 14 ? 28.540 79.317 15.068 1.00 41.15 50 SER C CA 1
ATOM 2092 C C . SER C 1 14 ? 27.634 78.130 15.375 1.00 42.68 50 SER C C 1
ATOM 2093 O O . SER C 1 14 ? 27.592 77.646 16.506 1.00 44.81 50 SER C O 1
ATOM 2096 N N . PHE C 1 15 ? 26.908 77.669 14.361 1.00 36.15 51 PHE C N 1
ATOM 2097 C CA . PHE C 1 15 ? 25.946 76.587 14.539 1.00 33.28 51 PHE C CA 1
ATOM 2098 C C . PHE C 1 15 ? 26.608 75.332 15.097 1.00 36.99 51 PHE C C 1
ATOM 2099 O O . PHE C 1 15 ? 27.714 74.972 14.695 1.00 41.11 51 PHE C O 1
ATOM 2107 N N . GLU C 1 16 ? 25.925 74.673 16.028 1.00 38.98 52 GLU C N 1
ATOM 2108 C CA . GLU C 1 16 ? 26.405 73.415 16.586 1.00 44.71 52 GLU C CA 1
ATOM 2109 C C . GLU C 1 16 ? 25.686 72.239 15.941 1.00 40.81 52 GLU C C 1
ATOM 2110 O O . GLU C 1 16 ? 26.121 71.091 16.049 1.00 40.49 52 GLU C O 1
ATOM 2116 N N . ASP C 1 17 ? 24.583 72.537 15.263 1.00 31.71 53 ASP C N 1
ATOM 2117 C CA . ASP C 1 17 ? 23.743 71.509 14.664 1.00 32.60 53 ASP C CA 1
ATOM 2118 C C . ASP C 1 17 ? 23.021 72.067 13.440 1.00 36.41 53 ASP C C 1
ATOM 2119 O O . ASP C 1 17 ? 22.455 73.160 13.487 1.00 32.18 53 ASP C O 1
ATOM 2124 N N . ARG C 1 18 ? 23.049 71.308 12.347 1.00 27.34 54 ARG C N 1
ATOM 2125 C CA . ARG C 1 18 ? 22.400 71.701 11.099 1.00 28.31 54 ARG C CA 1
ATOM 2126 C C . ARG C 1 18 ? 20.984 72.228 11.311 1.00 27.49 54 ARG C C 1
ATOM 2127 O O . ARG C 1 18 ? 20.523 73.102 10.580 1.00 28.08 54 ARG C O 1
ATOM 2135 N N . HIS C 1 19 ? 20.293 71.682 12.306 1.00 31.14 55 HIS C N 1
ATOM 2136 C CA . HIS C 1 19 ? 18.883 71.994 12.520 1.00 37.00 55 HIS C CA 1
ATOM 2137 C C . HIS C 1 19 ? 18.652 73.425 12.997 1.00 32.88 55 HIS C C 1
ATOM 2138 O O . HIS C 1 19 ? 17.565 73.972 12.832 1.00 30.18 55 HIS C O 1
ATOM 2145 N N . GLU C 1 20 ? 19.680 74.031 13.579 1.00 29.66 56 GLU C N 1
ATOM 2146 C CA . GLU C 1 20 ? 19.576 75.403 14.062 1.00 27.71 56 GLU C CA 1
ATOM 2147 C C . GLU C 1 20 ? 19.529 76.396 12.904 1.00 30.17 56 GLU C C 1
ATOM 2148 O O . GLU C 1 20 ? 19.211 77.572 13.090 1.00 36.86 56 GLU C O 1
ATOM 2154 N N . ILE C 1 21 ? 19.839 75.915 11.705 1.00 24.31 57 ILE C N 1
ATOM 2155 C CA . ILE C 1 21 ? 19.986 76.800 10.556 1.00 20.53 57 ILE C CA 1
ATOM 2156 C C . ILE C 1 21 ? 18.652 77.320 10.013 1.00 20.10 57 ILE C C 1
ATOM 2157 O O . ILE C 1 21 ? 18.504 78.519 9.786 1.00 22.42 57 ILE C O 1
ATOM 2162 N N . LYS C 1 22 ? 17.685 76.428 9.815 1.00 21.83 58 LYS C N 1
ATOM 2163 C CA . LYS C 1 22 ? 16.400 76.829 9.240 1.00 23.69 58 LYS C CA 1
ATOM 2164 C C . LYS C 1 22 ? 15.716 77.978 9.992 1.00 17.09 58 LYS C C 1
ATOM 2165 O O . LYS C 1 22 ? 15.344 78.977 9.381 1.00 17.15 58 LYS C O 1
ATOM 2171 N N . PRO C 1 23 ? 15.546 77.840 11.318 1.00 23.25 59 PRO C N 1
ATOM 2172 C CA . PRO C 1 23 ? 14.881 78.907 12.077 1.00 24.37 59 PRO C CA 1
ATOM 2173 C C . PRO C 1 23 ? 15.655 80.221 12.026 1.00 30.90 59 PRO C C 1
ATOM 2174 O O . PRO C 1 23 ? 15.051 81.296 12.051 1.00 30.39 59 PRO C O 1
ATOM 2178 N N . TRP C 1 24 ? 16.977 80.134 11.956 1.00 32.52 60 TRP C N 1
ATOM 2179 C CA . TRP C 1 24 ? 17.796 81.326 11.793 1.00 28.85 60 TRP C CA 1
ATOM 2180 C C . TRP C 1 24 ? 17.505 81.973 10.443 1.00 26.80 60 TRP C C 1
ATOM 2181 O O . TRP C 1 24 ? 17.274 83.180 10.358 1.00 21.25 60 TRP C O 1
ATOM 2192 N N . LEU C 1 25 ? 17.505 81.160 9.390 1.00 19.92 61 LEU C N 1
ATOM 2193 C CA . LEU C 1 25 ? 17.197 81.652 8.051 1.00 25.65 61 LEU C CA 1
ATOM 2194 C C . LEU C 1 25 ? 15.769 82.184 7.931 1.00 30.81 61 LEU C C 1
ATOM 2195 O O . LEU C 1 25 ? 15.510 83.102 7.154 1.00 28.96 61 LEU C O 1
ATOM 2200 N N . GLN C 1 26 ? 14.843 81.603 8.690 1.00 28.43 62 GLN C N 1
ATOM 2201 C CA . GLN C 1 26 ? 13.450 82.039 8.650 1.00 27.79 62 GLN C CA 1
ATOM 2202 C C . GLN C 1 26 ? 13.315 83.478 9.132 1.00 27.31 62 GLN C C 1
ATOM 2203 O O . GLN C 1 26 ? 12.589 84.277 8.539 1.00 22.27 62 GLN C O 1
ATOM 2209 N N . LYS C 1 27 ? 14.019 83.802 10.212 1.00 26.81 63 LYS C N 1
ATOM 2210 C CA . LYS C 1 27 ? 14.005 85.151 10.758 1.00 23.19 63 LYS C CA 1
ATOM 2211 C C . LYS C 1 27 ? 14.471 86.159 9.717 1.00 29.37 63 LYS C C 1
ATOM 2212 O O . LYS C 1 27 ? 14.011 87.299 9.692 1.00 31.69 63 LYS C O 1
ATOM 2218 N N . ILE C 1 28 ? 15.382 85.725 8.855 1.00 24.86 64 ILE C N 1
ATOM 2219 C CA . ILE C 1 28 ? 15.986 86.600 7.860 1.00 20.12 64 ILE C CA 1
ATOM 2220 C C . ILE C 1 28 ? 15.132 86.744 6.608 1.00 25.27 64 ILE C C 1
ATOM 2221 O O . ILE C 1 28 ? 15.016 87.835 6.054 1.00 23.10 64 ILE C O 1
ATOM 2226 N N . PHE C 1 29 ? 14.535 85.645 6.159 1.00 23.72 65 PHE C N 1
ATOM 2227 C CA . PHE C 1 29 ? 13.862 85.644 4.862 1.00 29.28 65 PHE C CA 1
ATOM 2228 C C . PHE C 1 29 ? 12.349 85.864 4.904 1.00 26.00 65 PHE C C 1
ATOM 2229 O O . PHE C 1 29 ? 11.771 86.384 3.950 1.00 25.47 65 PHE C O 1
ATOM 2237 N N . TYR C 1 30 ? 11.710 85.481 6.003 1.00 24.79 66 TYR C N 1
ATOM 2238 C CA . TYR C 1 30 ? 10.276 85.714 6.147 1.00 28.40 66 TYR C CA 1
ATOM 2239 C C . TYR C 1 30 ? 9.893 87.179 5.877 1.00 31.29 66 TYR C C 1
ATOM 2240 O O . TYR C 1 30 ? 8.961 87.444 5.120 1.00 29.91 66 TYR C O 1
ATOM 2249 N N . PRO C 1 31 ? 10.617 88.135 6.485 1.00 24.87 67 PRO C N 1
ATOM 2250 C CA . PRO C 1 31 ? 10.309 89.549 6.238 1.00 26.15 67 PRO C CA 1
ATOM 2251 C C . PRO C 1 31 ? 10.394 89.907 4.757 1.00 22.95 67 PRO C C 1
ATOM 2252 O O . PRO C 1 31 ? 9.769 90.872 4.325 1.00 25.30 67 PRO C O 1
ATOM 2256 N N . GLN C 1 32 ? 11.157 89.133 3.993 1.00 26.02 68 GLN C N 1
ATOM 2257 C CA . GLN C 1 32 ? 11.324 89.380 2.564 1.00 25.18 68 GLN C CA 1
ATOM 2258 C C . GLN C 1 32 ? 10.195 88.761 1.743 1.00 25.01 68 GLN C C 1
ATOM 2259 O O . GLN C 1 32 ? 10.177 88.866 0.516 1.00 26.78 68 GLN C O 1
ATOM 2265 N N . GLY C 1 33 ? 9.263 88.103 2.420 1.00 30.93 69 GLY C N 1
ATOM 2266 C CA . GLY C 1 33 ? 8.200 87.390 1.734 1.00 37.00 69 GLY C CA 1
ATOM 2267 C C . GLY C 1 33 ? 8.698 86.100 1.106 1.00 31.81 69 GLY C C 1
ATOM 2268 O O . GLY C 1 33 ? 8.123 85.602 0.139 1.00 30.87 69 GLY C O 1
ATOM 2269 N N . ILE C 1 34 ? 9.783 85.563 1.656 1.00 26.86 70 ILE C N 1
ATOM 2270 C CA . ILE C 1 34 ? 10.336 84.295 1.191 1.00 26.04 70 ILE C CA 1
ATOM 2271 C C . ILE C 1 34 ? 10.078 83.201 2.221 1.00 26.80 70 ILE C C 1
ATOM 2272 O O . ILE C 1 34 ? 10.447 83.331 3.388 1.00 32.65 70 ILE C O 1
ATOM 2277 N N . ASP C 1 35 ? 9.429 82.128 1.778 1.00 22.15 71 ASP C N 1
ATOM 2278 C CA . ASP C 1 35 ? 9.031 81.034 2.656 1.00 18.05 71 ASP C CA 1
ATOM 2279 C C . ASP C 1 35 ? 9.896 79.810 2.369 1.00 22.72 71 ASP C C 1
ATOM 2280 O O . ASP C 1 35 ? 9.619 79.052 1.439 1.00 23.78 71 ASP C O 1
ATOM 2285 N N . ILE C 1 36 ? 10.940 79.617 3.171 1.00 26.61 72 ILE C N 1
ATOM 2286 C CA . ILE C 1 36 ? 11.940 78.592 2.882 1.00 31.89 72 ILE C CA 1
ATOM 2287 C C . ILE C 1 36 ? 11.603 77.205 3.425 1.00 22.23 72 ILE C C 1
ATOM 2288 O O . ILE C 1 36 ? 11.147 77.051 4.561 1.00 23.22 72 ILE C O 1
ATOM 2293 N N . VAL C 1 37 ? 11.843 76.198 2.595 1.00 17.14 73 VAL C N 1
ATOM 2294 C CA . VAL C 1 37 ? 11.703 74.806 3.000 1.00 16.11 73 VAL C CA 1
ATOM 2295 C C . VAL C 1 37 ? 13.015 74.068 2.749 1.00 18.64 73 VAL C C 1
ATOM 2296 O O . VAL C 1 37 ? 13.815 74.480 1.912 1.00 21.08 73 VAL C O 1
ATOM 2300 N N . ILE C 1 38 ? 13.235 72.977 3.474 1.00 25.60 74 ILE C N 1
ATOM 2301 C CA . ILE C 1 38 ? 14.436 72.171 3.283 1.00 22.53 74 ILE C CA 1
ATOM 2302 C C . ILE C 1 38 ? 14.275 71.218 2.104 1.00 21.07 74 ILE C C 1
ATOM 2303 O O . ILE C 1 38 ? 13.366 70.385 2.084 1.00 23.96 74 ILE C O 1
ATOM 2308 N N . GLU C 1 39 ? 15.152 71.356 1.116 1.00 26.76 75 GLU C N 1
ATOM 2309 C CA . GLU C 1 39 ? 15.182 70.446 -0.023 1.00 24.70 75 GLU C CA 1
ATOM 2310 C C . GLU C 1 39 ? 15.943 69.182 0.347 1.00 23.20 75 GLU C C 1
ATOM 2311 O O . GLU C 1 39 ? 15.568 68.075 -0.040 1.00 31.41 75 GLU C O 1
ATOM 2317 N N . ARG C 1 40 ? 17.017 69.360 1.107 1.00 25.07 76 ARG C N 1
ATOM 2318 C CA . ARG C 1 40 ? 17.849 68.245 1.537 1.00 30.54 76 ARG C CA 1
ATOM 2319 C C . ARG C 1 40 ? 18.733 68.663 2.707 1.00 22.33 76 ARG C C 1
ATOM 2320 O O . ARG C 1 40 ? 19.168 69.812 2.789 1.00 22.01 76 ARG C O 1
ATOM 2328 N N . SER C 1 41 ? 18.988 67.729 3.615 1.00 25.79 77 SER C N 1
ATOM 2329 C CA . SER C 1 41 ? 19.892 67.985 4.727 1.00 27.69 77 SER C CA 1
ATOM 2330 C C . SER C 1 41 ? 20.623 66.727 5.180 1.00 31.74 77 SER C C 1
ATOM 2331 O O . SER C 1 41 ? 20.130 65.611 5.012 1.00 32.09 77 SER C O 1
ATOM 2334 N N . ASP C 1 42 ? 21.810 66.925 5.742 1.00 27.53 78 ASP C N 1
ATOM 2335 C CA . ASP C 1 42 ? 22.474 65.906 6.545 1.00 32.44 78 ASP C CA 1
ATOM 2336 C C . ASP C 1 42 ? 23.319 66.603 7.608 1.00 32.34 78 ASP C C 1
ATOM 2337 O O . ASP C 1 42 ? 23.217 67.818 7.783 1.00 21.12 78 ASP C O 1
ATOM 2342 N N . SER C 1 43 ? 24.145 65.839 8.314 1.00 25.73 79 SER C N 1
ATOM 2343 C CA . SER C 1 43 ? 24.945 66.378 9.412 1.00 33.01 79 SER C CA 1
ATOM 2344 C C . SER C 1 43 ? 25.724 67.653 9.069 1.00 29.88 79 SER C C 1
ATOM 2345 O O . SER C 1 43 ? 25.944 68.499 9.934 1.00 32.86 79 SER C O 1
ATOM 2348 N N . SER C 1 44 ? 26.132 67.790 7.811 1.00 16.54 80 SER C N 1
ATOM 2349 C CA . SER C 1 44 ? 27.085 68.831 7.431 1.00 24.93 80 SER C CA 1
ATOM 2350 C C . SER C 1 44 ? 26.573 69.816 6.384 1.00 29.05 80 SER C C 1
ATOM 2351 O O . SER C 1 44 ? 27.284 70.745 6.009 1.00 33.71 80 SER C O 1
ATOM 2354 N N . LYS C 1 45 ? 25.347 69.621 5.913 1.00 22.56 81 LYS C N 1
ATOM 2355 C CA . LYS C 1 45 ? 24.780 70.530 4.922 1.00 20.84 81 LYS C CA 1
ATOM 2356 C C . LYS C 1 45 ? 23.257 70.620 4.994 1.00 28.88 81 LYS C C 1
ATOM 2357 O O . LYS C 1 45 ? 22.583 69.672 5.402 1.00 24.72 81 LYS C O 1
ATOM 2363 N N . VAL C 1 46 ? 22.725 71.773 4.596 1.00 18.33 82 VAL C N 1
ATOM 2364 C CA . VAL C 1 46 ? 21.290 71.938 4.395 1.00 24.68 82 VAL C CA 1
ATOM 2365 C C . VAL C 1 46 ? 21.037 72.831 3.187 1.00 23.76 82 VAL C C 1
ATOM 2366 O O . VAL C 1 46 ? 21.551 73.950 3.114 1.00 23.87 82 VAL C O 1
ATOM 2370 N N . THR C 1 47 ? 20.252 72.329 2.239 1.00 22.70 83 THR C N 1
ATOM 2371 C CA . THR C 1 47 ? 19.868 73.114 1.073 1.00 28.70 83 THR C CA 1
ATOM 2372 C C . THR C 1 47 ? 18.409 73.551 1.197 1.00 27.59 83 THR C C 1
ATOM 2373 O O . THR C 1 47 ? 17.533 72.746 1.517 1.00 29.00 83 THR C O 1
ATOM 2377 N N . PHE C 1 48 ? 18.158 74.832 0.948 1.00 25.42 84 PHE C N 1
ATOM 2378 C CA . PHE C 1 48 ? 16.822 75.398 1.099 1.00 23.20 84 PHE C CA 1
ATOM 2379 C C . PHE C 1 48 ? 16.283 75.915 -0.223 1.00 29.79 84 PHE C C 1
ATOM 2380 O O . PHE C 1 48 ? 17.045 76.306 -1.108 1.00 30.66 84 PHE C O 1
ATOM 2388 N N . LYS C 1 49 ? 14.962 75.924 -0.347 1.00 28.13 85 LYS C N 1
ATOM 2389 C CA . LYS C 1 49 ? 14.304 76.549 -1.483 1.00 28.65 85 LYS C CA 1
ATOM 2390 C C . LYS C 1 49 ? 12.968 77.132 -1.039 1.00 27.69 85 LYS C C 1
ATOM 2391 O O . LYS C 1 49 ? 12.575 76.980 0.116 1.00 24.69 85 LYS C O 1
ATOM 2397 N N . CYS C 1 50 ? 12.281 77.813 -1.948 1.00 22.50 86 CYS C N 1
ATOM 2398 C CA . CYS C 1 50 ? 10.960 78.349 -1.641 1.00 31.01 86 CYS C CA 1
ATOM 2399 C C . CYS C 1 50 ? 9.947 77.220 -1.545 1.00 31.48 86 CYS C C 1
ATOM 2400 O O . CYS C 1 50 ? 9.996 76.266 -2.325 1.00 31.52 86 CYS C O 1
ATOM 2403 N N . ARG C 1 51 ? 9.034 77.325 -0.585 1.00 31.24 87 ARG C N 1
ATOM 2404 C CA . ARG C 1 51 ? 7.926 76.384 -0.509 1.00 31.11 87 ARG C CA 1
ATOM 2405 C C . ARG C 1 51 ? 7.269 76.310 -1.879 1.00 27.84 87 ARG C C 1
ATOM 2406 O O . ARG C 1 51 ? 7.085 77.330 -2.544 1.00 31.33 87 ARG C O 1
ATOM 2414 N N . SER C 1 52 ? 6.921 75.100 -2.299 1.00 34.36 88 SER C N 1
ATOM 2415 C CA . SER C 1 52 ? 6.438 74.875 -3.654 1.00 34.02 88 SER C CA 1
ATOM 2416 C C . SER C 1 52 ? 5.084 75.533 -3.909 1.00 50.43 88 SER C C 1
ATOM 2417 O O . SER C 1 52 ? 4.129 75.346 -3.150 1.00 42.75 88 SER C O 1
ATOM 2420 N N . VAL C 1 53 ? 5.020 76.302 -4.991 1.00 64.17 89 VAL C N 1
ATOM 2421 C CA . VAL C 1 53 ? 3.805 77.004 -5.385 1.00 71.17 89 VAL C CA 1
ATOM 2422 C C . VAL C 1 53 ? 2.612 76.055 -5.465 1.00 70.36 89 VAL C C 1
ATOM 2423 O O . VAL C 1 53 ? 1.548 76.421 -5.963 1.00 66.83 89 VAL C O 1
ATOM 2427 N 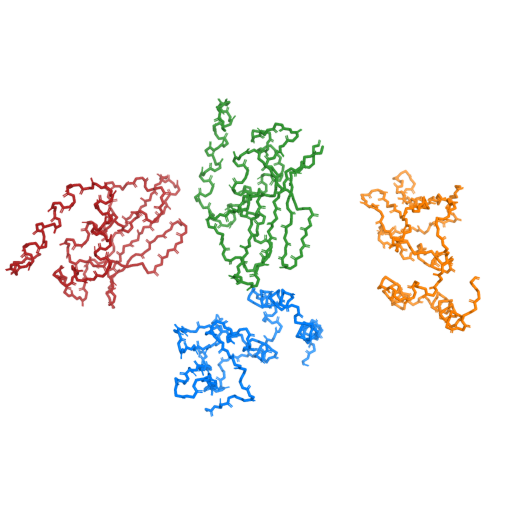N . ALA C 1 72 ? 8.062 76.450 -10.925 1.00 57.13 108 ALA C N 1
ATOM 2428 C CA . ALA C 1 72 ? 9.213 76.001 -10.150 1.00 55.48 108 ALA C CA 1
ATOM 2429 C C . ALA C 1 72 ? 10.226 77.127 -9.968 1.00 54.15 108 ALA C C 1
ATOM 2430 O O . ALA C 1 72 ? 10.765 77.653 -10.943 1.00 56.57 108 ALA C O 1
ATOM 2432 N N . CYS C 1 73 ? 10.484 77.488 -8.715 1.00 47.88 109 CYS C N 1
ATOM 2433 C CA . CYS C 1 73 ? 11.386 78.591 -8.403 1.00 45.69 109 CYS C CA 1
ATOM 2434 C C . CYS C 1 73 ? 12.833 78.120 -8.283 1.00 36.99 109 CYS C C 1
ATOM 2435 O O . CYS C 1 73 ? 13.121 77.167 -7.561 1.00 35.00 109 CYS C O 1
ATOM 2438 N N . PRO C 1 74 ? 13.748 78.797 -8.993 1.00 35.59 110 PRO C N 1
ATOM 2439 C CA . PRO C 1 74 ? 15.173 78.447 -9.024 1.00 32.37 110 PRO C CA 1
ATOM 2440 C C . PRO C 1 74 ? 15.925 78.910 -7.778 1.00 37.66 110 PRO C C 1
ATOM 2441 O O . PRO C 1 74 ? 17.014 78.404 -7.504 1.00 42.80 110 PRO C O 1
ATOM 2445 N N . PHE C 1 75 ? 15.354 79.859 -7.042 1.00 34.79 111 PHE C N 1
ATOM 2446 C CA . PHE C 1 75 ? 15.972 80.365 -5.819 1.00 28.26 111 PHE C CA 1
ATOM 2447 C C . PHE C 1 75 ? 16.487 79.226 -4.943 1.00 33.52 111 PHE C C 1
ATOM 2448 O O . PHE C 1 75 ? 15.773 78.255 -4.690 1.00 35.29 111 PHE C O 1
ATOM 2456 N N . ARG C 1 76 ? 17.732 79.348 -4.490 1.00 29.68 112 ARG C N 1
ATOM 2457 C CA . ARG C 1 76 ? 18.344 78.330 -3.642 1.00 35.39 112 ARG C CA 1
ATOM 2458 C C . ARG C 1 76 ? 19.233 78.942 -2.568 1.00 33.73 112 ARG C C 1
ATOM 2459 O O . ARG C 1 76 ? 19.898 79.951 -2.799 1.00 31.34 112 ARG C O 1
ATOM 2467 N N . ILE C 1 77 ? 19.237 78.323 -1.392 1.00 27.65 113 ILE C N 1
ATOM 2468 C CA . ILE C 1 77 ? 20.205 78.649 -0.355 1.00 30.08 113 ILE C CA 1
ATOM 2469 C C . ILE C 1 77 ? 20.900 77.365 0.069 1.00 40.53 113 ILE C C 1
ATOM 2470 O O . ILE C 1 77 ? 20.244 76.360 0.344 1.00 32.94 113 ILE C O 1
ATOM 2475 N N . ARG C 1 78 ? 22.227 77.392 0.115 1.00 29.27 114 ARG C N 1
ATOM 2476 C CA . ARG C 1 78 ? 22.986 76.215 0.517 1.00 31.09 114 ARG C CA 1
ATOM 2477 C C . ARG C 1 78 ? 23.865 76.498 1.729 1.00 30.74 114 ARG C C 1
ATOM 2478 O O . ARG C 1 78 ? 24.758 77.341 1.677 1.00 30.52 114 ARG C O 1
ATOM 2486 N N . ALA C 1 79 ? 23.591 75.799 2.824 1.00 28.69 115 ALA C N 1
ATOM 2487 C CA . ALA C 1 79 ? 24.419 75.884 4.019 1.00 21.63 115 ALA C CA 1
ATOM 2488 C C . ALA C 1 79 ? 25.300 74.646 4.097 1.00 30.98 115 ALA C C 1
ATOM 2489 O O . ALA C 1 79 ? 24.799 73.524 4.111 1.00 30.62 115 ALA C O 1
ATOM 2491 N N . ALA C 1 80 ? 26.611 74.849 4.138 1.00 27.48 116 ALA C N 1
ATOM 2492 C CA . ALA C 1 80 ? 27.547 73.733 4.175 1.00 29.84 116 ALA C CA 1
ATOM 2493 C C . ALA C 1 80 ? 28.744 74.054 5.056 1.00 34.07 116 ALA C C 1
ATOM 2494 O O . ALA C 1 80 ? 29.302 75.150 4.984 1.00 32.39 116 ALA C O 1
ATOM 2496 N N . TYR C 1 81 ? 29.142 73.100 5.889 1.00 28.06 117 TYR C N 1
ATOM 2497 C CA . TYR C 1 81 ? 30.314 73.309 6.723 1.00 34.17 117 TYR C CA 1
ATOM 2498 C C . TYR C 1 81 ? 31.582 73.279 5.874 1.00 34.66 117 TYR C C 1
ATOM 2499 O O . TYR C 1 81 ? 31.715 72.463 4.961 1.00 34.91 117 TYR C O 1
ATOM 2508 N N . SER C 1 82 ? 32.504 74.185 6.176 1.00 33.17 118 SER C N 1
ATOM 2509 C CA . SER C 1 82 ? 33.798 74.214 5.513 1.00 24.51 118 SER C CA 1
ATOM 2510 C C . SER C 1 82 ? 34.882 73.864 6.515 1.00 27.15 118 SER C C 1
ATOM 2511 O O . SER C 1 82 ? 35.057 74.560 7.513 1.00 31.16 118 SER C O 1
ATOM 2514 N N . VAL C 1 83 ? 35.604 72.780 6.254 1.00 31.03 119 VAL C N 1
ATOM 2515 C CA . VAL C 1 83 ? 36.712 72.389 7.114 1.00 38.89 119 VAL C CA 1
ATOM 2516 C C . VAL C 1 83 ? 37.875 73.362 6.948 1.00 44.95 119 VAL C C 1
ATOM 2517 O O . VAL C 1 83 ? 38.571 73.689 7.910 1.00 46.81 119 VAL C O 1
ATOM 2521 N N . ARG C 1 84 ? 38.070 73.829 5.719 1.00 41.04 120 ARG C N 1
ATOM 2522 C CA . ARG C 1 84 ? 39.164 74.738 5.404 1.00 39.82 120 ARG C CA 1
ATOM 2523 C C . ARG C 1 84 ? 39.040 76.051 6.172 1.00 41.13 120 ARG C C 1
ATOM 2524 O O . ARG C 1 84 ? 40.042 76.706 6.462 1.00 49.14 120 ARG C O 1
ATOM 2532 N N . LEU C 1 85 ? 37.808 76.430 6.501 1.00 36.11 121 LEU C N 1
ATOM 2533 C CA . LEU C 1 85 ? 37.556 77.670 7.225 1.00 36.44 121 LEU C CA 1
ATOM 2534 C C . LEU C 1 85 ? 36.996 77.399 8.619 1.00 40.23 121 LEU C C 1
ATOM 2535 O O . LEU C 1 85 ? 36.769 78.328 9.393 1.00 37.33 121 LEU C O 1
ATOM 2540 N N . GLN C 1 86 ? 36.779 76.124 8.928 1.00 34.19 122 GLN C N 1
ATOM 2541 C CA . GLN C 1 86 ? 36.185 75.720 10.201 1.00 30.50 122 GLN C CA 1
ATOM 2542 C C . GLN C 1 86 ? 34.986 76.590 10.565 1.00 43.86 122 GLN C C 1
ATOM 2543 O O . GLN C 1 86 ? 34.975 77.245 11.609 1.00 41.75 122 GLN C O 1
ATOM 2549 N N . LYS C 1 87 ? 33.981 76.591 9.695 1.00 38.05 123 LYS C N 1
ATOM 2550 C CA . LYS C 1 87 ? 32.752 77.333 9.937 1.00 40.32 123 LYS C CA 1
ATOM 2551 C C . LYS C 1 87 ? 31.707 76.965 8.896 1.00 38.09 123 LYS C C 1
ATOM 2552 O O . LYS C 1 87 ? 32.023 76.372 7.865 1.00 28.41 123 LYS C O 1
ATOM 2558 N N . TRP C 1 88 ? 30.459 77.323 9.166 1.00 42.28 124 TRP C N 1
ATOM 2559 C CA . TRP C 1 88 ? 29.391 77.109 8.204 1.00 30.90 124 TRP C CA 1
ATOM 2560 C C . TRP C 1 88 ? 29.377 78.225 7.167 1.00 34.22 124 TRP C C 1
ATOM 2561 O O . TRP C 1 88 ? 29.431 79.402 7.513 1.00 30.54 124 TRP C O 1
ATOM 2572 N N . ASN C 1 89 ? 29.319 77.847 5.895 1.00 38.06 125 ASN C N 1
ATOM 2573 C CA . ASN C 1 89 ? 29.051 78.803 4.830 1.00 35.62 125 ASN C CA 1
ATOM 2574 C C . ASN C 1 89 ? 27.580 78.733 4.434 1.00 37.85 125 ASN C C 1
ATOM 2575 O O . ASN C 1 89 ? 27.031 77.648 4.251 1.00 29.93 125 ASN C O 1
ATOM 2580 N N . VAL C 1 90 ? 26.945 79.893 4.316 1.00 34.73 126 VAL C N 1
ATOM 2581 C CA . VAL C 1 90 ? 25.560 79.969 3.870 1.00 37.82 126 VAL C CA 1
ATOM 2582 C C . VAL C 1 90 ? 25.481 80.844 2.630 1.00 37.82 126 VAL C C 1
ATOM 2583 O O . VAL C 1 90 ? 25.607 82.063 2.712 1.00 37.56 126 VAL C O 1
ATOM 2587 N N . VAL C 1 91 ? 25.273 80.218 1.478 1.00 36.14 127 VAL C N 1
ATOM 2588 C CA . VAL C 1 91 ? 25.308 80.940 0.212 1.00 38.20 127 VAL C CA 1
ATOM 2589 C C . VAL C 1 91 ? 23.957 80.958 -0.497 1.00 43.71 127 VAL C C 1
ATOM 2590 O O . VAL C 1 91 ? 23.297 79.927 -0.623 1.00 36.35 127 VAL C O 1
ATOM 2594 N N . VAL C 1 92 ? 23.549 82.135 -0.961 1.00 35.89 128 VAL C N 1
ATOM 2595 C CA . VAL C 1 92 ? 22.386 82.235 -1.830 1.00 37.57 128 VAL C CA 1
ATOM 2596 C C . VAL C 1 92 ? 22.818 81.887 -3.248 1.00 42.56 128 VAL C C 1
ATOM 2597 O O . VAL C 1 92 ? 23.420 82.703 -3.942 1.00 44.47 128 VAL C O 1
ATOM 2601 N N . MET C 1 93 ? 22.521 80.661 -3.666 1.00 56.16 129 MET C N 1
ATOM 2602 C CA . MET C 1 93 ? 22.998 80.143 -4.944 1.00 64.57 129 MET C CA 1
ATOM 2603 C C . MET C 1 93 ? 22.283 80.777 -6.130 1.00 74.68 129 MET C C 1
ATOM 2604 O O . MET C 1 93 ? 22.865 80.940 -7.202 1.00 86.01 129 MET C O 1
ATOM 2609 N N . ASN C 1 94 ? 21.019 81.127 -5.934 1.00 73.22 130 ASN C N 1
ATOM 2610 C CA . ASN C 1 94 ? 20.241 81.798 -6.966 1.00 77.49 130 ASN C CA 1
ATOM 2611 C C . ASN C 1 94 ? 19.371 82.873 -6.333 1.00 76.83 130 ASN C C 1
ATOM 2612 O O . ASN C 1 94 ? 18.894 82.712 -5.212 1.00 82.55 130 ASN C O 1
ATOM 2617 N N . ASN C 1 95 ? 19.170 83.972 -7.050 1.00 68.92 131 ASN C N 1
ATOM 2618 C CA . 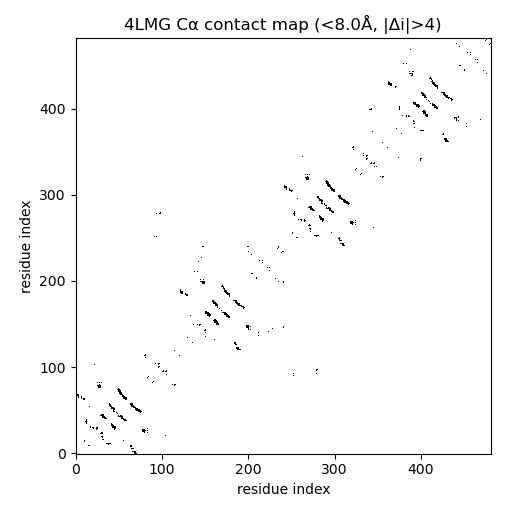ASN C 1 95 ? 18.461 85.117 -6.497 1.00 69.68 131 ASN C CA 1
ATOM 2619 C C . ASN C 1 95 ? 17.138 85.379 -7.210 1.00 60.82 131 ASN C C 1
ATOM 2620 O O . ASN C 1 95 ? 16.389 86.280 -6.834 1.00 57.11 131 ASN C O 1
ATOM 2625 N N . ILE C 1 96 ? 16.855 84.582 -8.236 1.00 60.71 132 ILE C N 1
ATOM 2626 C CA . ILE C 1 96 ? 15.663 84.774 -9.058 1.00 63.14 132 ILE C CA 1
ATOM 2627 C C . ILE C 1 96 ? 14.472 83.976 -8.535 1.00 61.23 132 ILE C C 1
ATOM 2628 O O . ILE C 1 96 ? 14.620 82.831 -8.105 1.00 61.23 132 ILE C O 1
ATOM 2633 N N . HIS C 1 97 ? 13.293 84.589 -8.578 1.00 51.77 133 HIS C N 1
ATOM 2634 C CA . HIS C 1 97 ? 12.064 83.917 -8.172 1.00 46.53 133 HIS C CA 1
ATOM 2635 C C . HIS C 1 97 ? 11.082 83.817 -9.334 1.00 53.51 133 HIS C C 1
ATOM 2636 O O . HIS C 1 97 ? 11.022 84.702 -10.188 1.00 58.38 133 HIS C O 1
ATOM 2643 N N . SER C 1 98 ? 10.320 82.728 -9.362 1.00 53.36 134 SER C N 1
ATOM 2644 C CA . SER C 1 98 ? 9.345 82.495 -10.418 1.00 57.87 134 SER C CA 1
ATOM 2645 C C . SER C 1 98 ? 7.956 82.881 -9.938 1.00 60.06 134 SER C C 1
ATOM 2646 O O . SER C 1 98 ? 6.952 82.371 -10.434 1.00 60.90 134 SER C O 1
ATOM 2649 N N . HIS C 1 99 ? 7.906 83.786 -8.968 1.00 53.52 135 HIS C N 1
ATOM 2650 C CA . HIS C 1 99 ? 6.657 84.126 -8.308 1.00 47.22 135 HIS C CA 1
ATOM 2651 C C . HIS C 1 99 ? 6.812 85.425 -7.533 1.00 48.26 135 HIS C C 1
ATOM 2652 O O . HIS C 1 99 ? 7.927 85.906 -7.327 1.00 44.89 135 HIS C O 1
ATOM 2659 N N . GLU C 1 100 ? 5.691 85.992 -7.103 1.00 41.55 136 GLU C N 1
ATOM 2660 C CA . GLU C 1 100 ? 5.729 87.215 -6.316 1.00 42.99 136 GLU C CA 1
ATOM 2661 C C . GLU C 1 100 ? 6.002 86.889 -4.854 1.00 36.31 136 GLU C C 1
ATOM 2662 O O . GLU C 1 100 ? 5.694 85.795 -4.384 1.00 39.94 136 GLU C O 1
ATOM 2668 N N . LEU C 1 101 ? 6.596 87.841 -4.146 1.00 38.63 137 LEU C N 1
ATOM 2669 C CA . LEU C 1 101 ? 6.894 87.677 -2.731 1.00 37.04 137 LEU C CA 1
ATOM 2670 C C . LEU C 1 101 ? 5.846 88.412 -1.906 1.00 43.24 137 LEU C C 1
ATOM 2671 O O . LEU C 1 101 ? 5.707 89.630 -2.011 1.00 40.46 137 LEU C O 1
ATOM 2676 N N . ARG C 1 102 ? 5.102 87.672 -1.091 1.00 44.22 138 ARG C N 1
ATOM 2677 C CA . ARG C 1 102 ? 4.012 88.271 -0.330 1.00 51.11 138 ARG C CA 1
ATOM 2678 C C . ARG C 1 102 ? 3.990 87.839 1.129 1.00 45.25 138 ARG C C 1
ATOM 2679 O O . ARG C 1 102 ? 3.503 86.759 1.467 1.00 42.96 138 ARG C O 1
ATOM 2687 N N . PHE C 1 103 ? 4.512 88.705 1.991 1.00 32.36 139 PHE C N 1
ATOM 2688 C CA . PHE C 1 103 ? 4.559 88.435 3.419 1.00 33.50 139 PHE C CA 1
ATOM 2689 C C . PHE C 1 103 ? 3.163 88.340 4.024 1.00 33.40 139 PHE C C 1
ATOM 2690 O O . PHE C 1 103 ? 2.933 87.560 4.946 1.00 28.19 139 PHE C O 1
ATOM 2698 N N . ASP C 1 104 ? 2.235 89.136 3.503 1.00 30.65 140 ASP C N 1
ATOM 2699 C CA . ASP C 1 104 ? 0.879 89.172 4.040 1.00 34.62 140 ASP C CA 1
ATOM 2700 C C . ASP C 1 104 ? 0.181 87.820 3.900 1.00 32.83 140 ASP C C 1
ATOM 2701 O O . ASP C 1 104 ? -0.576 87.410 4.779 1.00 36.81 140 ASP C O 1
ATOM 2706 N N . LEU C 1 105 ? 0.439 87.135 2.791 1.00 28.58 141 LEU C N 1
ATOM 2707 C CA . LEU C 1 105 ? -0.098 85.799 2.577 1.00 34.52 141 LEU C CA 1
ATOM 2708 C C . LEU C 1 105 ? 0.602 84.797 3.485 1.00 37.54 141 LEU C C 1
ATOM 2709 O O . LEU C 1 105 ? -0.024 83.885 4.025 1.00 38.65 141 LEU C O 1
ATOM 2714 N N . ILE C 1 106 ? 1.908 84.978 3.652 1.00 30.83 142 ILE C N 1
ATOM 2715 C CA . ILE C 1 106 ? 2.707 84.085 4.477 1.00 27.83 142 ILE C CA 1
ATOM 2716 C C . ILE C 1 106 ? 2.235 84.073 5.928 1.00 27.81 142 ILE C C 1
ATOM 2717 O O . ILE C 1 106 ? 2.207 83.022 6.568 1.00 27.98 142 ILE C O 1
ATOM 2722 N N . THR C 1 107 ? 1.857 85.241 6.438 1.00 23.48 143 THR C N 1
ATOM 2723 C CA . THR C 1 107 ? 1.426 85.368 7.829 1.00 29.16 143 THR C CA 1
ATOM 2724 C C . THR C 1 107 ? 0.196 84.522 8.157 1.00 34.27 143 THR C C 1
ATOM 2725 O O . THR C 1 107 ? -0.098 84.275 9.329 1.00 33.37 143 THR C O 1
ATOM 2729 N N . LYS C 1 108 ? -0.519 84.085 7.124 1.00 32.57 144 LYS C N 1
ATOM 2730 C CA . LYS C 1 108 ? -1.742 83.309 7.312 1.00 39.48 144 LYS C CA 1
ATOM 2731 C C . LYS C 1 108 ? -1.459 81.815 7.434 1.00 39.83 144 LYS C C 1
ATOM 2732 O O . LYS C 1 108 ? -2.283 81.056 7.948 1.00 41.17 144 LYS C O 1
ATOM 2738 N N . THR C 1 109 ? -0.289 81.399 6.963 1.00 27.31 145 THR C N 1
ATOM 2739 C CA . THR C 1 109 ? 0.059 79.985 6.929 1.00 23.61 145 THR C CA 1
ATOM 2740 C C . THR C 1 109 ? 0.423 79.445 8.306 1.00 31.85 145 THR C C 1
ATOM 2741 O O . THR C 1 109 ? 0.991 80.156 9.135 1.00 31.90 145 THR C O 1
ATOM 2745 N N . ASP C 1 110 ? 0.095 78.177 8.537 1.00 33.00 146 ASP C N 1
ATOM 2746 C CA . ASP C 1 110 ? 0.375 77.522 9.809 1.00 28.18 146 ASP C CA 1
ATOM 2747 C C . ASP C 1 110 ? 1.874 77.466 10.093 1.00 23.55 146 ASP C C 1
ATOM 2748 O O . ASP C 1 110 ? 2.301 77.541 11.245 1.00 28.60 146 ASP C O 1
ATOM 2753 N N . ASP C 1 111 ? 2.670 77.324 9.040 1.00 24.47 147 ASP C N 1
ATOM 2754 C CA . ASP C 1 111 ? 4.119 77.267 9.197 1.00 29.56 147 ASP C CA 1
ATOM 2755 C C . ASP C 1 111 ? 4.661 78.560 9.803 1.00 29.02 147 ASP C C 1
ATOM 2756 O O . ASP C 1 111 ? 5.537 78.528 10.670 1.00 21.57 147 ASP C O 1
ATOM 2761 N N . TYR C 1 112 ? 4.133 79.695 9.358 1.00 23.94 148 TYR C N 1
ATOM 2762 C CA . TYR C 1 112 ? 4.551 80.975 9.920 1.00 25.81 148 TYR C CA 1
ATOM 2763 C C . TYR C 1 112 ? 4.098 81.104 11.366 1.00 24.82 148 TYR C C 1
ATOM 2764 O O . TYR C 1 112 ? 4.853 81.558 12.225 1.00 24.90 148 TYR C O 1
ATOM 2773 N N . LYS C 1 113 ? 2.861 80.698 11.629 1.00 23.02 149 LYS C N 1
ATOM 2774 C CA . LYS C 1 113 ? 2.295 80.798 12.966 1.00 20.41 149 LYS C CA 1
ATOM 2775 C C . LYS C 1 113 ? 3.091 79.961 13.957 1.00 21.73 149 LYS C C 1
ATOM 2776 O O . LYS C 1 113 ? 3.277 80.356 15.109 1.00 31.74 149 LYS C O 1
ATOM 2782 N N . LYS C 1 114 ? 3.564 78.806 13.505 1.00 24.69 150 LYS C N 1
ATOM 2783 C CA . LYS C 1 114 ? 4.407 77.961 14.337 1.00 27.15 150 LYS C CA 1
ATOM 2784 C C . LYS C 1 114 ? 5.782 78.598 14.514 1.00 24.55 150 LYS C C 1
ATOM 2785 O O . LYS C 1 114 ? 6.359 78.555 15.599 1.00 21.93 150 LYS C O 1
ATOM 2791 N N . PHE C 1 115 ? 6.303 79.189 13.443 1.00 19.59 151 PHE C N 1
ATOM 2792 C CA . PHE C 1 115 ? 7.575 79.907 13.516 1.00 23.52 151 PHE C CA 1
ATOM 2793 C C . PHE C 1 115 ? 7.471 81.020 14.547 1.00 24.56 151 PHE C C 1
ATOM 2794 O O . PHE C 1 115 ? 8.358 81.199 15.383 1.00 27.54 151 PHE C O 1
ATOM 2802 N N . LYS C 1 116 ? 6.365 81.753 14.485 1.00 21.31 152 LYS C N 1
ATOM 2803 C CA . LYS C 1 116 ? 6.116 82.868 15.388 1.00 19.26 152 LYS C CA 1
ATOM 2804 C C . LYS C 1 116 ? 5.969 82.379 16.827 1.00 26.18 152 LYS C C 1
ATOM 2805 O O . LYS C 1 116 ? 6.509 82.977 17.756 1.00 31.98 152 LYS C O 1
ATOM 2811 N N . GLU C 1 117 ? 5.237 81.285 17.003 1.00 27.81 153 GLU C N 1
ATOM 2812 C CA . GLU C 1 117 ? 5.026 80.707 18.325 1.00 29.14 153 GLU C CA 1
ATOM 2813 C C . GLU C 1 117 ? 6.345 80.223 18.927 1.00 31.74 153 GLU C C 1
ATOM 2814 O O . GLU C 1 117 ? 6.569 80.339 20.132 1.00 35.12 153 GLU C O 1
ATOM 2820 N N . ASN C 1 118 ? 7.215 79.676 18.084 1.00 28.37 154 ASN C N 1
ATOM 2821 C CA . ASN C 1 118 ? 8.512 79.189 18.541 1.00 32.90 154 ASN C CA 1
ATOM 2822 C C . ASN C 1 118 ? 9.422 80.325 19.013 1.00 34.29 154 ASN C C 1
ATOM 2823 O O . ASN C 1 118 ? 10.194 80.161 19.961 1.00 27.17 154 ASN C O 1
ATOM 2828 N N . LEU C 1 119 ? 9.322 81.477 18.355 1.00 28.99 155 LEU C N 1
ATOM 2829 C CA . LEU C 1 119 ? 10.048 82.664 18.797 1.00 31.99 155 LEU C CA 1
ATOM 2830 C C . LEU C 1 119 ? 9.695 82.988 20.242 1.00 34.17 155 LEU C C 1
ATOM 2831 O O . LEU C 1 119 ? 10.554 83.401 21.024 1.00 34.32 155 LEU C O 1
ATOM 2836 N N . ARG C 1 120 ? 8.424 82.803 20.590 1.00 30.40 156 ARG C N 1
ATOM 2837 C CA . ARG C 1 120 ? 7.957 83.084 21.943 1.00 35.77 156 ARG C CA 1
ATOM 2838 C C . ARG C 1 120 ? 8.542 82.087 22.935 1.00 40.12 156 ARG C C 1
ATOM 2839 O O . ARG C 1 120 ? 8.980 82.460 24.023 1.00 44.84 156 ARG C O 1
ATOM 2847 N N . GLN C 1 121 ? 8.552 80.815 22.552 1.00 38.77 157 GLN C N 1
ATOM 2848 C CA . GLN C 1 121 ? 9.115 79.773 23.399 1.00 38.90 157 GLN C CA 1
ATOM 2849 C C . GLN C 1 121 ? 10.602 80.010 23.651 1.00 36.66 157 GLN C C 1
ATOM 2850 O O . GLN C 1 121 ? 11.100 79.758 24.747 1.00 37.14 157 GLN C O 1
ATOM 2856 N N . LYS C 1 122 ? 11.304 80.506 22.637 1.00 32.61 158 LYS C N 1
ATOM 2857 C CA . LYS C 1 122 ? 12.732 80.789 22.769 1.00 35.32 158 LYS C CA 1
ATOM 2858 C C . LYS C 1 122 ? 12.987 82.126 23.462 1.00 41.56 158 LYS C C 1
ATOM 2859 O O . LYS C 1 122 ? 14.138 82.537 23.635 1.00 36.05 158 LYS C O 1
ATOM 2865 N N . ASN C 1 123 ? 11.910 82.797 23.857 1.00 41.10 159 ASN C N 1
ATOM 2866 C CA . ASN C 1 123 ? 12.009 84.095 24.515 1.00 45.66 159 ASN C CA 1
ATOM 2867 C C . ASN C 1 123 ? 12.855 85.081 23.718 1.00 43.71 159 ASN C C 1
ATOM 2868 O O . ASN C 1 123 ? 13.586 85.890 24.287 1.00 47.85 159 ASN C O 1
ATOM 2873 N N . ASP C 1 124 ? 12.753 85.003 22.396 1.00 39.97 160 ASP C N 1
ATOM 2874 C CA . ASP C 1 124 ? 13.470 85.912 21.511 1.00 40.12 160 ASP C CA 1
ATOM 2875 C C . ASP C 1 124 ? 12.680 87.208 21.342 1.00 38.77 160 ASP C C 1
ATOM 2876 O O . ASP C 1 124 ? 12.141 87.488 20.271 1.00 32.63 160 ASP C O 1
ATOM 2881 N N . GLU C 1 125 ? 12.623 87.994 22.413 1.00 34.34 161 GLU C N 1
ATOM 2882 C CA . GLU C 1 125 ? 11.791 89.194 22.454 1.00 35.72 161 GLU C CA 1
ATOM 2883 C C . GLU C 1 125 ? 12.046 90.159 21.302 1.00 38.43 161 GLU C C 1
ATOM 2884 O O . GLU C 1 125 ? 11.112 90.747 20.763 1.00 41.87 161 GLU C O 1
ATOM 2890 N N . LYS C 1 126 ? 13.307 90.321 20.921 1.00 41.59 162 LYS C N 1
ATOM 2891 C CA . LYS C 1 126 ? 13.637 91.245 19.844 1.00 51.96 162 LYS C CA 1
ATOM 2892 C C . LYS C 1 126 ? 12.983 90.822 18.528 1.00 42.87 162 LYS C C 1
ATOM 2893 O O . LYS C 1 126 ? 12.378 91.642 17.836 1.00 38.46 162 LYS C O 1
ATOM 2899 N N . ALA C 1 127 ? 13.096 89.541 18.191 1.00 31.98 163 ALA C N 1
ATOM 2900 C CA . ALA C 1 127 ? 12.505 89.023 16.961 1.00 29.28 163 ALA C CA 1
ATOM 2901 C C . ALA C 1 127 ? 10.985 89.150 16.978 1.00 30.06 163 ALA C C 1
ATOM 2902 O O . ALA C 1 127 ? 10.370 89.458 15.957 1.00 35.05 163 ALA C O 1
ATOM 2904 N N . ILE C 1 128 ? 10.384 88.911 18.139 1.00 26.72 164 ILE C N 1
ATOM 2905 C CA . ILE C 1 128 ? 8.936 89.026 18.290 1.00 25.59 164 ILE C CA 1
ATOM 2906 C C . ILE C 1 128 ? 8.465 90.443 17.963 1.00 35.64 164 ILE C C 1
ATOM 2907 O O . ILE C 1 128 ? 7.460 90.631 17.274 1.00 34.79 164 ILE C O 1
ATOM 2912 N N . LYS C 1 129 ? 9.195 91.435 18.462 1.00 32.16 165 LYS C N 1
ATOM 2913 C CA . LYS C 1 129 ? 8.896 92.831 18.161 1.00 37.38 165 LYS C CA 1
ATOM 2914 C C . LYS C 1 129 ? 8.942 93.077 16.659 1.00 39.42 165 LYS C C 1
ATOM 2915 O O . LYS C 1 129 ? 8.026 93.664 16.086 1.00 38.00 165 LYS C O 1
ATOM 2921 N N . THR C 1 130 ? 10.021 92.623 16.029 1.00 40.79 166 THR C N 1
ATOM 2922 C CA . THR C 1 130 ? 10.214 92.818 14.598 1.00 36.66 166 THR C CA 1
ATOM 2923 C C . THR C 1 130 ? 9.049 92.257 13.791 1.00 33.67 166 THR C C 1
ATOM 2924 O O . THR C 1 130 ? 8.548 92.907 12.876 1.00 32.93 166 THR C O 1
ATOM 2928 N N . PHE C 1 131 ? 8.619 91.047 14.131 1.00 34.62 167 PHE C N 1
ATOM 2929 C CA . PHE C 1 131 ? 7.572 90.389 13.359 1.00 32.54 167 PHE C CA 1
ATOM 2930 C C . PHE C 1 131 ? 6.172 90.903 13.685 1.00 29.17 167 PHE C C 1
ATOM 2931 O O . PHE C 1 131 ? 5.301 90.922 12.818 1.00 28.09 167 PHE C O 1
ATOM 2939 N N . ASP C 1 132 ? 5.964 91.331 14.926 1.00 28.58 168 ASP C N 1
ATOM 2940 C CA . ASP C 1 132 ? 4.725 92.014 15.279 1.00 38.04 168 ASP C CA 1
ATOM 2941 C C . ASP C 1 132 ? 4.538 93.236 14.385 1.00 41.67 168 ASP C C 1
ATOM 2942 O O . ASP C 1 132 ? 3.457 93.456 13.838 1.00 43.81 168 ASP C O 1
ATOM 2947 N N . GLU C 1 133 ? 5.602 94.021 14.233 1.00 39.47 169 GLU C N 1
ATOM 2948 C CA . GLU C 1 133 ? 5.554 95.235 13.421 1.00 40.09 169 GLU C CA 1
ATOM 2949 C C . GLU C 1 133 ? 5.303 94.917 11.951 1.00 38.43 169 GLU C C 1
ATOM 2950 O O . GLU C 1 133 ? 4.480 95.559 11.302 1.00 41.70 169 GLU C O 1
ATOM 2956 N N . LEU C 1 134 ? 6.020 93.927 11.430 1.00 31.80 170 LEU C N 1
ATOM 2957 C CA . LEU C 1 134 ? 5.850 93.512 10.044 1.00 34.72 170 LEU C CA 1
ATOM 2958 C C . LEU C 1 134 ? 4.406 93.110 9.779 1.00 34.35 170 LEU C C 1
ATOM 2959 O O . LEU C 1 134 ? 3.837 93.451 8.743 1.00 35.14 170 LEU C O 1
ATOM 2964 N N . GLU C 1 135 ? 3.816 92.381 10.720 1.00 32.14 171 GLU C N 1
ATOM 2965 C CA . GLU C 1 135 ? 2.421 91.975 10.597 1.00 37.21 171 GLU C CA 1
ATOM 2966 C C . GLU C 1 135 ? 1.510 93.198 10.638 1.00 39.50 171 GLU C C 1
ATOM 2967 O O . GLU C 1 135 ? 0.562 93.306 9.859 1.00 39.87 171 GLU C O 1
ATOM 2973 N N . TYR C 1 136 ? 1.808 94.119 11.549 1.00 41.98 172 TYR C N 1
ATOM 2974 C CA . TYR C 1 136 ? 1.011 95.332 11.697 1.00 45.62 172 TYR C CA 1
ATOM 2975 C C . TYR C 1 136 ? 1.025 96.163 10.418 1.00 47.61 172 TYR C C 1
ATOM 2976 O O . TYR C 1 136 ? -0.008 96.678 9.993 1.00 52.37 172 TYR C O 1
ATOM 2985 N N . LYS C 1 137 ? 2.198 96.294 9.808 1.00 35.39 173 LYS C N 1
ATOM 2986 C CA . LYS C 1 137 ? 2.315 97.033 8.559 1.00 43.36 173 LYS C CA 1
ATOM 2987 C C . LYS C 1 137 ? 1.625 96.298 7.415 1.00 45.23 173 LYS C C 1
ATOM 2988 O O . LYS C 1 137 ? 1.050 96.923 6.523 1.00 50.87 173 LYS C O 1
ATOM 2994 N N . ALA C 1 138 ? 1.682 94.970 7.445 1.00 40.34 174 ALA C N 1
ATOM 2995 C CA . ALA C 1 138 ? 1.042 94.159 6.416 1.00 40.44 174 ALA C CA 1
ATOM 2996 C C . ALA C 1 138 ? -0.474 94.313 6.468 1.00 53.73 174 ALA C C 1
ATOM 2997 O O . ALA C 1 138 ? -1.151 94.217 5.445 1.00 56.03 174 ALA C O 1
ATOM 2999 N N . SER C 1 139 ? -1.000 94.554 7.665 1.00 57.36 175 SER C N 1
ATOM 3000 C CA . SER C 1 139 ? -2.438 94.721 7.847 1.00 60.14 175 SER C CA 1
ATOM 3001 C C . SER C 1 139 ? -2.891 96.123 7.442 1.00 66.35 175 SER C C 1
ATOM 3002 O O . SER C 1 139 ? -4.081 96.371 7.249 1.00 70.86 175 SER C O 1
ATOM 3005 N N . LEU C 1 140 ? -1.937 97.039 7.318 1.00 62.79 176 LEU C N 1
ATOM 3006 C CA . LEU C 1 140 ? -2.238 98.387 6.858 1.00 61.22 176 LEU C CA 1
ATOM 3007 C C . LEU C 1 140 ? -1.983 98.497 5.359 1.00 53.56 176 LEU C C 1
ATOM 3008 O O . LEU C 1 140 ? -1.969 99.595 4.799 1.00 48.56 176 LEU C O 1
ATOM 3013 N N . ASN C 1 141 ? -1.774 97.349 4.719 1.00 48.09 177 ASN C N 1
ATOM 3014 C CA . ASN C 1 141 ? -1.534 97.292 3.280 1.00 51.98 177 ASN C CA 1
ATOM 3015 C C . ASN C 1 141 ? -0.293 98.072 2.868 1.00 49.76 177 ASN C C 1
ATOM 3016 O O . ASN C 1 141 ? -0.133 98.427 1.698 1.00 45.36 177 ASN C O 1
ATOM 3021 N N . LEU C 1 142 ? 0.582 98.336 3.833 1.00 49.03 178 LEU C N 1
ATOM 3022 C CA . LEU C 1 142 ? 1.778 99.132 3.586 1.00 54.31 178 LEU C CA 1
ATOM 3023 C C . LEU C 1 142 ? 2.846 98.315 2.869 1.00 61.97 178 LEU C C 1
ATOM 3024 O O . LEU C 1 142 ? 2.910 97.097 3.027 1.00 65.66 178 LEU C O 1
ATOM 3029 N N . PRO C 1 143 ? 3.682 98.989 2.065 1.00 68.07 179 PRO C N 1
ATOM 3030 C CA . PRO C 1 143 ? 4.776 98.355 1.319 1.00 73.82 179 PRO C CA 1
ATOM 3031 C C . PRO C 1 143 ? 5.819 97.715 2.236 1.00 73.79 179 PRO C C 1
ATOM 3032 O O . PRO C 1 143 ? 6.089 98.231 3.322 1.00 70.69 179 PRO C O 1
ATOM 3036 N N . LEU C 1 144 ? 6.396 96.603 1.790 1.00 71.62 180 LEU C N 1
ATOM 3037 C CA . LEU C 1 144 ? 7.420 95.898 2.555 1.00 73.52 180 LEU C CA 1
ATOM 3038 C C . LEU C 1 144 ? 8.521 95.355 1.648 1.00 74.51 180 LEU C C 1
ATOM 3039 O O . LEU C 1 144 ? 8.992 96.043 0.742 1.00 77.53 180 LEU C O 1
ATOM 3044 N N . LEU D 1 6 ? 16.137 101.824 48.701 1.00 52.67 42 LEU D N 1
ATOM 3045 C CA . LEU D 1 6 ? 15.555 101.351 47.450 1.00 52.04 42 LEU D CA 1
ATOM 3046 C C . LEU D 1 6 ? 15.074 102.524 46.601 1.00 48.34 42 LEU D C 1
ATOM 3047 O O . LEU D 1 6 ? 14.183 103.269 47.006 1.00 47.17 42 LEU D O 1
ATOM 3052 N N . ILE D 1 7 ? 15.664 102.679 45.420 1.00 44.74 43 ILE D N 1
ATOM 3053 C CA . ILE D 1 7 ? 15.354 103.807 44.551 1.00 46.18 43 ILE D CA 1
ATOM 3054 C C . ILE D 1 7 ? 14.822 103.358 43.194 1.00 42.49 43 ILE D C 1
ATOM 3055 O O . ILE D 1 7 ? 15.522 102.693 42.433 1.00 37.59 43 ILE D O 1
ATOM 3060 N N . HIS D 1 8 ? 13.584 103.733 42.892 1.00 49.41 44 HIS D N 1
ATOM 3061 C CA . HIS D 1 8 ? 12.990 103.420 41.598 1.00 48.59 44 HIS D CA 1
ATOM 3062 C C . HIS D 1 8 ? 13.228 104.556 40.611 1.00 50.19 44 HIS D C 1
ATOM 3063 O O . HIS D 1 8 ? 12.583 105.603 40.687 1.00 54.49 44 HIS D O 1
ATOM 3070 N N . LEU D 1 9 ? 14.161 104.346 39.688 1.00 45.98 45 LEU D N 1
ATOM 3071 C CA . LEU D 1 9 ? 14.493 105.358 38.692 1.00 49.32 45 LEU D CA 1
ATOM 3072 C C . LEU D 1 9 ? 13.286 105.708 37.828 1.00 59.54 45 LEU D C 1
ATOM 3073 O O . LEU D 1 9 ? 12.532 104.829 37.409 1.00 61.51 45 LEU D O 1
ATOM 3078 N N . ASP D 1 10 ? 13.113 106.999 37.568 1.00 55.95 46 ASP D N 1
ATOM 3079 C CA . ASP D 1 10 ? 11.979 107.485 36.793 1.00 59.00 46 ASP D CA 1
ATOM 3080 C C . ASP D 1 10 ? 12.240 108.913 36.325 1.00 65.05 46 ASP D C 1
ATOM 3081 O O . ASP D 1 10 ? 12.594 109.776 37.128 1.00 69.86 46 ASP D O 1
ATOM 3086 N N . PRO D 1 11 ? 12.063 109.168 35.020 1.00 58.31 47 PRO D N 1
ATOM 3087 C CA . PRO D 1 11 ? 11.613 108.167 34.049 1.00 49.70 47 PRO D CA 1
ATOM 3088 C C . PRO D 1 11 ? 12.767 107.355 33.472 1.00 46.19 47 PRO D C 1
ATOM 3089 O O . PRO D 1 11 ? 13.934 107.686 33.683 1.00 44.46 47 PRO D O 1
ATOM 3093 N N . VAL D 1 12 ? 12.424 106.298 32.745 1.00 47.06 48 VAL D N 1
ATOM 3094 C CA . VAL D 1 12 ? 13.406 105.432 32.109 1.00 45.97 48 VAL D CA 1
ATOM 3095 C C . VAL D 1 12 ? 13.238 105.486 30.595 1.00 46.60 48 VAL D C 1
ATOM 3096 O O . VAL D 1 12 ? 12.116 105.424 30.092 1.00 49.38 48 VAL D O 1
ATOM 3100 N N . PRO D 1 13 ? 14.354 105.604 29.860 1.00 43.68 49 PRO D N 1
ATOM 3101 C CA . PRO D 1 13 ? 14.311 105.615 28.394 1.00 39.24 49 PRO D CA 1
ATOM 3102 C C . PRO D 1 13 ? 13.574 104.394 27.848 1.00 41.72 49 PRO D C 1
ATOM 3103 O O . PRO D 1 13 ? 13.531 103.359 28.511 1.00 36.01 49 PRO D O 1
ATOM 3107 N N . SER D 1 14 ? 13.002 104.520 26.655 1.00 37.73 50 SER D N 1
ATOM 3108 C CA . SER D 1 14 ? 12.311 103.408 26.015 1.00 40.33 50 SER D CA 1
ATOM 3109 C C . SER D 1 14 ? 13.303 102.511 25.286 1.00 49.19 50 SER D C 1
ATOM 3110 O O . SER D 1 14 ? 13.316 102.452 24.057 1.00 58.81 50 SER D O 1
ATOM 3113 N N . PHE D 1 15 ? 14.134 101.817 26.056 1.00 46.28 51 PHE D N 1
ATOM 3114 C CA . PHE D 1 15 ? 15.145 100.923 25.505 1.00 43.96 51 PHE D CA 1
ATOM 3115 C C . PHE D 1 15 ? 14.560 99.992 24.448 1.00 49.78 51 PHE D C 1
ATOM 3116 O O . PHE D 1 15 ? 13.508 99.388 24.655 1.00 56.48 51 PHE D O 1
ATOM 3124 N N . GLU D 1 16 ? 15.245 99.883 23.314 1.00 53.84 52 GLU D N 1
ATOM 3125 C CA . GLU D 1 16 ? 14.851 98.947 22.267 1.00 60.68 52 GLU D CA 1
ATOM 3126 C C . GLU D 1 16 ? 15.605 97.636 22.441 1.00 59.12 52 GLU D C 1
ATOM 3127 O O . GLU D 1 16 ? 15.144 96.574 22.024 1.00 66.59 52 GLU D O 1
ATOM 3133 N N . ASP D 1 17 ? 16.773 97.727 23.064 1.00 53.42 53 ASP D N 1
ATOM 3134 C CA . ASP D 1 17 ? 17.611 96.568 23.337 1.00 49.45 53 ASP D CA 1
ATOM 3135 C C . ASP D 1 17 ? 18.099 96.665 24.778 1.00 41.39 53 ASP D C 1
ATOM 3136 O O . ASP D 1 17 ? 18.425 97.753 25.253 1.00 34.76 53 ASP D O 1
ATOM 3141 N N . ARG D 1 18 ? 18.140 95.535 25.476 1.00 29.87 54 ARG D N 1
ATOM 3142 C CA . ARG D 1 18 ? 18.604 95.524 26.859 1.00 32.28 54 ARG D CA 1
ATOM 3143 C C . ARG D 1 18 ? 20.058 95.983 26.959 1.00 30.05 54 ARG D C 1
ATOM 3144 O O . ARG D 1 18 ? 20.531 96.348 28.035 1.00 31.25 54 ARG D O 1
ATOM 3152 N N . HIS D 1 19 ? 20.761 95.960 25.831 1.00 26.99 55 HIS D N 1
ATOM 3153 C CA . HIS D 1 19 ? 22.167 96.337 25.801 1.00 31.87 55 HIS D CA 1
ATOM 3154 C C . HIS D 1 19 ? 22.350 97.848 25.778 1.00 32.69 55 HIS D C 1
ATOM 3155 O O . HIS D 1 19 ? 23.476 98.345 25.763 1.00 36.05 55 HIS D O 1
ATOM 3162 N N . GLU D 1 20 ? 21.238 98.574 25.776 1.00 34.07 56 GLU D N 1
ATOM 3163 C CA . GLU D 1 20 ? 21.279 100.025 25.866 1.00 38.17 56 GLU D CA 1
ATOM 3164 C C . GLU D 1 20 ? 21.269 100.440 27.331 1.00 35.20 56 GLU D C 1
ATOM 3165 O O . GLU D 1 20 ? 21.535 101.594 27.665 1.00 29.03 56 GLU D O 1
ATOM 3171 N N . ILE D 1 21 ? 20.969 99.484 28.204 1.00 21.72 57 ILE D N 1
ATOM 3172 C CA . ILE D 1 21 ? 20.787 99.780 29.621 1.00 27.64 57 ILE D CA 1
ATOM 3173 C C . ILE D 1 21 ? 22.094 100.141 30.326 1.00 24.00 57 ILE D C 1
ATOM 3174 O O . ILE D 1 21 ? 22.173 101.155 31.021 1.00 29.72 57 ILE D O 1
ATOM 3179 N N . LYS D 1 22 ? 23.116 99.314 30.138 1.00 22.23 58 LYS D N 1
ATOM 3180 C CA . LYS D 1 22 ? 24.407 99.532 30.788 1.00 23.17 58 LYS D CA 1
ATOM 3181 C C . LYS D 1 22 ? 24.988 100.925 30.516 1.00 19.44 58 LYS D C 1
ATOM 3182 O O . LYS D 1 22 ? 25.301 101.655 31.455 1.00 22.20 58 LYS D O 1
ATOM 3188 N N . PRO D 1 23 ? 25.127 101.301 29.232 1.00 21.24 59 PRO D N 1
ATOM 3189 C CA . PRO D 1 23 ? 25.677 102.620 28.891 1.00 23.59 59 PRO D CA 1
ATOM 3190 C C . PRO D 1 23 ? 24.894 103.759 29.542 1.00 29.58 59 PRO D C 1
ATOM 3191 O O . PRO D 1 23 ? 25.483 104.769 29.936 1.00 28.22 59 PRO D O 1
ATOM 3195 N N . TRP D 1 24 ? 23.579 103.593 29.647 1.00 25.05 60 TRP D N 1
ATOM 3196 C CA . TRP D 1 24 ? 22.726 104.607 30.254 1.00 30.62 60 TRP D CA 1
ATOM 3197 C C . TRP D 1 24 ? 22.981 104.701 31.753 1.00 30.58 60 TRP D C 1
ATOM 3198 O O . TRP D 1 24 ? 23.006 105.793 32.319 1.00 32.16 60 TRP D O 1
ATOM 3209 N N . LEU D 1 25 ? 23.176 103.551 32.390 1.00 27.85 61 LEU D N 1
ATOM 3210 C CA . LEU D 1 25 ? 23.489 103.515 33.815 1.00 23.96 61 LEU D CA 1
ATOM 3211 C C . LEU D 1 25 ? 24.912 103.995 34.092 1.00 20.65 61 LEU D C 1
ATOM 3212 O O . LEU D 1 25 ? 25.194 104.540 35.157 1.00 27.42 61 LEU D O 1
ATOM 3217 N N . GLN D 1 26 ? 25.806 103.789 33.131 1.00 21.51 62 GLN D N 1
ATOM 3218 C CA . GLN D 1 26 ? 27.193 104.213 33.287 1.00 23.80 62 GLN D CA 1
ATOM 3219 C C . GLN D 1 26 ? 27.298 105.732 33.384 1.00 26.33 62 GLN D C 1
ATOM 3220 O O . GLN D 1 26 ? 28.024 106.256 34.228 1.00 24.52 62 GLN D O 1
ATOM 3226 N N . LYS D 1 27 ? 26.565 106.432 32.524 1.00 17.64 63 LYS D N 1
ATOM 3227 C CA . LYS D 1 27 ? 26.535 107.888 32.561 1.00 29.82 63 LYS D CA 1
ATOM 3228 C C . LYS D 1 27 ? 26.120 108.370 33.940 1.00 31.33 63 LYS D C 1
ATOM 3229 O O . LYS D 1 27 ? 26.581 109.408 34.414 1.00 33.87 63 LYS D O 1
ATOM 3235 N N . ILE D 1 28 ? 25.248 107.602 34.580 1.00 28.24 64 ILE D N 1
ATOM 3236 C CA . ILE D 1 28 ? 24.700 107.970 35.877 1.00 26.55 64 ILE D CA 1
ATOM 3237 C C . ILE D 1 28 ? 25.665 107.663 37.016 1.00 28.71 64 ILE D C 1
ATOM 3238 O O . ILE D 1 28 ? 25.818 108.456 37.944 1.00 32.36 64 ILE D O 1
ATOM 3243 N N . PHE D 1 29 ? 26.328 106.514 36.938 1.00 23.93 65 PHE D N 1
ATOM 3244 C CA . PHE D 1 29 ? 27.085 106.010 38.078 1.00 19.70 65 PHE D CA 1
ATOM 3245 C C . PHE D 1 29 ? 28.600 106.183 37.979 1.00 19.35 65 PHE D C 1
ATOM 3246 O O . PHE D 1 29 ? 29.289 106.222 39.000 1.00 20.32 65 PHE D O 1
ATOM 3254 N N . TYR D 1 30 ? 29.119 106.278 36.762 1.00 20.73 66 TYR D N 1
ATOM 3255 C CA . TYR D 1 30 ? 30.539 106.572 36.579 1.00 24.15 66 TYR D CA 1
ATOM 3256 C C . TYR D 1 30 ? 30.947 107.844 37.327 1.00 30.32 66 TYR D C 1
ATOM 3257 O O . TYR D 1 30 ? 31.963 107.857 38.024 1.00 34.35 66 TYR D O 1
ATOM 3266 N N . PRO D 1 31 ? 30.154 108.921 37.189 1.00 26.61 67 PRO D N 1
ATOM 3267 C CA . PRO D 1 31 ? 30.491 110.167 37.888 1.00 29.22 67 PRO D CA 1
ATOM 3268 C C . PRO D 1 31 ? 30.509 109.979 39.399 1.00 36.78 67 PRO D C 1
ATOM 3269 O O . PRO D 1 31 ? 31.194 110.721 40.099 1.00 33.91 67 PRO D O 1
ATOM 3273 N N . GLN D 1 32 ? 29.760 108.996 39.890 1.00 29.12 68 GLN D N 1
ATOM 3274 C CA . GLN D 1 32 ? 29.693 108.733 41.323 1.00 32.32 68 GLN D CA 1
ATOM 3275 C C . GLN D 1 32 ? 30.879 107.906 41.795 1.00 28.66 68 GLN D C 1
ATOM 3276 O O . GLN D 1 32 ? 31.018 107.630 42.987 1.00 30.98 68 GLN D O 1
ATOM 3282 N N . GLY D 1 33 ? 31.728 107.502 40.858 1.00 27.13 69 GLY D N 1
ATOM 3283 C CA . GLY D 1 33 ? 32.859 106.657 41.184 1.00 31.09 69 GLY D CA 1
ATOM 3284 C C . GLY D 1 33 ? 32.444 105.203 41.300 1.00 35.40 69 GLY D C 1
ATOM 3285 O O . GLY D 1 33 ? 33.146 104.392 41.904 1.00 31.58 69 GLY D O 1
ATOM 3286 N N . ILE D 1 34 ? 31.294 104.879 40.715 1.00 34.61 70 ILE D N 1
ATOM 3287 C CA . ILE D 1 34 ? 30.770 103.519 40.724 1.00 23.41 70 ILE D CA 1
ATOM 3288 C C . ILE D 1 34 ? 30.970 102.856 39.364 1.00 27.05 70 ILE D C 1
ATOM 3289 O O . ILE D 1 34 ? 30.642 103.435 38.328 1.00 26.70 70 ILE D O 1
ATOM 3294 N N . ASP D 1 35 ? 31.519 101.643 39.378 1.00 22.72 71 ASP D N 1
ATOM 3295 C CA . ASP D 1 35 ? 31.842 100.920 38.153 1.00 22.12 71 ASP D CA 1
ATOM 3296 C C . ASP D 1 35 ? 31.005 99.650 38.054 1.00 21.94 71 ASP D C 1
ATOM 3297 O O . ASP D 1 35 ? 31.355 98.623 38.635 1.00 29.63 71 ASP D O 1
ATOM 3302 N N . ILE D 1 36 ? 29.908 99.715 37.306 1.00 20.43 72 ILE D N 1
ATOM 3303 C CA . ILE D 1 36 ? 28.956 98.606 37.258 1.00 26.09 72 ILE D CA 1
ATOM 3304 C C . ILE D 1 36 ? 29.304 97.536 36.225 1.00 26.14 72 ILE D C 1
ATOM 3305 O O . ILE D 1 36 ? 29.775 97.836 35.128 1.00 28.25 72 ILE D O 1
ATOM 3310 N N . VAL D 1 37 ? 29.063 96.283 36.596 1.00 22.44 73 VAL D N 1
ATOM 3311 C CA . VAL D 1 37 ? 29.217 95.153 35.692 1.00 13.69 73 VAL D CA 1
ATOM 3312 C C . VAL D 1 37 ? 27.964 94.289 35.770 1.00 14.02 73 VAL D C 1
ATOM 3313 O O . VAL D 1 37 ? 27.183 94.400 36.712 1.00 19.82 73 VAL D O 1
ATOM 3317 N N . ILE D 1 38 ? 27.776 93.428 34.778 1.00 14.16 74 ILE D N 1
ATOM 3318 C CA . ILE D 1 38 ? 26.605 92.563 34.730 1.00 21.51 74 ILE D CA 1
ATOM 3319 C C . ILE D 1 38 ? 26.792 91.308 35.580 1.00 25.58 74 ILE D C 1
ATOM 3320 O O . ILE D 1 38 ? 27.710 90.519 35.352 1.00 24.74 74 ILE D O 1
ATOM 3325 N N . GLU D 1 39 ? 25.923 91.138 36.571 1.00 22.99 75 GLU D N 1
ATOM 3326 C CA . GLU D 1 39 ? 25.922 89.931 37.386 1.00 24.77 75 GLU D CA 1
ATOM 3327 C C . GLU D 1 39 ? 25.132 88.846 36.671 1.00 29.78 75 GLU D C 1
ATOM 3328 O O . GLU D 1 39 ? 25.528 87.679 36.645 1.00 29.30 75 GLU D O 1
ATOM 3334 N N . ARG D 1 40 ? 24.009 89.246 36.088 1.00 26.11 76 ARG D N 1
ATOM 3335 C CA . ARG D 1 40 ? 23.158 88.328 35.344 1.00 26.30 76 ARG D CA 1
ATOM 3336 C C . ARG D 1 40 ? 22.305 89.083 34.336 1.00 24.78 76 ARG D C 1
ATOM 3337 O O . ARG D 1 40 ? 21.889 90.217 34.583 1.00 17.72 76 ARG D O 1
ATOM 3345 N N . SER D 1 41 ? 22.046 88.450 33.198 1.00 31.02 77 SER D N 1
ATOM 3346 C CA . SER D 1 41 ? 21.147 89.016 32.207 1.00 29.78 77 SER D CA 1
ATOM 3347 C C . SER D 1 41 ? 20.444 87.930 31.409 1.00 35.42 77 SER D C 1
ATOM 3348 O O . SER D 1 41 ? 20.956 86.821 31.256 1.00 34.73 77 SER D O 1
ATOM 3351 N N . ASP D 1 42 ? 19.256 88.260 30.919 1.00 34.22 78 ASP D N 1
ATOM 3352 C CA . ASP D 1 42 ? 18.617 87.494 29.862 1.00 33.11 78 ASP D CA 1
ATOM 3353 C C . ASP D 1 42 ? 17.763 88.452 29.041 1.00 31.79 78 ASP D C 1
ATOM 3354 O O . ASP D 1 42 ? 17.917 89.669 29.150 1.00 26.83 78 ASP D O 1
ATOM 3359 N N . SER D 1 43 ? 16.866 87.910 28.225 1.00 25.25 79 SER D N 1
ATOM 3360 C CA . SER D 1 43 ? 16.075 88.732 27.314 1.00 32.66 79 SER D CA 1
ATOM 3361 C C . SER D 1 43 ? 15.326 89.867 28.012 1.00 31.36 79 SER D C 1
ATOM 3362 O O . SER D 1 43 ? 15.183 90.955 27.455 1.00 28.16 79 SER D O 1
ATOM 3365 N N . SER D 1 44 ? 14.861 89.620 29.232 1.00 28.68 80 SER D N 1
ATOM 3366 C CA . SER D 1 44 ? 13.973 90.566 29.896 1.00 26.51 80 SER D CA 1
ATOM 3367 C C . SER D 1 44 ? 14.510 91.152 31.199 1.00 28.13 80 SER D C 1
ATOM 3368 O O . SER D 1 44 ? 13.774 91.812 31.931 1.00 24.53 80 SER D O 1
ATOM 3371 N N . LYS D 1 45 ? 15.785 90.929 31.493 1.00 25.44 81 LYS D N 1
ATOM 3372 C CA . LYS D 1 45 ? 16.360 91.495 32.708 1.00 26.90 81 LYS D CA 1
ATOM 3373 C C . LYS D 1 45 ? 17.871 91.666 32.631 1.00 25.70 81 LYS D C 1
ATOM 3374 O O . LYS D 1 45 ? 18.553 90.942 31.910 1.00 26.51 81 LYS D O 1
ATOM 3380 N N . VAL D 1 46 ? 18.378 92.643 33.375 1.00 30.73 82 VAL D N 1
ATOM 3381 C CA . VAL D 1 46 ? 19.810 92.813 33.573 1.00 26.75 82 VAL D CA 1
ATOM 3382 C C . VAL D 1 46 ? 20.037 93.268 35.009 1.00 29.72 82 VAL D C 1
ATOM 3383 O O . VAL D 1 46 ? 19.460 94.265 35.447 1.00 29.21 82 VAL D O 1
ATOM 3387 N N . THR D 1 47 ? 20.858 92.525 35.744 1.00 30.05 83 THR D N 1
ATOM 3388 C CA . THR D 1 47 ? 21.192 92.877 37.120 1.00 26.96 83 THR D CA 1
ATOM 3389 C C . THR D 1 47 ? 22.648 93.313 37.198 1.00 23.22 83 THR D C 1
ATOM 3390 O O . THR D 1 47 ? 23.536 92.615 36.705 1.00 23.68 83 THR D O 1
ATOM 3394 N N . PHE D 1 48 ? 22.891 94.463 37.819 1.00 19.11 84 PHE D N 1
ATOM 3395 C CA . PHE D 1 48 ? 24.238 95.022 37.895 1.00 21.37 84 PHE D CA 1
ATOM 3396 C C . PHE D 1 48 ? 24.805 95.008 39.312 1.00 24.99 84 PHE D C 1
ATOM 3397 O O . PHE D 1 48 ? 24.069 95.116 40.292 1.00 24.03 84 PHE D O 1
ATOM 3405 N N . LYS D 1 49 ? 26.125 94.885 39.406 1.00 20.03 85 LYS D N 1
ATOM 3406 C CA . LYS D 1 49 ? 26.829 95.037 40.673 1.00 25.22 85 LYS D CA 1
ATOM 3407 C C . LYS D 1 49 ? 28.121 95.812 40.436 1.00 24.58 85 LYS D C 1
ATOM 3408 O O . LYS D 1 49 ? 28.471 96.108 39.293 1.00 19.34 85 LYS D O 1
ATOM 3414 N N . CYS D 1 50 ? 28.825 96.149 41.511 1.00 24.32 86 CYS D N 1
ATOM 3415 C CA . CYS D 1 50 ? 30.129 96.783 41.382 1.00 23.97 86 CYS D CA 1
ATOM 3416 C C . CYS D 1 50 ? 31.146 95.767 40.888 1.00 25.88 86 CYS D C 1
ATOM 3417 O O . CYS D 1 50 ? 31.112 94.602 41.283 1.00 32.12 86 CYS D O 1
ATOM 3420 N N . ARG D 1 51 ? 32.044 96.211 40.015 1.00 22.98 87 ARG D N 1
ATOM 3421 C CA . ARG D 1 51 ? 33.137 95.369 39.552 1.00 25.10 87 ARG D CA 1
ATOM 3422 C C . ARG D 1 51 ? 33.976 94.920 40.738 1.00 27.34 87 ARG D C 1
ATOM 3423 O O . ARG D 1 51 ? 34.242 95.701 41.648 1.00 26.40 87 ARG D O 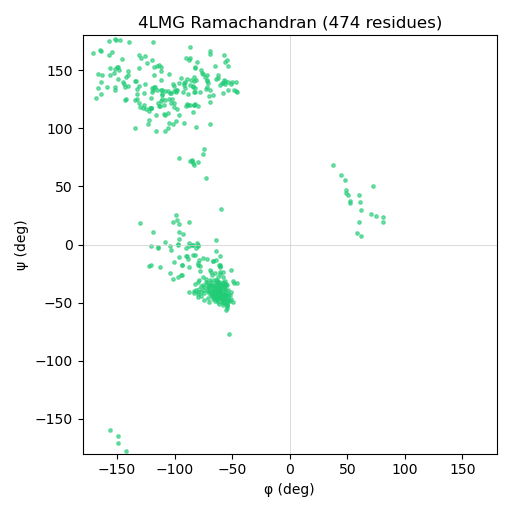1
ATOM 3431 N N . SER D 1 52 ? 34.388 93.658 40.729 1.00 31.65 88 SER D N 1
ATOM 3432 C CA . SER D 1 52 ? 35.229 93.129 41.795 1.00 34.55 88 SER D CA 1
ATOM 3433 C C . SER D 1 52 ? 36.643 93.695 41.703 1.00 37.99 88 SER D C 1
ATOM 3434 O O . SER D 1 52 ? 37.317 93.540 40.683 1.00 41.86 88 SER D O 1
ATOM 3437 N N . ALA D 1 72 ? 32.771 91.936 46.988 1.00 53.49 108 ALA D N 1
ATOM 3438 C CA . ALA D 1 72 ? 31.809 91.593 48.030 1.00 54.43 108 ALA D CA 1
ATOM 3439 C C . ALA D 1 72 ? 30.922 92.783 48.393 1.00 51.70 108 ALA D C 1
ATOM 3440 O O . ALA D 1 72 ? 30.478 92.914 49.532 1.00 55.13 108 ALA D O 1
ATOM 3442 N N . CYS D 1 73 ? 30.668 93.651 47.419 1.00 44.46 109 CYS D N 1
ATOM 3443 C CA . CYS D 1 73 ? 29.796 94.799 47.637 1.00 35.91 109 CYS D CA 1
ATOM 3444 C C . CYS D 1 73 ? 28.339 94.394 47.449 1.00 38.84 109 CYS D C 1
ATOM 3445 O O . CYS D 1 73 ? 28.006 93.680 46.505 1.00 37.94 109 CYS D O 1
ATOM 3448 N N . PRO D 1 74 ? 27.468 94.847 48.359 1.00 37.17 110 PRO D N 1
ATOM 3449 C CA . PRO D 1 74 ? 26.036 94.533 48.327 1.00 37.62 110 PRO D CA 1
ATOM 3450 C C . PRO D 1 74 ? 25.252 95.433 47.373 1.00 44.14 110 PRO D C 1
ATOM 3451 O O . PRO D 1 74 ? 24.072 95.180 47.129 1.00 51.25 110 PRO D O 1
ATOM 3455 N N . PHE D 1 75 ? 25.899 96.467 46.846 1.00 40.15 111 PHE D N 1
ATOM 3456 C CA . PHE D 1 75 ? 25.246 97.377 45.909 1.00 34.29 111 PHE D CA 1
ATOM 3457 C C . PHE D 1 75 ? 24.725 96.626 44.686 1.00 30.72 111 PHE D C 1
ATOM 3458 O O . PHE D 1 75 ? 25.450 95.848 44.070 1.00 31.40 111 PHE D O 1
ATOM 3466 N N . ARG D 1 76 ? 23.461 96.855 44.342 1.00 36.36 112 ARG D N 1
ATOM 3467 C CA . ARG D 1 76 ? 22.846 96.182 43.201 1.00 29.84 112 ARG D CA 1
ATOM 3468 C C . ARG D 1 76 ? 21.943 97.121 42.417 1.00 28.63 112 ARG D C 1
ATOM 3469 O O . ARG D 1 76 ? 21.348 98.038 42.978 1.00 24.93 112 ARG D O 1
ATOM 3477 N N . ILE D 1 77 ? 21.845 96.882 41.114 1.00 23.39 113 ILE D N 1
ATOM 3478 C CA . ILE D 1 77 ? 20.885 97.586 40.271 1.00 30.41 113 ILE D CA 1
ATOM 3479 C C . ILE D 1 77 ? 20.104 96.565 39.455 1.00 29.62 113 ILE D C 1
ATOM 3480 O O . ILE D 1 77 ? 20.682 95.829 38.656 1.00 27.17 113 ILE D O 1
ATOM 3485 N N . ARG D 1 78 ? 18.792 96.516 39.655 1.00 22.33 114 ARG D N 1
ATOM 3486 C CA . ARG D 1 78 ? 17.965 95.546 38.950 1.00 21.99 114 ARG D CA 1
ATOM 3487 C C . ARG D 1 78 ? 17.081 96.173 37.875 1.00 24.99 114 ARG D C 1
ATOM 3488 O O . ARG D 1 78 ? 16.150 96.918 38.172 1.00 28.56 114 ARG D O 1
ATOM 3496 N N . ALA D 1 79 ? 17.393 95.862 36.622 1.00 24.78 115 ALA D N 1
ATOM 3497 C CA . ALA D 1 79 ? 16.572 96.269 35.492 1.00 22.73 115 ALA D CA 1
ATOM 3498 C C . ALA D 1 79 ? 15.756 95.075 35.018 1.00 27.47 115 ALA D C 1
ATOM 3499 O O . ALA D 1 79 ? 16.297 93.989 34.814 1.00 21.07 115 ALA D O 1
ATOM 3501 N N . ALA D 1 80 ? 14.453 95.274 34.853 1.00 21.24 116 ALA D N 1
ATOM 3502 C CA . ALA D 1 80 ? 13.574 94.201 34.401 1.00 25.07 116 ALA D CA 1
ATOM 3503 C C . AL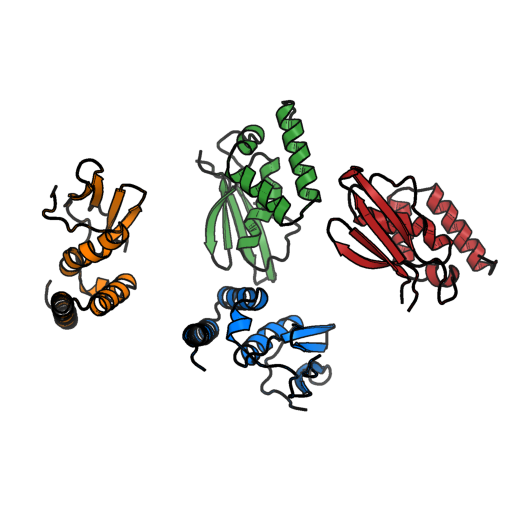A D 1 80 ? 12.373 94.755 33.642 1.00 25.83 116 ALA D C 1
ATOM 3504 O O . ALA D 1 80 ? 11.756 95.733 34.063 1.00 27.45 116 ALA D O 1
ATOM 3506 N N . TYR D 1 81 ? 12.045 94.128 32.518 1.00 23.33 117 TYR D N 1
ATOM 3507 C CA . TYR D 1 81 ? 10.920 94.581 31.715 1.00 26.05 117 TYR D CA 1
ATOM 3508 C C . TYR D 1 81 ? 9.587 94.244 32.376 1.00 29.07 117 TYR D C 1
ATOM 3509 O O . TYR D 1 81 ? 9.378 93.129 32.852 1.00 34.06 117 TYR D O 1
ATOM 3518 N N . SER D 1 82 ? 8.692 95.224 32.403 1.00 30.15 118 SER D N 1
ATOM 3519 C CA . SER D 1 82 ? 7.361 95.036 32.955 1.00 29.97 118 SER D CA 1
ATOM 3520 C C . SER D 1 82 ? 6.340 95.037 31.832 1.00 28.29 118 SER D C 1
ATOM 3521 O O . SER D 1 82 ? 6.123 96.059 31.180 1.00 31.80 118 SER D O 1
ATOM 3524 N N . VAL D 1 83 ? 5.723 93.885 31.598 1.00 22.02 119 VAL D N 1
ATOM 3525 C CA . VAL D 1 83 ? 4.677 93.786 30.592 1.00 27.47 119 VAL D CA 1
ATOM 3526 C C . VAL D 1 83 ? 3.507 94.674 30.985 1.00 29.70 119 VAL D C 1
ATOM 3527 O O . VAL D 1 83 ? 2.912 95.339 30.142 1.00 27.55 119 VAL D O 1
ATOM 3531 N N . ARG D 1 84 ? 3.188 94.683 32.275 1.00 31.71 120 ARG D N 1
ATOM 3532 C CA . ARG D 1 84 ? 2.049 95.441 32.774 1.00 31.11 120 ARG D CA 1
ATOM 3533 C C . ARG D 1 84 ? 2.194 96.927 32.463 1.00 28.93 120 ARG D C 1
ATOM 3534 O O . ARG D 1 84 ? 1.210 97.611 32.189 1.00 34.69 120 ARG D O 1
ATOM 3542 N N . LEU D 1 85 ? 3.427 97.422 32.499 1.00 34.02 121 LEU D N 1
ATOM 3543 C CA . LEU D 1 85 ? 3.680 98.838 32.267 1.00 30.58 121 LEU D CA 1
ATOM 3544 C C . LEU D 1 85 ? 4.259 99.097 30.880 1.00 31.96 121 LEU D C 1
ATOM 3545 O O . LEU D 1 85 ? 4.501 100.245 30.507 1.00 42.00 121 LEU D O 1
ATOM 3550 N N . GLN D 1 86 ? 4.472 98.027 30.119 1.00 31.49 122 GLN D N 1
ATOM 3551 C CA . GLN D 1 86 ? 5.074 98.134 28.792 1.00 33.89 122 GLN D CA 1
ATOM 3552 C C . GLN D 1 86 ? 6.345 98.979 28.817 1.00 34.96 122 GLN D C 1
ATOM 3553 O O . GLN D 1 86 ? 6.534 99.861 27.980 1.00 32.53 122 GLN D O 1
ATOM 3559 N N . LYS D 1 87 ? 7.213 98.708 29.783 1.00 34.23 123 LYS D N 1
ATOM 3560 C CA . LYS D 1 87 ? 8.460 99.448 29.906 1.00 36.52 123 LYS D CA 1
ATOM 3561 C C . LYS D 1 87 ? 9.441 98.715 30.810 1.00 29.17 123 LYS D C 1
ATOM 3562 O O . LYS D 1 87 ? 9.065 97.781 31.525 1.00 20.44 123 LYS D O 1
ATOM 3568 N N . TRP D 1 88 ? 10.700 99.144 30.771 1.00 25.10 124 TRP D N 1
ATOM 3569 C CA . TRP D 1 88 ? 11.716 98.632 31.682 1.00 22.89 124 TRP D CA 1
ATOM 3570 C C . TRP D 1 88 ? 11.646 99.363 33.013 1.00 28.98 124 TRP D C 1
ATOM 3571 O O . TRP D 1 88 ? 11.593 100.594 33.055 1.00 31.23 124 TRP D O 1
ATOM 3582 N N . ASN D 1 89 ? 11.637 98.600 34.099 1.00 21.09 125 ASN D N 1
ATOM 3583 C CA . ASN D 1 89 ? 11.786 99.170 35.429 1.00 18.13 125 ASN D CA 1
ATOM 3584 C C . ASN D 1 89 ? 13.246 99.064 35.850 1.00 32.18 125 ASN D C 1
ATOM 3585 O O . ASN D 1 89 ? 13.896 98.052 35.597 1.00 25.01 125 ASN D O 1
ATOM 3590 N N . VAL D 1 90 ? 13.767 100.113 36.474 1.00 29.94 126 VAL D N 1
ATOM 3591 C CA . VAL D 1 90 ? 15.126 100.081 36.997 1.00 25.61 126 VAL D CA 1
ATOM 3592 C C . VAL D 1 90 ? 15.120 100.477 38.465 1.00 30.32 126 VAL D C 1
ATOM 3593 O O . VAL D 1 90 ? 14.697 101.576 38.820 1.00 30.41 126 VAL D O 1
ATOM 3597 N N . VAL D 1 91 ? 15.583 99.570 39.315 1.00 23.46 127 VAL D N 1
ATOM 3598 C CA . VAL D 1 91 ? 15.583 99.793 40.752 1.00 26.16 127 VAL D CA 1
ATOM 3599 C C . VAL D 1 91 ? 17.000 99.733 41.302 1.00 31.13 127 VAL D C 1
ATOM 3600 O O . VAL D 1 91 ? 17.765 98.830 40.958 1.00 31.62 127 VAL D O 1
ATOM 3604 N N . VAL D 1 92 ? 17.347 100.690 42.158 1.00 25.85 128 VAL D N 1
ATOM 3605 C CA . VAL D 1 92 ? 18.651 100.684 42.805 1.00 31.77 128 VAL D CA 1
ATOM 3606 C C . VAL D 1 92 ? 18.542 100.140 44.225 1.00 38.02 128 VAL D C 1
ATOM 3607 O O . VAL D 1 92 ? 17.797 100.672 45.049 1.00 34.48 128 VAL D O 1
ATOM 3611 N N . MET D 1 93 ? 19.290 99.074 44.498 1.00 45.04 129 MET D N 1
ATOM 3612 C CA . MET D 1 93 ? 19.290 98.441 45.812 1.00 55.17 129 MET D CA 1
ATOM 3613 C C . MET D 1 93 ? 20.547 98.771 46.603 1.00 67.90 129 MET D C 1
ATOM 3614 O O . MET D 1 93 ? 21.628 98.932 46.035 1.00 60.31 129 MET D O 1
ATOM 3619 N N . ASN D 1 94 ? 20.388 98.865 47.920 1.00 85.72 130 ASN D N 1
ATOM 3620 C CA . ASN D 1 94 ? 21.513 98.970 48.842 1.00 91.76 130 ASN D CA 1
ATOM 3621 C C . ASN D 1 94 ? 22.753 99.858 48.824 1.00 88.03 130 ASN D C 1
ATOM 3622 O O . ASN D 1 94 ? 23.879 99.369 48.892 1.00 91.99 130 ASN D O 1
ATOM 3627 N N . ASN D 1 95 ? 22.538 101.167 48.753 1.00 82.95 131 ASN D N 1
ATOM 3628 C CA . ASN D 1 95 ? 23.536 102.156 48.361 1.00 81.84 131 ASN D CA 1
ATOM 3629 C C . ASN D 1 95 ? 24.851 102.031 49.125 1.00 82.59 131 ASN D C 1
ATOM 3630 O O . ASN D 1 95 ? 25.889 102.491 48.653 1.00 87.79 131 ASN D O 1
ATOM 3635 N N . ILE D 1 96 ? 24.808 101.414 50.301 1.00 77.71 132 ILE D N 1
ATOM 3636 C CA . ILE D 1 96 ? 25.992 101.331 51.154 1.00 73.90 132 ILE D CA 1
ATOM 3637 C C . ILE D 1 96 ? 27.069 100.411 50.575 1.00 59.88 132 ILE D C 1
ATOM 3638 O O . ILE D 1 96 ? 26.960 99.186 50.633 1.00 56.87 132 ILE D O 1
ATOM 3643 N N . HIS D 1 97 ? 28.110 101.017 50.016 1.00 46.64 133 HIS D N 1
ATOM 3644 C CA . HIS D 1 97 ? 29.202 100.266 49.410 1.00 41.84 133 HIS D CA 1
ATOM 3645 C C . HIS D 1 97 ? 30.218 99.801 50.444 1.00 50.39 133 HIS D C 1
ATOM 3646 O O . HIS D 1 97 ? 30.401 100.437 51.482 1.00 55.78 133 HIS D O 1
ATOM 3653 N N . SER D 1 98 ? 30.880 98.688 50.146 1.00 42.75 134 SER D N 1
ATOM 3654 C CA . SER D 1 98 ? 31.864 98.111 51.052 1.00 46.21 134 SER D CA 1
ATOM 3655 C C . SER D 1 98 ? 33.282 98.511 50.653 1.00 41.40 134 SER D C 1
ATOM 3656 O O . SER D 1 98 ? 34.253 97.853 51.021 1.00 39.19 134 SER D O 1
ATOM 3659 N N . HIS D 1 99 ? 33.391 99.601 49.904 1.00 42.74 135 HIS D N 1
ATOM 3660 C CA . HIS D 1 99 ? 34.671 100.040 49.368 1.00 38.51 135 HIS D CA 1
ATOM 3661 C C . HIS D 1 99 ? 34.623 101.528 49.065 1.00 44.82 135 HIS D C 1
ATOM 3662 O O . HIS D 1 99 ? 33.573 102.159 49.187 1.00 42.55 135 HIS D O 1
ATOM 3669 N N . GLU D 1 100 ? 35.762 102.087 48.670 1.00 52.23 136 GLU D N 1
ATOM 3670 C CA . GLU D 1 100 ? 35.825 103.493 48.296 1.00 56.07 136 GLU D CA 1
ATOM 3671 C C . GLU D 1 100 ? 35.387 103.686 46.851 1.00 50.23 136 GLU D C 1
ATOM 3672 O O . GLU D 1 100 ? 35.649 102.843 45.993 1.00 48.20 136 GLU D O 1
ATOM 3678 N N . LEU D 1 101 ? 34.714 104.799 46.590 1.00 48.34 137 LEU D N 1
ATOM 3679 C CA . LEU D 1 101 ? 34.320 105.147 45.234 1.00 44.98 137 LEU D CA 1
ATOM 3680 C C . LEU D 1 101 ? 35.318 106.152 44.672 1.00 44.90 137 LEU D C 1
ATOM 3681 O O . LEU D 1 101 ? 35.323 107.320 45.061 1.00 39.90 137 LEU D O 1
ATOM 3686 N N . ARG D 1 102 ? 36.169 105.686 43.764 1.00 43.12 138 ARG D N 1
ATOM 3687 C CA . ARG D 1 102 ? 37.222 106.523 43.202 1.00 48.95 138 ARG D CA 1
ATOM 3688 C C . ARG D 1 102 ? 37.139 106.602 41.681 1.00 51.69 138 ARG D C 1
ATOM 3689 O O . ARG D 1 102 ? 37.528 105.668 40.979 1.00 54.82 138 ARG D O 1
ATOM 3697 N N . PHE D 1 103 ? 36.638 107.725 41.179 1.00 47.82 139 PHE D N 1
ATOM 3698 C CA . PHE D 1 103 ? 36.494 107.926 39.742 1.00 43.40 139 PHE D CA 1
ATOM 3699 C C . PHE D 1 103 ? 37.839 107.946 39.019 1.00 34.22 139 PHE D C 1
ATOM 3700 O O . PHE D 1 103 ? 37.930 107.554 37.855 1.00 32.22 139 PHE D O 1
ATOM 3708 N N . ASP D 1 104 ? 38.879 108.405 39.705 1.00 35.24 140 ASP D N 1
ATOM 3709 C CA . ASP D 1 104 ? 40.199 108.495 39.087 1.00 46.10 140 ASP D CA 1
ATOM 3710 C C . ASP D 1 104 ? 40.670 107.144 38.548 1.00 42.92 140 ASP D C 1
ATOM 3711 O O . ASP D 1 104 ? 41.085 107.039 37.394 1.00 46.17 140 ASP D O 1
ATOM 3716 N N . LEU D 1 105 ? 40.591 106.113 39.381 1.00 36.73 141 LEU D N 1
ATOM 3717 C CA . LEU D 1 105 ? 41.026 104.777 38.991 1.00 44.59 141 LEU D CA 1
ATOM 3718 C C . LEU D 1 105 ? 40.119 104.180 37.916 1.00 44.35 141 LEU D C 1
ATOM 3719 O O . LEU D 1 105 ? 40.546 103.332 37.135 1.00 46.93 141 LEU D O 1
ATOM 3724 N N . ILE D 1 106 ? 38.871 104.632 37.878 1.00 40.69 142 ILE D N 1
ATOM 3725 C CA . ILE D 1 106 ? 37.910 104.153 36.889 1.00 44.15 142 ILE D CA 1
ATOM 3726 C C . ILE D 1 106 ? 38.291 104.562 35.466 1.00 40.36 142 ILE D C 1
ATOM 3727 O O . ILE D 1 106 ? 38.171 103.771 34.531 1.00 41.56 142 ILE D O 1
ATOM 3732 N N . THR D 1 107 ? 38.753 105.798 35.311 1.00 30.68 143 THR D N 1
ATOM 3733 C CA . THR D 1 107 ? 39.123 106.324 34.001 1.00 34.23 143 THR D CA 1
ATOM 3734 C C . THR D 1 107 ? 40.247 105.532 33.328 1.00 44.67 143 THR D C 1
ATOM 3735 O O . THR D 1 107 ? 40.542 105.742 32.152 1.00 42.89 143 THR D O 1
ATOM 3739 N N . LYS D 1 108 ? 40.876 104.628 34.072 1.00 48.90 144 LYS D N 1
ATOM 3740 C CA . LYS D 1 108 ? 41.987 103.850 33.532 1.00 52.95 144 LYS D CA 1
ATOM 3741 C C . LYS D 1 108 ? 41.540 102.509 32.951 1.00 49.24 144 LYS D C 1
ATOM 3742 O O . LYS D 1 108 ? 42.268 101.893 32.175 1.00 55.04 144 LYS D O 1
ATOM 3748 N N . THR D 1 109 ? 40.342 102.067 33.321 1.00 44.43 145 THR D N 1
ATOM 3749 C CA . THR D 1 109 ? 39.821 100.785 32.854 1.00 42.20 145 THR D CA 1
ATOM 3750 C C . THR D 1 109 ? 39.488 100.801 31.364 1.00 45.64 145 THR D C 1
ATOM 3751 O O . THR D 1 109 ? 39.427 101.859 30.740 1.00 45.93 145 THR D O 1
ATOM 3755 N N . ASP D 1 110 ? 39.268 99.615 30.805 1.00 38.81 146 ASP D N 1
ATOM 3756 C CA . ASP D 1 110 ? 38.961 99.475 29.388 1.00 40.91 146 ASP D CA 1
ATOM 3757 C C . ASP D 1 110 ? 37.481 99.728 29.119 1.00 38.80 146 ASP D C 1
ATOM 3758 O O . ASP D 1 110 ? 37.113 100.258 28.068 1.00 36.95 146 ASP D O 1
ATOM 3763 N N . ASP D 1 111 ? 36.635 99.344 30.071 1.00 30.71 147 ASP D N 1
ATOM 3764 C CA . ASP D 1 111 ? 35.207 99.625 29.979 1.00 38.95 147 ASP D CA 1
ATOM 3765 C C . ASP D 1 111 ? 34.931 101.127 29.924 1.00 37.63 147 ASP D C 1
ATOM 3766 O O . ASP D 1 111 ? 34.038 101.570 29.204 1.00 39.67 147 ASP D O 1
ATOM 3771 N N . TYR D 1 112 ? 35.695 101.910 30.681 1.00 27.38 148 TYR D N 1
ATOM 3772 C CA . TYR D 1 112 ? 35.486 103.358 30.696 1.00 29.89 148 TYR D CA 1
ATOM 3773 C C . TYR D 1 112 ? 35.833 103.966 29.346 1.00 29.46 148 TYR D C 1
ATOM 3774 O O . TYR D 1 112 ? 35.072 104.762 28.797 1.00 30.47 148 TYR D O 1
ATOM 3783 N N . LYS D 1 113 ? 36.986 103.581 28.814 1.00 34.57 149 LYS D N 1
ATOM 3784 C CA . LYS D 1 113 ? 37.447 104.098 27.532 1.00 42.61 149 LYS D CA 1
ATOM 3785 C C . LYS D 1 113 ? 36.486 103.749 26.397 1.00 40.52 149 LYS D C 1
ATOM 3786 O O . LYS D 1 113 ? 36.293 104.542 25.478 1.00 43.36 149 LYS D O 1
ATOM 3792 N N . LYS D 1 114 ? 35.880 102.568 26.468 1.00 37.37 150 LYS D N 1
ATOM 3793 C CA . LYS D 1 114 ? 34.896 102.162 25.470 1.00 32.72 150 LYS D CA 1
ATOM 3794 C C . LYS D 1 114 ? 33.577 102.906 25.668 1.00 35.54 150 LYS D C 1
ATOM 3795 O O . LYS D 1 114 ? 32.904 103.264 24.701 1.00 36.93 150 LYS D O 1
ATOM 3801 N N . PHE D 1 115 ? 33.213 103.135 26.926 1.00 26.69 151 PHE D N 1
ATOM 3802 C CA . PHE D 1 115 ? 32.062 103.968 27.249 1.00 29.90 151 PHE D CA 1
ATOM 3803 C C . PHE D 1 115 ? 32.256 105.371 26.679 1.00 29.28 151 PHE D C 1
ATOM 3804 O O . PHE D 1 115 ? 31.339 105.950 26.096 1.00 33.68 151 PHE D O 1
ATOM 3812 N N . LYS D 1 116 ? 33.463 105.903 26.844 1.00 29.45 152 LYS D N 1
ATOM 3813 C CA . LYS D 1 116 ? 33.791 107.245 26.378 1.00 32.11 152 LYS D CA 1
ATOM 3814 C C . LYS D 1 116 ? 33.730 107.314 24.855 1.00 38.63 152 LYS D C 1
ATOM 3815 O O . LYS D 1 116 ? 33.177 108.256 24.287 1.00 35.68 152 LYS D O 1
ATOM 3821 N N . GLU D 1 117 ? 34.298 106.306 24.198 1.00 41.97 153 GLU D N 1
ATOM 3822 C CA . GLU D 1 117 ? 34.276 106.231 22.742 1.00 46.94 153 GLU D CA 1
ATOM 3823 C C . GLU D 1 117 ? 32.851 106.106 22.226 1.00 41.85 153 GLU D C 1
ATOM 3824 O O . GLU D 1 117 ? 32.501 106.674 21.192 1.00 45.44 153 GLU D O 1
ATOM 3830 N N . ASN D 1 118 ? 32.031 105.356 22.952 1.00 37.39 154 ASN D N 1
ATOM 3831 C CA . ASN D 1 118 ? 30.630 105.200 22.594 1.00 43.16 154 ASN D CA 1
ATOM 3832 C C . ASN D 1 118 ? 29.902 106.540 22.638 1.00 44.44 154 ASN D C 1
ATOM 3833 O O . ASN D 1 118 ? 29.116 106.858 21.746 1.00 42.66 154 ASN D O 1
ATOM 3838 N N . LEU D 1 119 ? 30.172 107.325 23.678 1.00 37.58 155 LEU D N 1
ATOM 3839 C CA . LEU D 1 119 ? 29.569 108.648 23.806 1.00 35.26 155 LEU D CA 1
ATOM 3840 C C . LEU D 1 119 ? 29.817 109.472 22.550 1.00 36.44 155 LEU D C 1
ATOM 3841 O O . LEU D 1 119 ? 28.918 110.143 22.044 1.00 34.03 155 LEU D O 1
ATOM 3846 N N . ARG D 1 120 ? 31.046 109.419 22.051 1.00 41.37 156 ARG D N 1
ATOM 3847 C CA . ARG D 1 120 ? 31.413 110.178 20.864 1.00 42.15 156 ARG D CA 1
ATOM 3848 C C . ARG D 1 120 ? 30.663 109.674 19.638 1.00 38.80 156 ARG D C 1
ATOM 3849 O O . ARG D 1 120 ? 30.150 110.464 18.845 1.00 39.86 156 ARG D O 1
ATOM 3857 N N . GLN D 1 121 ? 30.589 108.354 19.496 1.00 35.68 157 GLN D N 1
ATOM 3858 C CA . GLN D 1 121 ? 29.930 107.744 18.349 1.00 40.65 157 GLN D CA 1
ATOM 3859 C C . GLN D 1 121 ? 28.434 108.049 18.340 1.00 40.56 157 GLN D C 1
ATOM 3860 O O . GLN D 1 121 ? 27.791 108.037 17.290 1.00 47.63 157 GLN D O 1
ATOM 3866 N N . LYS D 1 122 ? 27.885 108.326 19.516 1.00 33.93 158 LYS D N 1
ATOM 3867 C CA . LYS D 1 122 ? 26.482 108.701 19.632 1.00 34.54 158 LYS D CA 1
ATOM 3868 C C . LYS D 1 122 ? 26.340 110.217 19.665 1.00 43.40 158 LYS D C 1
ATOM 3869 O O . LYS D 1 122 ? 25.244 110.745 19.854 1.00 38.18 158 LYS D O 1
ATOM 3875 N N . ASN D 1 123 ? 27.460 110.909 19.479 1.00 46.07 159 ASN D N 1
ATOM 3876 C CA . ASN D 1 123 ? 27.481 112.367 19.469 1.00 50.40 159 ASN D CA 1
ATOM 3877 C C . ASN D 1 123 ? 26.752 112.964 20.667 1.00 48.14 159 ASN D C 1
ATOM 3878 O O . ASN D 1 123 ? 25.978 113.912 20.529 1.00 49.42 159 ASN D O 1
ATOM 3883 N N . ASP D 1 124 ? 26.998 112.397 21.844 1.00 40.27 160 ASP D N 1
ATOM 3884 C CA . ASP D 1 124 ? 26.413 112.908 23.077 1.00 41.58 160 ASP D CA 1
ATOM 3885 C C . ASP D 1 124 ? 27.298 114.012 23.651 1.00 45.71 160 ASP D C 1
ATOM 3886 O O . ASP D 1 124 ? 27.971 113.819 24.665 1.00 43.54 160 ASP D O 1
ATOM 3891 N N . GLU D 1 125 ? 27.294 115.166 22.990 1.00 46.66 161 GLU D N 1
ATOM 3892 C CA . GLU D 1 125 ? 28.160 116.282 23.366 1.00 49.51 161 GLU D CA 1
ATOM 3893 C C . GLU D 1 125 ? 28.052 116.650 24.843 1.00 45.94 161 GLU D C 1
ATOM 3894 O O . GLU D 1 125 ? 29.060 116.883 25.506 1.00 41.10 161 GLU D O 1
ATOM 3900 N N . LYS D 1 126 ? 26.829 116.699 25.356 1.00 50.06 162 LYS D N 1
ATOM 3901 C CA . LYS D 1 126 ? 26.614 117.049 26.755 1.00 50.79 162 LYS D CA 1
ATOM 3902 C C . LYS D 1 126 ? 27.357 116.103 27.692 1.00 43.33 162 LYS D C 1
ATOM 3903 O O . LYS D 1 126 ? 28.104 116.545 28.565 1.00 42.95 162 LYS D O 1
ATOM 3909 N N . ALA D 1 127 ? 27.160 114.802 27.503 1.00 38.52 163 ALA D N 1
ATOM 3910 C CA . ALA D 1 127 ? 27.847 113.804 28.317 1.00 38.35 163 ALA D CA 1
ATOM 3911 C C . ALA D 1 127 ? 29.360 113.889 28.133 1.00 32.29 163 ALA D C 1
ATOM 3912 O O . ALA D 1 127 ? 30.118 113.792 29.099 1.00 34.45 163 ALA D O 1
ATOM 3914 N N . ILE D 1 128 ? 29.793 114.075 26.891 1.00 29.54 164 ILE D N 1
ATOM 3915 C CA . ILE D 1 128 ? 31.214 114.194 26.586 1.00 32.66 164 ILE D CA 1
ATOM 3916 C C . ILE D 1 128 ? 31.857 115.336 27.371 1.00 40.93 164 ILE D C 1
ATOM 3917 O O . ILE D 1 128 ? 32.956 115.193 27.910 1.00 34.71 164 ILE D O 1
ATOM 3922 N N . LYS D 1 129 ? 31.169 116.471 27.429 1.00 44.41 165 LYS D N 1
ATOM 3923 C CA . LYS D 1 129 ? 31.669 117.619 28.176 1.00 42.18 165 LYS D CA 1
ATOM 3924 C C . LYS D 1 129 ? 31.752 117.293 29.662 1.00 34.82 165 LYS D C 1
ATOM 3925 O O . LYS D 1 129 ? 32.748 117.590 30.316 1.00 37.94 165 LYS D O 1
ATOM 3931 N N . THR D 1 130 ? 30.701 116.673 30.188 1.00 36.84 166 THR D N 1
ATOM 3932 C CA . THR D 1 130 ? 30.654 116.314 31.600 1.00 36.59 166 THR D CA 1
ATOM 3933 C C . THR D 1 130 ? 31.850 115.464 32.021 1.00 38.41 166 THR D C 1
ATOM 3934 O O . THR D 1 130 ? 32.440 115.692 33.077 1.00 39.98 166 THR D O 1
ATOM 3938 N N . PHE D 1 131 ? 32.202 114.483 31.195 1.00 33.40 167 PHE D N 1
ATOM 3939 C CA . PHE D 1 131 ? 33.275 113.556 31.542 1.00 36.30 167 PHE D CA 1
ATOM 3940 C C . PHE D 1 131 ? 34.672 114.131 31.306 1.00 36.60 167 PHE D C 1
ATOM 3941 O O . PHE D 1 131 ? 35.611 113.806 32.032 1.00 33.53 167 PHE D O 1
ATOM 3949 N N . ASP D 1 132 ? 34.809 114.990 30.301 1.00 37.96 168 ASP D N 1
ATOM 3950 C CA . ASP D 1 132 ? 36.066 115.705 30.103 1.00 41.52 168 ASP D CA 1
ATOM 3951 C C . ASP D 1 132 ? 36.395 116.523 31.348 1.00 32.41 168 ASP D C 1
ATOM 3952 O O . ASP D 1 132 ? 37.524 116.501 31.833 1.00 33.64 168 ASP D O 1
ATOM 3957 N N . GLU D 1 133 ? 35.395 117.228 31.870 1.00 28.74 169 GLU D N 1
ATOM 3958 C CA . GLU D 1 133 ? 35.570 118.025 33.081 1.00 33.53 169 GLU D CA 1
ATOM 3959 C C . GLU D 1 133 ? 35.864 117.143 34.291 1.00 28.97 169 GLU D C 1
ATOM 3960 O O . GLU D 1 133 ? 36.724 117.466 35.110 1.00 32.71 169 GLU D O 1
ATOM 3966 N N . LEU D 1 134 ? 35.139 116.034 34.404 1.00 30.34 170 LEU D N 1
ATOM 3967 C CA . LEU D 1 134 ? 35.358 115.077 35.485 1.00 33.78 170 LEU D CA 1
ATOM 3968 C C . LEU D 1 134 ? 36.778 114.532 35.452 1.00 30.41 170 LEU D C 1
ATOM 3969 O O . LEU D 1 134 ? 37.437 114.424 36.486 1.00 32.01 170 LEU D O 1
ATOM 3974 N N . GLU D 1 135 ? 37.240 114.179 34.257 1.00 26.91 171 GLU D N 1
ATOM 3975 C CA . GLU D 1 135 ? 38.602 113.693 34.075 1.00 30.70 171 GLU D CA 1
ATOM 3976 C C . GLU D 1 135 ? 39.621 114.768 34.442 1.00 39.24 171 GLU D C 1
ATOM 3977 O O . GLU D 1 135 ? 40.626 114.489 35.096 1.00 36.64 171 GLU D O 1
ATOM 3983 N N . TYR D 1 136 ? 39.354 116.003 34.029 1.00 39.07 172 TYR D N 1
ATOM 3984 C CA . TYR D 1 136 ? 40.266 117.096 34.333 1.00 32.07 172 TYR D CA 1
ATOM 3985 C C . TYR D 1 136 ? 40.322 117.356 35.833 1.00 34.05 172 TYR D C 1
ATOM 3986 O O . TYR D 1 136 ? 41.403 117.498 36.403 1.00 36.36 172 TYR D O 1
ATOM 3995 N N . LYS D 1 137 ? 39.157 117.410 36.471 1.00 32.65 173 LYS D N 1
ATOM 3996 C CA . LYS D 1 137 ? 39.098 117.613 37.914 1.00 30.15 173 LYS D CA 1
ATOM 3997 C C . LYS D 1 137 ? 39.849 116.505 38.635 1.00 36.49 173 LYS D C 1
ATOM 3998 O O . LYS D 1 137 ? 40.592 116.762 39.581 1.00 36.72 173 LYS D O 1
ATOM 4004 N N . ALA D 1 138 ? 39.649 115.272 38.179 1.00 35.49 174 ALA D N 1
ATOM 4005 C CA . ALA D 1 138 ? 40.309 114.118 38.777 1.00 33.50 174 ALA D CA 1
ATOM 4006 C C . ALA D 1 138 ? 41.826 114.219 38.645 1.00 38.40 174 ALA D C 1
ATOM 4007 O O . ALA D 1 138 ? 42.564 113.868 39.567 1.00 39.42 174 ALA D O 1
ATOM 4009 N N . SER D 1 139 ? 42.285 114.693 37.491 1.00 39.52 175 SER D N 1
ATOM 4010 C CA . SER D 1 139 ? 43.715 114.845 37.247 1.00 40.07 175 SER D CA 1
ATOM 4011 C C . SER D 1 139 ? 44.310 115.919 38.153 1.00 44.80 175 SER D C 1
ATOM 4012 O O . SER D 1 139 ? 45.529 116.023 38.288 1.00 49.61 175 SER D O 1
ATOM 4015 N N . LEU D 1 140 ? 43.443 116.720 38.768 1.00 38.07 176 LEU D N 1
ATOM 4016 C CA . LEU D 1 140 ? 43.882 117.753 39.702 1.00 44.69 176 LEU D CA 1
ATOM 4017 C C . LEU D 1 140 ? 43.786 117.268 41.145 1.00 45.19 176 LEU D C 1
ATOM 4018 O O . LEU D 1 140 ? 44.110 118.002 42.080 1.00 41.53 176 LEU D O 1
ATOM 4023 N N . ASN D 1 141 ? 43.336 116.028 41.318 1.00 46.15 177 ASN D N 1
ATOM 4024 C CA . ASN D 1 141 ? 43.142 115.453 42.646 1.00 52.27 177 ASN D CA 1
ATOM 4025 C C . ASN D 1 141 ? 42.147 116.240 43.492 1.00 51.35 177 ASN D C 1
ATOM 4026 O O . ASN D 1 141 ? 42.371 116.465 44.682 1.00 58.41 177 ASN D O 1
ATOM 4031 N N . LEU D 1 142 ? 41.051 116.659 42.869 1.00 50.73 178 LEU D N 1
ATOM 4032 C CA . LEU D 1 142 ? 39.972 117.328 43.585 1.00 56.49 178 LEU D CA 1
ATOM 4033 C C . LEU D 1 142 ? 38.903 116.320 43.999 1.00 64.24 178 LEU D C 1
ATOM 4034 O O . LEU D 1 142 ? 38.613 115.378 43.259 1.00 53.54 178 LEU D O 1
ATOM 4039 N N . PRO D 1 143 ? 38.315 116.519 45.189 1.00 76.50 179 PRO D N 1
ATOM 4040 C CA . PRO D 1 143 ? 37.270 115.635 45.717 1.00 76.62 179 PRO D CA 1
ATOM 4041 C C . PRO D 1 143 ? 36.204 115.334 44.669 1.00 72.12 179 PRO D C 1
ATOM 4042 O O . PRO D 1 143 ? 35.814 116.226 43.916 1.00 66.38 179 PRO D O 1
ATOM 4046 N N . LEU D 1 144 ? 35.744 114.089 44.628 1.00 77.98 180 LEU D N 1
ATOM 4047 C CA . LEU D 1 144 ? 34.744 113.669 43.654 1.00 81.42 180 LEU D CA 1
ATOM 4048 C C . LEU D 1 144 ? 33.460 113.220 44.342 1.00 77.79 180 LEU D C 1
ATOM 4049 O O . LEU D 1 144 ? 32.860 113.974 45.109 1.00 75.34 180 LEU D O 1
#

Secondary structure (DSSP, 8-state):
-EE-SS----SSGGGHHHHHHHHHGGGT--EEEEEEETTEEEEEEPP-----EEEEEEETTTTEEEEEEE----SS---HHHHTTSHHHHHHHHHHHHTT-HHHHHHHHHHHHHHHTT--/-EE--S----SSTTSHHHHHHHHHGGGT--EEEEEE-SSEEEEEEPP-----EEEEEEETTTTEEEEEEE-PPPSS---HHHHTTSHHHHHHHHHHHHTT-HHHHHHHHHHHHHHHTT---/-EE-SS----SSGGGHHHHHHHHHGGGT--EEEEEEETTEEEEEEPP-----EEEEEEETTTTEEEEEEEE---SS---HHHHTTSHHHHHHHHHHHHTT-HHHHHHHHHHHHHHHTT---/-EE--S----SSGGGHHHHHHHHHGGGT--EEEEEEETTEEEEEE------EEEEEEETTTTEEEEEEE----SS---HHHHTTSHHHHHHHHHHHHTT-HHHHHHHHHHHHHHHTT---

Sequence (482 aa):
LIHLDPVPSFEDRHEIKPWLQKIFYPQGIDIVIERSDSSKVTFKCRSVACPFRIRAAYSVRLQKWNVVVMNNIHSHELRFDLITKTDDYKKFKENLRQKNDEKAIKTFDELEYKASLNLPLIHLDPVPSFEDRHEIKPWLQKIFYPQGIDIVIERSDSSKVTFKCRSVACPFRIRAAYSVRLQKWNVVVMNNIHSHELRFDLITKTDDYKKFKENLRQKNDEKAIKTFDELEYKASLNLPLLIHLDPVPSFEDRHEIKPWLQKIFYPQGIDIVIERSDSSKVTFKCRSVACPFRIRAAYSVRLQKWNVVVMNNIHSHELRFDLITKTDDYKKFKENLRQKNDEKAIKTFDELEYKASLNLPLLIHLDPVPSFEDRHEIKPWLQKIFYPQGIDIVIERSDSSKVTFKCRSACPFRIRAAYSVRLQKWNVVVMNNIHSHELRFDLITKTDDYKKFKENLRQKNDEKAIKTFDELEYKASLNLPL

Radius of gyration: 32.47 Å; Cα contacts (8 Å, |Δi|>4): 706; chains: 4; bounding box: 77×90×67 Å

Solvent-accessible surface area: 31229 Å² total; per-residue (Å²): 158,91,112,32,121,121,36,57,110,21,163,64,66,112,76,0,48,36,49,0,13,79,70,20,0,44,110,7,10,17,0,26,69,60,128,42,62,90,49,60,2,13,0,63,12,68,109,181,144,23,56,0,60,0,99,0,21,70,27,115,229,119,139,109,13,48,1,12,6,54,89,88,129,38,72,78,145,74,112,28,52,88,11,27,155,39,86,45,6,118,80,10,15,17,44,6,97,42,123,109,36,106,164,6,25,139,59,4,68,108,48,51,140,110,23,82,84,137,90,170,142,81,136,37,123,118,28,55,98,23,150,64,79,117,52,0,45,30,51,0,10,78,66,12,1,34,87,5,5,18,1,28,79,68,148,52,56,106,39,88,4,21,1,60,10,72,100,176,141,16,58,1,56,0,97,0,28,73,31,108,230,108,126,91,19,65,3,26,6,54,86,57,160,31,74,78,141,60,103,7,55,83,9,36,162,36,88,33,6,113,129,8,16,96,33,4,126,143,121,102,33,123,180,6,28,137,66,2,64,80,25,57,140,98,21,81,95,132,94,126,113,144,84,101,36,109,124,33,54,111,23,99,30,52,112,68,0,58,31,49,0,23,78,70,17,2,35,109,6,12,18,2,28,74,66,137,39,62,26,44,86,3,15,0,65,10,89,104,141,126,19,58,2,51,0,109,1,45,87,20,112,202,78,120,96,12,36,1,10,9,60,38,100,117,41,63,62,125,78,95,9,50,80,14,30,145,51,82,64,4,114,129,12,15,93,49,6,112,126,119,88,34,70,123,8,14,91,60,3,63,98,25,51,142,90,17,80,80,140,82,123,116,141,86,123,32,123,114,22,56,112,13,134,35,64,115,66,0,48,27,53,0,12,75,62,11,1,40,91,7,5,19,2,30,79,76,135,43,67,43,48,80,4,14,1,46,6,97,134,132,8,60,0,43,0,107,1,46,71,20,117,200,77,122,72,18,48,2,18,6,45,60,88,129,30,75,84,141,69,109,0,41,90,11,30,143,41,85,43,5,113,126,8,11,104,40,7,131,163,121,104,38,122,180,8,34,137,67,3,67,84,28,51,141,95,10,82,91,136,89,125,106